Protein AF-A0A7V3QZK4-F1 (afdb_monomer)

Mean predicted aligned error: 12.91 Å

Nearest PDB structures (foldseek):
  2ius-assembly4_D  TM=9.566E-01  e=5.482E-49  Escherichia coli
  2ius-assembly5_E  TM=9.559E-01  e=5.700E-47  Escherichia coli
  6t8o-assembly1_A  TM=9.429E-01  e=1.167E-47  Pseudomonas aeruginosa PAO1
  6t8g-assembly1_F  TM=9.688E-01  e=3.910E-46  Pseudomonas aeruginosa PAO1
  6t8g-assembly1_C  TM=9.719E-01  e=3.430E-44  Pseudomonas aeruginosa PAO1

Structure (mmCIF, N/CA/C/O backbone):
data_AF-A0A7V3QZK4-F1
#
_entry.id   AF-A0A7V3QZK4-F1
#
loop_
_atom_site.group_PDB
_atom_site.id
_atom_site.type_symbol
_atom_site.label_atom_id
_atom_site.label_alt_id
_atom_site.label_comp_id
_atom_site.label_asym_id
_atom_site.label_entity_id
_atom_site.label_seq_id
_atom_site.pdbx_PDB_ins_code
_atom_site.Cartn_x
_atom_site.Cartn_y
_atom_site.Cartn_z
_atom_site.occupancy
_atom_site.B_iso_or_equiv
_atom_site.auth_seq_id
_atom_site.auth_comp_id
_atom_site.auth_asym_id
_atom_site.auth_atom_id
_atom_site.pdbx_PDB_model_num
ATOM 1 N N . MET A 1 1 ? 24.681 106.985 50.619 1.00 53.56 1 MET A N 1
ATOM 2 C CA . MET A 1 1 ? 25.567 105.797 50.690 1.00 53.56 1 MET A CA 1
ATOM 3 C C . MET A 1 1 ? 24.859 104.525 50.183 1.00 53.56 1 MET A C 1
ATOM 5 O O . MET A 1 1 ? 24.804 103.543 50.905 1.00 53.56 1 MET A O 1
ATOM 9 N N . LEU A 1 2 ? 24.311 104.503 48.957 1.00 57.72 2 LEU A N 1
ATOM 10 C CA . LEU A 1 2 ? 23.571 103.328 48.431 1.00 57.72 2 LEU A CA 1
ATOM 11 C C . LEU A 1 2 ? 24.184 102.702 47.163 1.00 57.72 2 LEU A C 1
ATOM 13 O O . LEU A 1 2 ? 23.742 101.646 46.724 1.00 57.72 2 LEU A O 1
ATOM 17 N N . LEU A 1 3 ? 25.247 103.298 46.615 1.00 54.31 3 LEU A N 1
ATOM 18 C CA . LEU A 1 3 ? 25.963 102.776 45.448 1.00 54.31 3 LEU A CA 1
ATOM 19 C C . LEU A 1 3 ? 26.779 101.478 45.690 1.00 54.31 3 LEU A C 1
ATOM 21 O O . LEU A 1 3 ? 26.806 100.645 44.787 1.00 54.31 3 LEU A O 1
ATOM 25 N N . PRO A 1 4 ? 27.418 101.230 46.857 1.00 64.31 4 PRO A N 1
ATOM 26 C CA . PRO A 1 4 ? 28.295 100.059 47.000 1.00 64.31 4 PRO A CA 1
ATOM 27 C C . PRO A 1 4 ? 27.540 98.735 47.212 1.00 64.31 4 PRO A C 1
ATOM 29 O O . PRO A 1 4 ? 28.074 97.669 46.919 1.00 64.31 4 PRO A O 1
ATOM 32 N N . VAL A 1 5 ? 26.284 98.782 47.669 1.00 69.88 5 VAL A N 1
ATOM 33 C CA . VAL A 1 5 ? 25.482 97.575 47.953 1.00 69.88 5 VAL A CA 1
ATOM 34 C C . VAL A 1 5 ? 25.023 96.885 46.661 1.00 69.88 5 VAL A C 1
ATOM 36 O O . VAL A 1 5 ? 25.023 95.659 46.573 1.00 69.88 5 VAL A O 1
ATOM 39 N N . TRP A 1 6 ? 24.709 97.661 45.621 1.00 72.38 6 TRP A N 1
ATOM 40 C CA . TRP A 1 6 ? 24.247 97.129 44.333 1.00 72.38 6 TRP A CA 1
ATOM 41 C C . TRP A 1 6 ? 25.356 96.455 43.511 1.00 72.38 6 TRP A C 1
ATOM 43 O O . TRP A 1 6 ? 25.095 95.486 42.794 1.00 72.38 6 TRP A O 1
ATOM 53 N N . VAL A 1 7 ? 26.606 96.904 43.653 1.00 75.12 7 VAL A N 1
ATOM 54 C CA . VAL A 1 7 ? 27.762 96.295 42.970 1.00 75.12 7 VAL A CA 1
ATOM 55 C C . VAL A 1 7 ? 28.100 94.923 43.569 1.00 75.12 7 VAL A C 1
ATOM 57 O O . VAL A 1 7 ? 28.405 93.981 42.842 1.00 75.12 7 VAL A O 1
ATOM 60 N N . LEU A 1 8 ? 27.967 94.765 44.889 1.00 72.31 8 LEU A N 1
ATOM 61 C CA . LEU A 1 8 ? 28.184 93.479 45.563 1.00 72.31 8 LEU A CA 1
ATOM 62 C C . LEU A 1 8 ? 27.101 92.443 45.226 1.00 72.31 8 LEU A C 1
ATOM 64 O O . LEU A 1 8 ? 27.417 91.279 44.978 1.00 72.31 8 LEU A O 1
ATOM 68 N N . LEU A 1 9 ? 25.837 92.867 45.149 1.00 71.31 9 LEU A N 1
ATOM 69 C CA . LEU A 1 9 ? 24.719 91.984 44.794 1.00 71.31 9 LEU A CA 1
ATOM 70 C C . LEU A 1 9 ? 24.796 91.485 43.344 1.00 71.31 9 LEU A C 1
ATOM 72 O O . LEU A 1 9 ? 24.520 90.315 43.079 1.00 71.31 9 LEU A O 1
ATOM 76 N N . THR A 1 10 ? 25.230 92.334 42.410 1.00 73.12 10 THR A N 1
ATOM 77 C CA . THR A 1 10 ? 25.390 91.946 40.998 1.00 73.12 10 THR A CA 1
ATOM 78 C C . THR A 1 10 ? 26.579 91.004 40.779 1.00 73.12 10 THR A C 1
ATOM 80 O O . THR A 1 10 ? 26.458 90.043 40.017 1.00 73.12 10 THR A O 1
ATOM 83 N N . LEU A 1 11 ? 27.686 91.183 41.510 1.00 71.00 11 LEU A N 1
ATOM 84 C CA . LEU A 1 11 ? 28.827 90.258 41.482 1.00 71.00 11 LEU A CA 1
ATOM 85 C C . LEU A 1 11 ? 28.498 88.875 42.072 1.00 71.00 11 LEU A C 1
ATOM 87 O O . LEU A 1 11 ? 28.919 87.862 41.511 1.00 71.00 11 LEU A O 1
ATOM 91 N N . MET A 1 12 ? 27.703 88.805 43.148 1.00 71.12 12 MET A N 1
ATOM 92 C CA . MET A 1 12 ? 27.276 87.521 43.730 1.00 71.12 12 MET A CA 1
ATOM 93 C C . MET A 1 12 ? 26.369 86.714 42.792 1.00 71.12 12 MET A C 1
ATOM 95 O O . MET A 1 12 ? 26.549 85.501 42.655 1.00 71.12 12 MET A O 1
ATOM 99 N N . LEU A 1 13 ? 25.435 87.377 42.102 1.00 68.56 13 LEU A N 1
ATOM 100 C CA . LEU A 1 13 ? 24.557 86.725 41.124 1.00 68.56 13 LEU A CA 1
ATOM 101 C C . LEU A 1 13 ? 25.337 86.191 39.912 1.00 68.56 13 LEU A C 1
ATOM 103 O O . LEU A 1 13 ? 25.055 85.090 39.437 1.00 68.56 13 LEU A O 1
ATOM 107 N N . PHE A 1 14 ? 26.369 86.908 39.457 1.00 67.94 14 PHE A N 1
ATOM 108 C CA . PHE A 1 14 ? 27.209 86.455 38.344 1.00 67.94 14 PHE A CA 1
ATOM 109 C C . PHE A 1 14 ? 28.063 85.227 38.713 1.00 67.94 14 PHE A C 1
ATOM 111 O O . PHE A 1 14 ? 28.228 84.308 37.906 1.00 67.94 14 PHE A O 1
ATOM 118 N N . TRP A 1 15 ? 28.546 85.153 39.959 1.00 61.12 15 TRP A N 1
ATOM 119 C CA . TRP A 1 15 ? 29.284 83.988 40.463 1.00 61.12 15 TRP A CA 1
ATOM 120 C C . TRP A 1 15 ? 28.402 82.741 40.632 1.00 61.12 15 TRP A C 1
ATOM 122 O O . TRP A 1 15 ? 28.830 81.641 40.275 1.00 61.12 15 TRP A O 1
ATOM 132 N N . GLN A 1 16 ? 27.152 82.888 41.088 1.00 62.56 16 GLN A N 1
ATOM 133 C CA . GLN A 1 16 ? 26.234 81.747 41.218 1.00 62.56 16 GLN A CA 1
ATOM 134 C C . GLN A 1 16 ? 25.861 81.115 39.869 1.00 62.56 16 GLN A C 1
ATOM 136 O O . GLN A 1 16 ? 25.795 79.887 39.763 1.00 62.56 16 GLN A O 1
ATOM 141 N N . ILE A 1 17 ? 25.665 81.925 38.824 1.00 62.00 17 ILE A N 1
ATOM 142 C CA . ILE A 1 17 ? 25.285 81.423 37.494 1.00 62.00 17 ILE A CA 1
ATOM 143 C C . ILE A 1 17 ? 26.456 80.667 36.834 1.00 62.00 17 ILE A C 1
ATOM 145 O O . ILE A 1 17 ? 26.248 79.619 36.217 1.00 62.00 17 ILE A O 1
ATOM 149 N N . SER A 1 18 ? 27.700 81.121 37.030 1.00 60.69 18 SER A N 1
ATOM 150 C CA . SER A 1 18 ? 28.894 80.458 36.479 1.00 60.69 18 SER A CA 1
ATOM 151 C C . SER A 1 18 ? 29.242 79.140 37.202 1.00 60.69 18 SER A C 1
ATOM 153 O O . SER A 1 18 ? 29.681 78.161 36.583 1.00 60.69 18 SER A O 1
ATOM 155 N N . PHE A 1 19 ? 28.964 79.059 38.510 1.00 57.75 19 PHE A N 1
ATOM 156 C CA . PHE A 1 19 ? 29.217 77.860 39.316 1.00 57.75 19 PHE A CA 1
ATOM 157 C C . PHE A 1 19 ? 28.237 76.712 39.003 1.00 57.75 19 PHE A C 1
ATOM 159 O O . PHE A 1 19 ? 28.661 75.567 38.825 1.00 57.75 19 PHE A O 1
ATOM 166 N N . LEU A 1 20 ? 26.939 77.002 38.818 1.00 58.41 20 LEU A N 1
ATOM 167 C CA . LEU A 1 20 ? 25.954 75.978 38.430 1.00 58.41 20 LEU A CA 1
ATOM 168 C C . LEU A 1 20 ? 26.170 75.444 37.001 1.00 58.41 20 LEU A C 1
ATOM 170 O O . LEU A 1 20 ? 25.917 74.264 36.738 1.00 58.41 20 LEU A O 1
ATOM 174 N N . GLY A 1 21 ? 26.673 76.276 36.082 1.00 56.19 21 GLY A N 1
ATOM 175 C CA . GLY A 1 21 ? 27.009 75.856 34.715 1.00 56.19 21 GLY A CA 1
ATOM 176 C C . GLY A 1 21 ? 28.178 74.864 34.649 1.00 56.19 21 GLY A C 1
ATOM 177 O O . GLY A 1 21 ? 28.180 73.955 33.815 1.00 56.19 21 GLY A O 1
ATOM 178 N N . SER A 1 22 ? 29.139 74.988 35.568 1.00 57.06 22 SER A N 1
ATOM 179 C CA . SER A 1 22 ? 30.350 74.158 35.598 1.00 57.06 22 SER A CA 1
ATOM 180 C C . SER A 1 22 ? 30.107 72.767 36.202 1.00 57.06 22 SER A C 1
ATOM 182 O O . SER A 1 22 ? 30.631 71.773 35.697 1.00 57.06 22 SER A O 1
ATOM 184 N N . ILE A 1 23 ? 29.223 72.650 37.201 1.00 57.38 23 ILE A N 1
ATOM 185 C CA . ILE A 1 23 ? 28.879 71.358 37.828 1.00 57.38 23 ILE A CA 1
ATOM 186 C C . ILE A 1 23 ? 28.081 70.452 36.871 1.00 57.38 23 ILE A C 1
ATOM 188 O O . ILE A 1 23 ? 28.255 69.231 36.872 1.00 57.38 23 ILE A O 1
ATOM 192 N N . ARG A 1 24 ? 27.270 71.023 35.968 1.00 53.12 24 ARG A N 1
ATOM 193 C CA . ARG A 1 24 ? 26.494 70.242 34.985 1.00 53.12 24 ARG A CA 1
ATOM 194 C C . ARG A 1 24 ? 27.339 69.635 33.856 1.00 53.12 24 ARG A C 1
ATOM 196 O O . ARG A 1 24 ? 26.916 68.641 33.269 1.00 53.12 24 ARG A O 1
ATOM 203 N N . ARG A 1 25 ? 28.534 70.171 33.565 1.00 54.28 25 ARG A N 1
ATOM 204 C CA . ARG A 1 25 ? 29.432 69.642 32.512 1.00 54.28 25 ARG A CA 1
ATOM 205 C C . ARG A 1 25 ? 30.347 68.503 32.982 1.00 54.28 25 ARG A C 1
ATOM 207 O O . ARG A 1 25 ? 30.795 67.724 32.147 1.00 54.28 25 ARG A O 1
ATOM 214 N N . LEU A 1 26 ? 30.562 68.342 34.290 1.00 54.69 26 LEU A N 1
ATOM 215 C CA . LEU A 1 26 ? 31.434 67.296 34.852 1.00 54.69 26 LEU A CA 1
ATOM 216 C C . LEU A 1 26 ? 30.732 65.940 35.087 1.00 54.69 26 LEU A C 1
ATOM 218 O O . LEU A 1 26 ? 31.396 64.908 35.114 1.00 54.69 26 LEU A O 1
ATOM 222 N N . GLY A 1 27 ? 29.397 65.899 35.197 1.00 52.78 27 GLY A N 1
ATOM 223 C CA . GLY A 1 27 ? 28.648 64.653 35.453 1.00 52.78 27 GLY A CA 1
ATOM 224 C C . GLY A 1 27 ? 28.324 63.800 34.215 1.00 52.78 27 GLY A C 1
ATOM 225 O O . GLY A 1 27 ? 28.141 62.585 34.322 1.00 52.78 27 GLY A O 1
ATOM 226 N N . ALA A 1 28 ? 28.272 64.410 33.028 1.00 57.97 28 ALA A N 1
ATOM 227 C CA . ALA A 1 28 ? 27.880 63.745 31.783 1.00 57.97 28 ALA A CA 1
ATOM 228 C C . ALA A 1 28 ? 28.843 62.632 31.292 1.00 57.97 28 ALA A C 1
ATOM 230 O O . ALA A 1 28 ? 28.348 61.576 30.882 1.00 57.97 28 ALA A O 1
ATOM 231 N N . PRO A 1 29 ? 30.188 62.781 31.334 1.00 58.78 29 PRO A N 1
ATOM 232 C CA . PRO A 1 29 ? 31.088 61.719 30.871 1.00 58.78 29 PRO A CA 1
ATOM 233 C C . PRO A 1 29 ? 31.096 60.495 31.802 1.00 58.78 29 PRO A C 1
ATOM 235 O O . PRO A 1 29 ? 31.170 59.361 31.330 1.00 58.78 29 PRO A O 1
ATOM 238 N N . PHE A 1 30 ? 30.923 60.693 33.114 1.00 56.97 30 PHE A N 1
ATOM 239 C CA . PHE A 1 30 ? 30.933 59.602 34.094 1.00 56.97 30 PHE A CA 1
ATOM 240 C C . PHE A 1 30 ? 29.696 58.692 33.985 1.00 56.97 30 PHE A C 1
ATOM 242 O O . PHE A 1 30 ? 29.799 57.472 34.141 1.00 56.97 30 PHE A O 1
ATOM 249 N N . GLN A 1 31 ? 28.527 59.254 33.653 1.00 62.78 31 GLN A N 1
ATOM 250 C CA . GLN A 1 31 ? 27.315 58.458 33.434 1.00 62.78 31 GLN A CA 1
ATOM 251 C C . GLN A 1 31 ? 27.373 57.627 32.145 1.00 62.78 31 GLN A C 1
ATOM 253 O O . GLN A 1 31 ? 26.982 56.458 32.167 1.00 62.78 31 GLN A O 1
ATOM 258 N N . ARG A 1 32 ? 27.925 58.175 31.051 1.00 60.78 32 ARG A N 1
ATOM 259 C CA . ARG A 1 32 ? 28.113 57.431 29.791 1.00 60.78 32 ARG A CA 1
ATOM 260 C C . ARG A 1 32 ? 29.088 56.266 29.956 1.00 60.78 32 ARG A C 1
ATOM 262 O O . ARG A 1 32 ? 28.787 55.154 29.538 1.00 60.78 32 ARG A O 1
ATOM 269 N N . MET A 1 33 ? 30.197 56.482 30.665 1.00 63.09 33 MET A N 1
ATOM 270 C CA . MET A 1 33 ? 31.196 55.437 30.908 1.00 63.09 33 MET A CA 1
ATOM 271 C C . MET A 1 33 ? 30.646 54.281 31.765 1.00 63.09 33 MET A C 1
ATOM 273 O O . MET A 1 33 ? 30.942 53.115 31.503 1.00 63.09 33 MET A O 1
ATOM 277 N N . ARG A 1 34 ? 29.787 54.571 32.757 1.00 66.19 34 ARG A N 1
ATOM 278 C CA . ARG A 1 34 ? 29.091 53.538 33.549 1.00 66.19 34 ARG A CA 1
ATOM 279 C C . ARG A 1 34 ? 28.078 52.736 32.727 1.00 66.19 34 ARG A C 1
ATOM 281 O O . ARG A 1 34 ? 27.951 51.533 32.957 1.00 66.19 34 ARG A O 1
ATOM 288 N N . ALA A 1 35 ? 27.365 53.379 31.803 1.00 66.50 35 ALA A N 1
ATOM 289 C CA . ALA A 1 35 ? 26.410 52.711 30.919 1.00 66.50 35 ALA A CA 1
ATOM 290 C C . ALA A 1 35 ? 27.121 51.778 29.923 1.00 66.50 35 ALA A C 1
ATOM 292 O O . ALA A 1 35 ? 26.758 50.606 29.824 1.00 66.50 35 ALA A O 1
ATOM 293 N N . ASP A 1 36 ? 28.202 52.243 29.291 1.00 69.94 36 ASP A N 1
ATOM 294 C CA . ASP A 1 36 ? 29.011 51.435 28.367 1.00 69.94 36 ASP A CA 1
ATOM 295 C C . ASP A 1 36 ? 29.695 50.253 29.059 1.00 69.94 36 ASP A C 1
ATOM 297 O O . ASP A 1 36 ? 29.782 49.157 28.499 1.00 69.94 36 ASP A O 1
ATOM 301 N N . TRP A 1 37 ? 30.154 50.437 30.301 1.00 67.44 37 TRP A N 1
ATOM 302 C CA . TRP A 1 37 ? 30.742 49.347 31.079 1.00 67.44 37 TRP A CA 1
ATOM 303 C C . TRP A 1 37 ? 29.706 48.273 31.442 1.00 67.44 37 TRP A C 1
ATOM 305 O O . TRP A 1 37 ? 30.007 47.080 31.359 1.00 67.44 37 TRP A O 1
ATOM 315 N N . LYS A 1 38 ? 28.467 48.668 31.774 1.00 68.75 38 LYS A N 1
ATOM 316 C CA . LYS A 1 38 ? 27.356 47.724 31.991 1.00 68.75 38 LYS A CA 1
ATOM 317 C C . LYS A 1 38 ? 26.981 46.979 30.705 1.00 68.75 38 LYS A C 1
ATOM 319 O O . LYS A 1 38 ? 26.931 45.753 30.734 1.00 68.75 38 LYS A O 1
ATOM 324 N N . LEU A 1 39 ? 26.844 47.681 29.579 1.00 67.88 39 LEU A N 1
ATOM 325 C CA . LEU A 1 39 ? 26.546 47.090 28.265 1.00 67.88 39 LEU A CA 1
ATOM 326 C C . LEU A 1 39 ? 27.632 46.111 27.793 1.00 67.88 39 LEU A C 1
ATOM 328 O O . LEU A 1 39 ? 27.319 45.024 27.306 1.00 67.88 39 LEU A O 1
ATOM 332 N N . LYS A 1 40 ? 28.919 46.441 27.978 1.00 68.19 40 LYS A N 1
ATOM 333 C CA . LYS A 1 40 ? 30.027 45.512 27.682 1.00 68.19 40 LYS A CA 1
ATOM 334 C C . LYS A 1 40 ? 29.998 44.276 28.582 1.00 68.19 40 LYS A C 1
ATOM 336 O O . LYS A 1 40 ? 30.264 43.174 28.105 1.00 68.19 40 LYS A O 1
ATOM 341 N N . LYS A 1 41 ? 29.660 44.436 29.865 1.00 68.19 41 LYS A N 1
ATOM 342 C CA . LYS A 1 41 ? 29.563 43.324 30.822 1.00 68.19 41 LYS A CA 1
ATOM 343 C C . LYS A 1 41 ? 28.368 42.409 30.526 1.00 68.19 41 LYS A C 1
ATOM 345 O O . LYS A 1 41 ? 28.500 41.194 30.645 1.00 68.19 41 LYS A O 1
ATOM 350 N N . GLU A 1 42 ? 27.241 42.970 30.094 1.00 65.50 42 GLU A N 1
ATOM 351 C CA . GLU A 1 42 ? 26.055 42.218 29.663 1.00 65.50 42 GLU A CA 1
ATOM 352 C C . GLU A 1 42 ? 26.289 41.476 28.346 1.00 65.50 42 GLU A C 1
ATOM 354 O O . GLU A 1 42 ? 26.007 40.282 28.280 1.00 65.50 42 GLU A O 1
ATOM 359 N N . ARG A 1 43 ? 26.909 42.114 27.341 1.00 64.00 43 ARG A N 1
ATOM 360 C CA . ARG A 1 43 ? 27.291 41.443 26.084 1.00 64.00 43 ARG A CA 1
ATOM 361 C C . ARG A 1 43 ? 28.241 40.268 26.314 1.00 64.00 43 ARG A C 1
ATOM 363 O O . ARG A 1 43 ? 28.055 39.217 25.712 1.00 64.00 43 ARG A O 1
ATOM 370 N N . LYS A 1 44 ? 29.214 40.420 27.220 1.00 62.56 44 LYS A N 1
ATOM 371 C CA . LYS A 1 44 ? 30.166 39.350 27.565 1.00 62.56 44 LYS A CA 1
ATOM 372 C C . LYS A 1 44 ? 29.509 38.206 28.350 1.00 62.56 44 LYS A C 1
ATOM 374 O O . LYS A 1 44 ? 29.901 37.061 28.195 1.00 62.56 44 LYS A O 1
ATOM 379 N N . ARG A 1 45 ? 28.485 38.490 29.166 1.00 63.31 45 ARG A N 1
ATOM 380 C CA . ARG A 1 45 ? 27.665 37.448 29.817 1.00 63.31 45 ARG A CA 1
ATOM 381 C C . ARG A 1 45 ? 26.742 36.732 28.829 1.00 63.31 45 ARG A C 1
ATOM 383 O O . ARG A 1 45 ? 26.586 35.523 28.930 1.00 63.31 45 ARG A O 1
ATOM 390 N N . GLN A 1 46 ? 26.156 37.455 27.874 1.00 62.19 46 GLN A N 1
ATOM 391 C CA . GLN A 1 46 ? 25.307 36.866 26.835 1.00 62.19 46 GLN A CA 1
ATOM 392 C C . GLN A 1 46 ? 26.099 35.999 25.851 1.00 62.19 46 GLN A C 1
ATOM 394 O O . GLN A 1 46 ? 25.578 34.975 25.423 1.00 62.19 46 GLN A O 1
ATOM 399 N N . SER A 1 47 ? 27.342 36.363 25.512 1.00 64.31 47 SER A N 1
ATOM 400 C CA . SER A 1 47 ? 28.187 35.535 24.641 1.00 64.31 47 SER A CA 1
ATOM 401 C C . SER A 1 47 ? 28.581 34.217 25.309 1.00 64.31 47 SER A C 1
ATOM 403 O O . SER A 1 47 ? 28.435 33.173 24.686 1.00 64.31 47 SER A O 1
ATOM 405 N N . VAL A 1 48 ? 28.976 34.256 26.588 1.00 64.19 48 VAL A N 1
ATOM 406 C CA . VAL A 1 48 ? 29.340 33.052 27.358 1.00 64.19 48 VAL A CA 1
ATOM 407 C C . VAL A 1 48 ? 28.133 32.123 27.536 1.00 64.19 48 VAL A C 1
ATOM 409 O O . VAL A 1 48 ? 28.231 30.937 27.256 1.00 64.19 48 VAL A O 1
ATOM 412 N N . ASN A 1 49 ? 26.959 32.663 27.886 1.00 72.75 49 ASN A N 1
ATOM 413 C CA . ASN A 1 49 ? 25.737 31.859 28.018 1.00 72.75 49 ASN A CA 1
ATOM 414 C C . ASN A 1 49 ? 25.298 31.248 26.667 1.00 72.75 49 ASN A C 1
ATOM 416 O O . ASN A 1 49 ? 24.795 30.132 26.606 1.00 72.75 49 ASN A O 1
ATOM 420 N N . ARG A 1 50 ? 25.519 31.949 25.545 1.00 70.50 50 ARG A N 1
ATOM 421 C CA . ARG A 1 50 ? 25.191 31.434 24.206 1.00 70.50 50 ARG A CA 1
ATOM 422 C C . ARG A 1 50 ? 26.138 30.317 23.757 1.00 70.50 50 ARG A C 1
ATOM 424 O O . ARG A 1 50 ? 25.670 29.383 23.111 1.00 70.50 50 ARG A O 1
ATOM 431 N N . GLU A 1 51 ? 27.424 30.397 24.095 1.00 72.69 51 GLU A N 1
ATOM 432 C CA . GLU A 1 51 ? 28.382 29.305 23.871 1.00 72.69 51 GLU A CA 1
ATOM 433 C C . GLU A 1 51 ? 28.034 28.079 24.722 1.00 72.69 51 GLU A C 1
ATOM 435 O O . GLU A 1 51 ? 27.914 26.989 24.172 1.00 72.69 51 GLU A O 1
ATOM 440 N N . GLU A 1 52 ? 27.741 28.254 26.015 1.00 74.19 52 GLU A N 1
ATOM 441 C CA . GLU A 1 52 ? 27.325 27.155 26.903 1.00 74.19 52 GLU A CA 1
ATOM 442 C C . GLU A 1 52 ? 26.044 26.454 26.411 1.00 74.19 52 GLU A C 1
ATOM 444 O O . GLU A 1 52 ? 25.960 25.224 26.411 1.00 74.19 52 GLU A O 1
ATOM 449 N N . VAL A 1 53 ? 25.056 27.215 25.927 1.00 74.88 53 VAL A N 1
ATOM 450 C CA . VAL A 1 53 ? 23.822 26.655 25.346 1.00 74.88 53 VAL A CA 1
ATOM 451 C C . VAL A 1 53 ? 24.103 25.900 24.040 1.00 74.88 53 VAL A C 1
ATOM 453 O O . VAL A 1 53 ? 23.537 24.828 23.825 1.00 74.88 53 VAL A O 1
ATOM 456 N N . MET A 1 54 ? 24.979 26.413 23.171 1.00 73.19 54 MET A N 1
ATOM 457 C CA . MET A 1 54 ? 25.370 25.734 21.925 1.00 73.19 54 MET A CA 1
ATOM 458 C C . MET A 1 54 ? 26.123 24.424 22.200 1.00 73.19 54 MET A C 1
ATOM 460 O O . MET A 1 54 ? 25.861 23.419 21.537 1.00 73.19 54 MET A O 1
ATOM 464 N N . GLU A 1 55 ? 26.998 24.412 23.207 1.00 78.62 55 GLU A N 1
ATOM 465 C CA . GLU A 1 55 ? 27.725 23.223 23.663 1.00 78.62 55 GLU A CA 1
ATOM 466 C C . GLU A 1 55 ? 26.747 22.142 24.160 1.00 78.62 55 GLU A C 1
ATOM 468 O O . GLU A 1 55 ? 26.819 20.987 23.737 1.00 78.62 55 GLU A O 1
ATOM 473 N N . GLN A 1 56 ? 25.755 22.525 24.977 1.00 77.75 56 GLN A N 1
ATOM 474 C CA . GLN A 1 56 ? 24.716 21.609 25.466 1.00 77.75 56 GLN A CA 1
ATOM 475 C C . GLN A 1 56 ? 23.832 21.050 24.342 1.00 77.75 56 GLN A C 1
ATOM 477 O O . GLN A 1 56 ? 23.459 19.875 24.370 1.00 77.75 56 GLN A O 1
ATOM 482 N N . VAL A 1 57 ? 23.483 21.868 23.343 1.00 77.31 57 VAL A N 1
ATOM 483 C CA . VAL A 1 57 ? 22.711 21.416 22.171 1.00 77.31 57 VAL A CA 1
ATOM 484 C C . VAL A 1 57 ? 23.518 20.411 21.349 1.00 77.31 57 VAL A C 1
ATOM 486 O O . VAL A 1 57 ? 22.973 19.385 20.939 1.00 77.31 57 VAL A O 1
ATOM 489 N N . ARG A 1 58 ? 24.818 20.661 21.159 1.00 80.94 58 ARG A N 1
ATOM 490 C CA . ARG A 1 58 ? 25.722 19.769 20.425 1.00 80.94 58 ARG A CA 1
ATOM 491 C C . ARG A 1 58 ? 25.939 18.441 21.156 1.00 80.94 58 ARG A C 1
ATOM 493 O O . ARG A 1 58 ? 25.873 17.392 20.517 1.00 80.94 58 ARG A O 1
ATOM 500 N N . GLN A 1 59 ? 26.108 18.467 22.480 1.00 80.25 59 GLN A N 1
ATOM 501 C CA . GLN A 1 59 ? 26.189 17.253 23.302 1.00 80.25 59 GLN A CA 1
ATOM 502 C C . GLN A 1 59 ? 24.900 16.426 23.213 1.00 80.25 59 GLN A C 1
ATOM 504 O O . GLN A 1 59 ? 24.956 15.234 22.917 1.00 80.25 59 GLN A O 1
ATOM 509 N N . LYS A 1 60 ? 23.726 17.061 23.347 1.00 80.12 60 LYS A N 1
ATOM 510 C CA . LYS A 1 60 ? 22.434 16.374 23.178 1.00 80.12 60 LYS A CA 1
ATOM 511 C C . LYS A 1 60 ? 22.245 15.800 21.774 1.00 80.12 60 LYS A C 1
ATOM 513 O O . LYS A 1 60 ? 21.637 14.742 21.637 1.00 80.12 60 LYS A O 1
ATOM 518 N N . GLN A 1 61 ? 22.734 16.472 20.729 1.00 76.94 61 GLN A N 1
ATOM 519 C CA . GLN A 1 61 ? 22.709 15.933 19.366 1.00 76.94 61 GLN A CA 1
ATOM 520 C C . GLN A 1 61 ? 23.619 14.709 19.217 1.00 76.94 61 GLN A C 1
ATOM 522 O O . GLN A 1 61 ? 23.175 13.715 18.648 1.00 76.94 61 GLN A O 1
ATOM 527 N N . GLN A 1 62 ? 24.839 14.739 19.763 1.00 79.31 62 GLN A N 1
ATOM 528 C CA . GLN A 1 62 ? 25.744 13.583 19.740 1.00 79.31 62 GLN A CA 1
ATOM 529 C C . GLN A 1 62 ? 25.179 12.384 20.508 1.00 79.31 62 GLN A C 1
ATOM 531 O O . GLN A 1 62 ? 25.201 11.273 19.987 1.00 79.31 62 GLN A O 1
ATOM 536 N N . GLU A 1 63 ? 24.597 12.596 21.691 1.00 80.81 63 GLU A N 1
ATOM 537 C CA . GLU A 1 63 ? 23.924 11.525 22.441 1.00 80.81 63 GLU A CA 1
ATOM 538 C C . GLU A 1 63 ? 22.744 10.925 21.664 1.00 80.81 63 GLU A C 1
ATOM 540 O O . GLU A 1 63 ? 22.480 9.724 21.738 1.00 80.81 63 GLU A O 1
ATOM 545 N N . ARG A 1 64 ? 22.014 11.754 20.910 1.00 80.12 64 ARG A N 1
ATOM 546 C CA . ARG A 1 64 ? 20.870 11.315 20.105 1.00 80.12 64 ARG A CA 1
ATOM 547 C C . ARG A 1 64 ? 21.313 10.473 18.907 1.00 80.12 64 ARG A C 1
ATOM 549 O O . ARG A 1 64 ? 20.710 9.430 18.678 1.00 80.12 64 ARG A O 1
ATOM 556 N N . LEU A 1 65 ? 22.387 10.880 18.226 1.00 78.12 65 LEU A N 1
ATOM 557 C CA . LEU A 1 65 ? 23.010 10.122 17.135 1.00 78.12 65 LEU A CA 1
ATOM 558 C C . LEU A 1 65 ? 23.559 8.778 17.633 1.00 78.12 65 LEU A C 1
ATOM 560 O O . LEU A 1 65 ? 23.231 7.742 17.065 1.00 78.12 65 LEU A O 1
ATOM 564 N N . GLN A 1 66 ? 24.275 8.764 18.762 1.00 81.12 66 GLN A N 1
ATOM 565 C CA . GLN A 1 66 ? 24.763 7.520 19.371 1.00 81.12 66 GLN A CA 1
ATOM 566 C C . GLN A 1 66 ? 23.619 6.577 19.769 1.00 81.12 66 GLN A C 1
ATOM 568 O O . GLN A 1 66 ? 23.706 5.366 19.578 1.00 81.12 66 GLN A O 1
ATOM 573 N N . ARG A 1 67 ? 22.508 7.105 20.304 1.00 77.88 67 ARG A N 1
ATOM 574 C CA . ARG A 1 67 ? 21.321 6.289 20.613 1.00 77.88 67 ARG A CA 1
ATOM 575 C C . ARG A 1 67 ? 20.677 5.696 19.363 1.00 77.88 67 ARG A C 1
ATOM 577 O O . ARG A 1 67 ? 20.163 4.581 19.440 1.00 77.88 67 ARG A O 1
ATOM 584 N N . GLU A 1 68 ? 20.663 6.422 18.249 1.00 74.00 68 GLU A N 1
ATOM 585 C CA . GLU A 1 68 ? 20.148 5.921 16.971 1.00 74.00 68 GLU A CA 1
ATOM 586 C C . GLU A 1 68 ? 21.056 4.833 16.386 1.00 74.00 68 GLU A C 1
ATOM 588 O O . GLU A 1 68 ? 20.542 3.770 16.036 1.00 74.00 68 GLU A O 1
ATOM 593 N N . GLU A 1 69 ? 22.378 5.024 16.404 1.00 79.44 69 GLU A N 1
ATOM 594 C CA . GLU A 1 69 ? 23.366 4.024 15.967 1.00 79.44 69 GLU A CA 1
ATOM 595 C C . GLU A 1 69 ? 23.270 2.726 16.776 1.00 79.44 69 GLU A C 1
ATOM 597 O O . GLU A 1 69 ? 23.176 1.637 16.209 1.00 79.44 69 GLU A O 1
ATOM 602 N N . VAL A 1 70 ? 23.205 2.822 18.109 1.00 76.19 70 VAL A N 1
ATOM 603 C CA . VAL A 1 70 ? 23.028 1.648 18.978 1.00 76.19 70 VAL A CA 1
ATOM 604 C C . VAL A 1 70 ? 21.709 0.944 18.654 1.00 76.19 70 VAL A C 1
ATOM 606 O O . VAL A 1 70 ? 21.662 -0.280 18.544 1.00 76.19 70 VAL A O 1
ATOM 609 N N . ARG A 1 71 ? 20.619 1.691 18.444 1.00 74.44 71 ARG A N 1
ATOM 610 C CA . ARG A 1 71 ? 19.310 1.111 18.108 1.00 74.44 71 ARG A CA 1
ATOM 611 C C . ARG A 1 71 ? 19.311 0.414 16.747 1.00 74.44 71 ARG A C 1
ATOM 613 O O . ARG A 1 71 ? 18.598 -0.578 16.593 1.00 74.44 71 ARG A O 1
ATOM 620 N N . GLN A 1 72 ? 20.078 0.928 15.791 1.00 72.31 72 GLN A N 1
ATOM 621 C CA . GLN A 1 72 ? 20.270 0.329 14.476 1.00 72.31 72 GLN A CA 1
ATOM 622 C C . GLN A 1 72 ? 21.082 -0.967 14.587 1.00 72.31 72 GLN A C 1
ATOM 624 O O . GLN A 1 72 ? 20.587 -2.014 14.184 1.00 72.31 72 GLN A O 1
ATOM 629 N N . ALA A 1 73 ? 22.211 -0.947 15.300 1.00 73.50 73 ALA A N 1
ATOM 630 C CA . ALA A 1 73 ? 23.021 -2.139 15.559 1.00 73.50 73 ALA A CA 1
ATOM 631 C C . ALA A 1 73 ? 22.227 -3.262 16.259 1.00 73.50 73 ALA A C 1
ATOM 633 O O . ALA A 1 73 ? 22.319 -4.429 15.878 1.00 73.50 73 ALA A O 1
ATOM 634 N N . TYR A 1 74 ? 21.381 -2.922 17.240 1.00 67.81 74 TYR A N 1
ATOM 635 C CA . TYR A 1 74 ? 20.492 -3.891 17.897 1.00 67.81 74 TYR A CA 1
ATOM 636 C C . TYR A 1 74 ? 19.429 -4.478 16.955 1.00 67.81 74 TYR A C 1
ATOM 638 O O . TYR A 1 74 ? 19.025 -5.629 17.127 1.00 67.81 74 TYR A O 1
ATOM 646 N N . ARG A 1 75 ? 18.937 -3.706 15.976 1.00 69.31 75 ARG A N 1
ATOM 647 C CA . ARG A 1 75 ? 17.996 -4.216 14.967 1.00 69.31 75 ARG A CA 1
ATOM 648 C C . ARG A 1 75 ? 18.694 -5.156 13.995 1.00 69.31 75 ARG A C 1
ATOM 650 O O . ARG A 1 75 ? 18.170 -6.243 13.763 1.00 69.31 75 ARG A O 1
ATOM 657 N N . ASP A 1 76 ? 19.864 -4.772 13.505 1.00 69.50 76 ASP A N 1
ATOM 658 C CA . ASP A 1 76 ? 20.639 -5.550 12.536 1.00 69.50 76 ASP A CA 1
ATOM 659 C C . ASP A 1 76 ? 21.081 -6.892 13.139 1.00 69.50 76 ASP A C 1
ATOM 661 O O . ASP A 1 76 ? 20.888 -7.946 12.528 1.00 69.50 76 ASP A O 1
ATOM 665 N N . ALA A 1 77 ? 21.538 -6.885 14.397 1.00 63.28 77 ALA A N 1
ATOM 666 C CA . ALA A 1 77 ? 21.859 -8.102 15.144 1.00 63.28 77 ALA A CA 1
ATOM 667 C C . ALA A 1 77 ? 20.642 -9.035 15.286 1.00 63.28 77 ALA A C 1
ATOM 669 O O . ALA A 1 77 ? 20.746 -10.240 15.063 1.00 63.28 77 ALA A O 1
ATOM 670 N N . ARG A 1 78 ? 19.458 -8.480 15.579 1.00 67.75 78 ARG A N 1
ATOM 671 C CA . ARG A 1 78 ? 18.218 -9.258 15.724 1.00 67.75 78 ARG A CA 1
ATOM 672 C C . ARG A 1 78 ? 17.715 -9.830 14.393 1.00 67.75 78 ARG A C 1
ATOM 674 O O . ARG A 1 78 ? 17.079 -10.884 14.390 1.00 67.75 78 ARG A O 1
ATOM 681 N N . ILE A 1 79 ? 17.962 -9.142 13.277 1.00 56.81 79 ILE A N 1
ATOM 682 C CA . ILE A 1 79 ? 17.674 -9.647 11.926 1.00 56.81 79 ILE A CA 1
ATOM 683 C C . ILE A 1 79 ? 18.613 -10.817 11.606 1.00 56.81 79 ILE A C 1
ATOM 685 O O . ILE A 1 79 ? 18.137 -11.862 11.167 1.00 56.81 79 ILE A O 1
ATOM 689 N N . SER A 1 80 ? 19.908 -10.685 11.909 1.00 57.44 80 SER A N 1
ATOM 690 C CA . SER A 1 80 ? 20.905 -11.744 11.701 1.00 57.44 80 SER A CA 1
ATOM 691 C C . SER A 1 80 ? 20.628 -12.996 12.543 1.00 57.44 80 SER A C 1
ATOM 693 O O . SER A 1 80 ? 20.711 -14.114 12.042 1.00 57.44 80 SER A O 1
ATOM 695 N N . GLU A 1 81 ? 20.263 -12.830 13.815 1.00 47.88 81 GLU A N 1
ATOM 696 C CA . GLU A 1 81 ? 19.963 -13.941 14.730 1.00 47.88 81 GLU A CA 1
ATOM 697 C C . GLU A 1 81 ? 18.680 -14.695 14.327 1.00 47.88 81 GLU A C 1
ATOM 699 O O . GLU A 1 81 ? 18.597 -15.923 14.418 1.00 47.88 81 GLU A O 1
ATOM 704 N N . ARG A 1 82 ? 17.682 -13.973 13.799 1.00 50.09 82 ARG A N 1
ATOM 705 C CA . ARG A 1 82 ? 16.462 -14.578 13.241 1.00 50.09 82 ARG A CA 1
ATOM 706 C C . ARG A 1 82 ? 16.694 -15.261 11.897 1.00 50.09 82 ARG A C 1
ATOM 708 O O . ARG A 1 82 ? 16.076 -16.289 11.653 1.00 50.09 82 ARG A O 1
ATOM 715 N N . ALA A 1 83 ? 17.591 -14.741 11.058 1.00 47.06 83 ALA A N 1
ATOM 716 C CA . ALA A 1 83 ? 17.983 -15.398 9.811 1.00 47.06 83 ALA A CA 1
ATOM 717 C C . ALA A 1 83 ? 18.672 -16.751 10.073 1.00 47.06 83 ALA A C 1
ATOM 719 O O . ALA A 1 83 ? 18.441 -17.710 9.345 1.00 47.06 83 ALA A O 1
ATOM 720 N N . ALA A 1 84 ? 19.447 -16.857 11.158 1.00 48.00 84 ALA A N 1
ATOM 721 C CA . ALA A 1 84 ? 20.120 -18.095 11.555 1.00 48.00 84 ALA A CA 1
ATOM 722 C C . ALA A 1 84 ? 19.181 -19.176 12.134 1.00 48.00 84 ALA A C 1
ATOM 724 O O . ALA A 1 84 ? 19.586 -20.329 12.262 1.00 48.00 84 ALA A O 1
ATOM 725 N N . THR A 1 85 ? 17.942 -18.826 12.501 1.00 43.06 85 THR A N 1
ATOM 726 C CA . THR A 1 85 ? 16.994 -19.726 13.188 1.00 43.06 85 THR A CA 1
ATOM 727 C C . THR A 1 85 ? 15.820 -20.185 12.322 1.00 43.06 85 THR A C 1
ATOM 729 O O . THR A 1 85 ? 14.973 -20.934 12.808 1.00 43.06 85 THR A O 1
ATOM 732 N N . VAL A 1 86 ? 15.762 -19.799 11.042 1.00 40.03 86 VAL A N 1
ATOM 733 C CA . VAL A 1 86 ? 14.765 -20.336 10.103 1.00 40.03 86 VAL A CA 1
ATOM 734 C C . VAL A 1 86 ? 15.181 -21.761 9.717 1.00 40.03 86 VAL A C 1
ATOM 736 O O . VAL A 1 86 ? 16.245 -21.931 9.121 1.00 40.03 86 VAL A O 1
ATOM 739 N N . PRO A 1 87 ? 14.377 -22.799 10.017 1.00 41.09 87 PRO A N 1
ATOM 740 C CA . PRO A 1 87 ? 14.632 -24.132 9.496 1.00 41.09 87 PRO A CA 1
ATOM 741 C C . PRO A 1 87 ? 14.595 -24.053 7.971 1.00 41.09 87 PRO A C 1
ATOM 743 O O . PRO A 1 87 ? 13.582 -23.647 7.396 1.00 41.09 87 PRO A O 1
ATOM 746 N N . ALA A 1 88 ? 15.695 -24.414 7.314 1.00 45.38 88 ALA A N 1
ATOM 747 C CA . ALA A 1 88 ? 15.693 -24.610 5.876 1.00 45.38 88 ALA A CA 1
ATOM 748 C C . ALA A 1 88 ? 14.722 -25.759 5.583 1.00 45.38 88 ALA A C 1
ATOM 750 O O . ALA A 1 88 ? 15.034 -26.923 5.836 1.00 45.38 88 ALA A O 1
ATOM 751 N N . LEU A 1 89 ? 13.520 -25.431 5.099 1.00 44.28 89 LEU A N 1
ATOM 752 C CA . LEU A 1 89 ? 12.674 -26.429 4.457 1.00 44.28 89 LEU A CA 1
ATOM 753 C C . LEU A 1 89 ? 13.534 -27.098 3.372 1.00 44.28 89 LEU A C 1
ATOM 755 O O . LEU A 1 89 ? 14.280 -26.387 2.686 1.00 44.28 89 LEU A O 1
ATOM 759 N N . PRO A 1 90 ? 13.494 -28.432 3.224 1.00 43.41 90 PRO A N 1
ATOM 760 C CA . PRO A 1 90 ? 14.165 -29.099 2.123 1.00 43.41 90 PRO A CA 1
ATOM 761 C C . PRO A 1 90 ? 13.471 -28.680 0.825 1.00 43.41 90 PRO A C 1
ATOM 763 O O . PRO A 1 90 ? 12.508 -29.293 0.383 1.00 43.41 90 PRO A O 1
ATOM 766 N N . LEU A 1 91 ? 13.932 -27.565 0.262 1.00 51.41 91 LEU A N 1
ATOM 767 C CA . LEU A 1 91 ? 13.553 -27.095 -1.058 1.00 51.41 91 LEU A CA 1
ATOM 768 C C . LEU A 1 91 ? 14.173 -28.070 -2.051 1.00 51.41 91 LEU A C 1
ATOM 770 O O . LEU A 1 91 ? 15.398 -28.232 -2.065 1.00 51.41 91 LEU A O 1
ATOM 774 N N . GLU A 1 92 ? 13.332 -28.730 -2.844 1.00 46.94 92 GLU A N 1
ATOM 775 C CA . GLU A 1 92 ? 13.788 -29.583 -3.937 1.00 46.94 92 GLU A CA 1
ATOM 776 C C . GLU A 1 92 ? 14.804 -28.817 -4.807 1.00 46.94 92 GLU A C 1
ATOM 778 O O . GLU A 1 92 ? 14.659 -27.602 -5.008 1.00 46.94 92 GLU A O 1
ATOM 783 N N . PRO A 1 93 ? 15.872 -29.479 -5.292 1.00 46.38 93 PRO A N 1
ATOM 784 C CA . PRO A 1 93 ? 16.825 -28.834 -6.181 1.00 46.38 93 PRO A CA 1
ATOM 785 C C . PRO A 1 93 ? 16.082 -28.295 -7.413 1.00 46.38 93 PRO A C 1
ATOM 787 O O . PRO A 1 93 ? 15.166 -28.963 -7.905 1.00 46.38 93 PRO A O 1
ATOM 790 N N . PRO A 1 94 ? 16.445 -27.098 -7.916 1.00 47.81 94 PRO A N 1
ATOM 791 C CA . PRO A 1 94 ? 15.836 -26.573 -9.126 1.00 47.81 94 PRO A CA 1
ATOM 792 C C . PRO A 1 94 ? 16.022 -27.618 -10.235 1.00 47.81 94 PRO A C 1
ATOM 794 O O . PRO A 1 94 ? 17.142 -28.096 -10.435 1.00 47.81 94 PRO A O 1
ATOM 797 N N . PRO A 1 95 ? 14.944 -28.042 -10.911 1.00 46.06 95 PRO A N 1
ATOM 798 C CA . PRO A 1 95 ? 15.066 -29.043 -11.947 1.00 46.06 95 PRO A CA 1
ATOM 799 C C . PRO A 1 95 ? 15.907 -28.493 -13.090 1.00 46.06 95 PRO A C 1
ATOM 801 O O . PRO A 1 95 ? 15.750 -27.345 -13.515 1.00 46.06 95 PRO A O 1
ATOM 804 N N . ASP A 1 96 ? 16.778 -29.363 -13.582 1.00 47.03 96 ASP A N 1
ATOM 805 C CA . ASP A 1 96 ? 17.499 -29.201 -14.832 1.00 47.03 96 ASP A CA 1
ATOM 806 C C . ASP A 1 96 ? 16.489 -28.836 -15.945 1.00 47.03 96 ASP A C 1
ATOM 808 O O . ASP A 1 96 ? 15.383 -29.384 -15.971 1.00 47.03 96 ASP A O 1
ATOM 812 N N . HIS A 1 97 ? 16.854 -27.898 -16.829 1.00 42.25 97 HIS A N 1
ATOM 813 C CA . HIS A 1 97 ? 16.071 -27.334 -17.957 1.00 42.25 97 HIS A CA 1
ATOM 814 C C . HIS A 1 97 ? 15.332 -25.983 -17.747 1.00 42.25 97 HIS A C 1
ATOM 816 O O . HIS A 1 97 ? 14.105 -25.906 -17.792 1.00 42.25 97 HIS A O 1
ATOM 822 N N . GLY A 1 98 ? 16.086 -24.879 -17.666 1.00 56.91 98 GLY A N 1
ATOM 823 C CA . GLY A 1 98 ? 15.926 -23.661 -18.498 1.00 56.91 98 GLY A CA 1
ATOM 824 C C . GLY A 1 98 ? 14.595 -22.881 -18.591 1.00 56.91 98 GLY A C 1
ATOM 825 O O . GLY A 1 98 ? 14.539 -21.933 -19.372 1.00 56.91 98 GLY A O 1
ATOM 826 N N . ARG A 1 99 ? 13.525 -23.222 -17.862 1.00 74.50 99 ARG A N 1
ATOM 827 C CA . ARG A 1 99 ? 12.264 -22.452 -17.828 1.00 74.50 99 ARG A CA 1
ATOM 828 C C . ARG A 1 99 ? 11.914 -22.028 -16.406 1.00 74.50 99 ARG A C 1
ATOM 830 O O . ARG A 1 99 ? 11.808 -22.869 -15.518 1.00 74.50 99 ARG A O 1
ATOM 837 N N . TYR A 1 100 ? 11.675 -20.728 -16.238 1.00 87.19 100 TYR A N 1
ATOM 838 C CA . TYR A 1 100 ? 11.224 -20.119 -14.990 1.00 87.19 100 TYR A CA 1
ATOM 839 C C . TYR A 1 100 ? 9.918 -20.760 -14.485 1.00 87.19 100 TYR A C 1
ATOM 841 O O . TYR A 1 100 ? 8.967 -20.947 -15.249 1.00 87.19 100 TYR A O 1
ATOM 849 N N . ARG A 1 101 ? 9.865 -21.071 -13.189 1.00 91.19 101 ARG A N 1
ATOM 850 C CA . ARG A 1 101 ? 8.707 -21.608 -12.470 1.00 91.19 101 ARG A CA 1
ATOM 851 C C . ARG A 1 101 ? 8.262 -20.637 -11.386 1.00 91.19 101 ARG A C 1
ATOM 853 O O . ARG A 1 101 ? 9.068 -20.154 -10.589 1.00 91.19 101 ARG A O 1
ATOM 860 N N . LEU A 1 102 ? 6.951 -20.420 -11.321 1.00 93.75 102 LEU A N 1
ATOM 861 C CA . LEU A 1 102 ? 6.336 -19.625 -10.263 1.00 93.75 102 LEU A CA 1
ATOM 862 C C . LEU A 1 102 ? 6.605 -20.248 -8.879 1.00 93.75 102 LEU A C 1
ATOM 864 O O . LEU A 1 102 ? 6.736 -21.474 -8.778 1.00 93.75 102 LEU A O 1
ATOM 868 N N . PRO A 1 103 ? 6.713 -19.422 -7.824 1.00 94.94 103 PRO A N 1
ATOM 869 C CA . PRO A 1 103 ? 6.886 -19.909 -6.464 1.00 94.94 103 PRO A CA 1
ATOM 870 C C . PRO A 1 103 ? 5.639 -20.678 -5.999 1.00 94.94 103 PRO A C 1
ATOM 872 O O . PRO A 1 103 ? 4.522 -20.177 -6.154 1.00 94.94 103 PRO A O 1
ATOM 875 N N . PRO A 1 104 ? 5.797 -21.887 -5.434 1.00 95.44 104 PRO A N 1
ATOM 876 C CA . PRO A 1 104 ? 4.685 -22.608 -4.829 1.00 95.44 104 PRO A CA 1
ATOM 877 C C . PRO A 1 104 ? 4.230 -21.935 -3.520 1.00 95.44 104 PRO A C 1
ATOM 879 O O . PRO A 1 104 ? 5.016 -21.291 -2.820 1.00 95.44 104 PRO A O 1
ATOM 882 N N . SER A 1 105 ? 2.937 -22.047 -3.189 1.00 94.88 105 SER A N 1
ATOM 883 C CA . SER A 1 105 ? 2.345 -21.403 -2.000 1.00 94.88 105 SER A CA 1
ATOM 884 C C . SER A 1 105 ? 2.801 -22.021 -0.674 1.00 94.88 105 SER A C 1
ATOM 886 O O . SER A 1 105 ? 2.630 -21.411 0.378 1.00 94.88 105 SER A O 1
ATOM 888 N N . ASP A 1 106 ? 3.405 -23.209 -0.706 1.00 95.44 106 ASP A N 1
ATOM 889 C CA . ASP A 1 106 ? 3.974 -23.905 0.451 1.00 95.44 106 ASP A CA 1
ATOM 890 C C . ASP A 1 106 ? 5.214 -23.216 1.043 1.00 95.44 106 ASP A C 1
ATOM 892 O O . ASP A 1 106 ? 5.541 -23.445 2.208 1.00 95.44 106 ASP A O 1
ATOM 896 N N . LEU A 1 107 ? 5.843 -22.306 0.293 1.00 95.50 107 LEU A N 1
ATOM 897 C CA . LEU A 1 107 ? 6.869 -21.398 0.803 1.00 95.50 107 LEU A CA 1
ATOM 898 C C . LEU A 1 107 ? 6.315 -20.424 1.854 1.00 95.50 107 LEU A C 1
ATOM 900 O O . LEU A 1 107 ? 7.090 -19.854 2.629 1.00 95.50 107 LEU A O 1
ATOM 904 N N . LEU A 1 108 ? 4.995 -20.229 1.887 1.00 96.94 108 LEU A N 1
ATOM 905 C CA . LEU A 1 108 ? 4.296 -19.348 2.814 1.00 96.94 108 LEU A CA 1
ATOM 906 C C . LEU A 1 108 ? 3.715 -20.127 4.002 1.00 96.94 108 LEU A C 1
ATOM 908 O O . LEU A 1 108 ? 3.329 -21.299 3.892 1.00 96.94 108 LEU A O 1
ATOM 912 N N . ASP A 1 109 ? 3.609 -19.456 5.145 1.00 94.81 109 ASP A N 1
ATOM 913 C CA . ASP A 1 109 ? 3.105 -20.072 6.366 1.00 94.81 109 ASP A CA 1
ATOM 914 C C . ASP A 1 109 ? 1.574 -20.269 6.275 1.00 94.81 109 ASP A C 1
ATOM 916 O O . ASP A 1 109 ? 0.840 -19.378 5.821 1.00 94.81 109 ASP A O 1
ATOM 920 N N . PRO A 1 110 ? 1.044 -21.429 6.712 1.00 92.62 110 PRO A N 1
ATOM 921 C CA . PRO A 1 110 ? -0.392 -21.688 6.687 1.00 92.62 110 PRO A CA 1
ATOM 922 C C . PRO A 1 110 ? -1.164 -20.718 7.599 1.00 92.62 110 PRO A C 1
ATOM 924 O O . PRO A 1 110 ? -0.629 -20.248 8.611 1.00 92.62 110 PRO A O 1
ATOM 927 N N . PRO A 1 111 ? -2.438 -20.420 7.277 1.00 91.69 111 PRO A N 1
ATOM 928 C CA . PRO A 1 111 ? -3.267 -19.564 8.114 1.00 91.69 111 PRO A CA 1
ATOM 929 C C . PRO A 1 111 ? -3.449 -20.167 9.509 1.00 91.69 111 PRO A C 1
ATOM 931 O O . PRO A 1 111 ? -3.595 -21.379 9.683 1.00 91.69 111 PRO A O 1
ATOM 934 N N . LYS A 1 112 ? -3.466 -19.301 10.524 1.00 88.12 112 LYS A N 1
ATOM 935 C CA . LYS A 1 112 ? -3.778 -19.711 11.895 1.00 88.12 112 LYS A CA 1
ATOM 936 C C . LYS A 1 112 ? -5.289 -19.932 12.041 1.00 88.12 112 LYS A C 1
ATOM 938 O O . LYS A 1 112 ? -6.061 -19.201 11.421 1.00 88.12 112 LYS A O 1
ATOM 943 N N . PRO A 1 113 ? -5.726 -20.901 12.864 1.00 82.81 113 PRO A N 1
ATOM 944 C CA . PRO A 1 113 ? -7.146 -21.121 13.114 1.00 82.81 113 PRO A CA 1
ATOM 945 C C . PRO A 1 113 ? -7.790 -19.879 13.739 1.00 82.81 113 PRO A C 1
ATOM 947 O O . PRO A 1 113 ? -7.185 -19.215 14.587 1.00 82.81 113 PRO A O 1
ATOM 950 N N . ARG A 1 114 ? -9.024 -19.580 13.317 1.00 79.38 114 ARG A N 1
ATOM 951 C CA . ARG A 1 114 ? -9.785 -18.436 13.828 1.00 79.38 114 ARG A CA 1
ATOM 952 C C . ARG A 1 114 ? -10.192 -18.665 15.288 1.00 79.38 114 ARG A C 1
ATOM 954 O O . ARG A 1 114 ? -10.610 -19.777 15.628 1.00 79.38 114 ARG A O 1
ATOM 961 N N . PRO A 1 115 ? -10.090 -17.645 16.157 1.00 78.38 115 PRO A N 1
ATOM 962 C CA . PRO A 1 115 ? -10.618 -17.734 17.509 1.00 78.38 115 PRO A CA 1
ATOM 963 C C . PRO A 1 115 ? -12.154 -17.857 17.479 1.00 78.38 115 PRO A C 1
ATOM 965 O O . PRO A 1 115 ? -12.806 -17.280 16.608 1.00 78.38 115 PRO A O 1
ATOM 968 N N . PRO A 1 116 ? -12.762 -18.602 18.420 1.00 82.44 116 PRO A N 1
ATOM 969 C CA . PRO A 1 116 ? -14.210 -18.752 18.470 1.00 82.44 116 PRO A CA 1
ATOM 970 C C . PRO A 1 116 ? -14.893 -17.427 18.831 1.00 82.44 116 PRO A C 1
ATOM 972 O O . PRO A 1 116 ? -14.473 -16.719 19.751 1.00 82.44 116 PRO A O 1
ATOM 975 N N . VAL A 1 117 ? -15.987 -17.118 18.134 1.00 84.38 117 VAL A N 1
ATOM 976 C CA . VAL A 1 117 ? -16.801 -15.926 18.396 1.00 84.38 117 VAL A CA 1
ATOM 977 C C . VAL A 1 117 ? -17.678 -16.159 19.627 1.00 84.38 117 VAL A C 1
ATOM 979 O O . VAL A 1 117 ? -18.418 -17.137 19.701 1.00 84.38 117 VAL A O 1
ATOM 982 N N . ASN A 1 118 ? -17.619 -15.247 20.600 1.00 88.50 118 ASN A N 1
ATOM 983 C CA . ASN A 1 118 ? -18.477 -15.285 21.784 1.00 88.50 118 ASN A CA 1
ATOM 984 C C . ASN A 1 118 ? -19.716 -14.399 21.576 1.00 88.50 118 ASN A C 1
ATOM 986 O O . ASN A 1 118 ? -19.661 -13.185 21.785 1.00 88.50 118 ASN A O 1
ATOM 990 N N . GLU A 1 119 ? -20.837 -15.011 21.190 1.00 89.31 119 GLU A N 1
ATOM 991 C CA . GLU A 1 119 ? -22.092 -14.295 20.914 1.00 89.31 119 GLU A CA 1
ATOM 992 C C . GLU A 1 119 ? -22.621 -13.500 22.112 1.00 89.31 119 GLU A C 1
ATOM 994 O O . GLU A 1 119 ? -23.134 -12.395 21.936 1.00 89.31 119 GLU A O 1
ATOM 999 N N . GLN A 1 120 ? -22.481 -14.023 23.334 1.00 90.81 120 GLN A N 1
ATOM 1000 C CA . GLN A 1 120 ? -22.960 -13.334 24.533 1.00 90.81 120 GLN A CA 1
ATOM 1001 C C . GLN A 1 120 ? -22.238 -11.995 24.715 1.00 90.81 120 GLN A C 1
ATOM 1003 O O . GLN A 1 120 ? -22.884 -10.966 24.907 1.00 90.81 120 GLN A O 1
ATOM 1008 N N . ARG A 1 121 ? -20.909 -11.980 24.558 1.00 90.38 121 ARG A N 1
ATOM 1009 C CA . ARG A 1 121 ? -20.123 -10.738 24.620 1.00 90.38 121 ARG A CA 1
ATOM 1010 C C . ARG A 1 121 ? -20.489 -9.752 23.518 1.00 90.38 121 ARG A C 1
ATOM 1012 O O . ARG A 1 121 ? -20.469 -8.546 23.752 1.00 90.38 121 ARG A O 1
ATOM 1019 N N . LEU A 1 122 ? -20.805 -10.238 22.317 1.00 92.69 122 LEU A N 1
ATOM 1020 C CA . LEU A 1 122 ? -21.244 -9.368 21.227 1.00 92.69 122 LEU A CA 1
ATOM 1021 C C . LEU A 1 122 ? -22.588 -8.708 21.549 1.00 92.69 122 LEU A C 1
ATOM 1023 O O . LEU A 1 122 ? -22.725 -7.503 21.356 1.00 92.69 122 LEU A O 1
ATOM 1027 N N . ARG A 1 123 ? -23.542 -9.452 22.123 1.00 93.38 123 ARG A N 1
ATOM 1028 C CA . ARG A 1 123 ? -24.824 -8.889 22.581 1.00 93.38 123 ARG A CA 1
ATOM 1029 C C . ARG A 1 123 ? -24.641 -7.876 23.708 1.00 93.38 123 ARG A C 1
ATOM 1031 O O . ARG A 1 123 ? -25.268 -6.823 23.685 1.00 93.38 123 ARG A O 1
ATOM 1038 N N . GLU A 1 124 ? -23.740 -8.143 24.652 1.00 92.75 124 GLU A N 1
ATOM 1039 C CA . GLU A 1 124 ? -23.381 -7.177 25.698 1.00 92.75 124 GLU A CA 1
ATOM 1040 C C . GLU A 1 124 ? -22.783 -5.893 25.099 1.00 92.75 124 GLU A C 1
ATOM 1042 O O . GLU A 1 124 ? -23.135 -4.794 25.524 1.00 92.75 124 GLU A O 1
ATOM 1047 N N . LYS A 1 125 ? -21.913 -5.998 24.083 1.00 93.00 125 LYS A N 1
ATOM 1048 C CA . LYS A 1 125 ? -21.387 -4.826 23.362 1.00 93.00 125 LYS A CA 1
ATOM 1049 C C . LYS A 1 125 ? -22.490 -4.063 22.624 1.00 93.00 125 LYS A C 1
ATOM 1051 O O . LYS A 1 125 ? -22.515 -2.842 22.733 1.00 93.00 125 LYS A O 1
ATOM 1056 N N . ALA A 1 126 ? -23.409 -4.754 21.950 1.00 95.00 126 ALA A N 1
ATOM 1057 C CA . ALA A 1 126 ? -24.548 -4.129 21.275 1.00 95.00 126 ALA A CA 1
ATOM 1058 C C . ALA A 1 126 ? -25.427 -3.334 22.257 1.00 95.00 126 ALA A C 1
ATOM 1060 O O . ALA A 1 126 ? -25.655 -2.146 22.044 1.00 95.00 126 ALA A O 1
ATOM 1061 N N . ALA A 1 127 ? -25.798 -3.931 23.394 1.00 94.44 127 ALA A N 1
ATOM 1062 C CA . ALA A 1 127 ? -26.577 -3.249 24.430 1.00 94.44 127 ALA A CA 1
ATOM 1063 C C . ALA A 1 127 ? -25.851 -2.014 25.000 1.00 94.44 127 ALA A C 1
ATOM 1065 O O . ALA A 1 127 ? -26.472 -0.999 25.311 1.00 94.44 127 ALA A O 1
ATOM 1066 N N . ARG A 1 128 ? -24.516 -2.063 25.112 1.00 93.56 128 ARG A N 1
ATOM 1067 C CA . ARG A 1 128 ? -23.705 -0.908 25.540 1.00 93.56 128 ARG A CA 1
ATOM 1068 C C . ARG A 1 128 ? -23.676 0.209 24.499 1.00 93.56 128 ARG A C 1
ATOM 1070 O O . ARG A 1 128 ? -23.656 1.374 24.891 1.00 93.56 128 ARG A O 1
ATOM 1077 N N . ILE A 1 129 ? -23.666 -0.127 23.207 1.00 94.56 129 ILE A N 1
ATOM 1078 C CA . ILE A 1 129 ? -23.774 0.854 22.116 1.00 94.56 129 ILE A CA 1
ATOM 1079 C C . ILE A 1 129 ? -25.124 1.570 22.206 1.00 94.56 129 ILE A C 1
ATOM 1081 O O . ILE A 1 129 ? -25.157 2.798 22.233 1.00 94.56 129 ILE A O 1
ATOM 1085 N N . GLU A 1 130 ? -26.218 0.815 22.317 1.00 95.00 130 GLU A N 1
ATOM 1086 C CA . GLU A 1 130 ? -27.576 1.360 22.424 1.00 95.00 130 GLU A CA 1
ATOM 1087 C C . GLU A 1 130 ? -27.736 2.256 23.653 1.00 95.00 130 GLU A C 1
ATOM 1089 O O . GLU A 1 130 ? -28.160 3.404 23.528 1.00 95.00 130 GLU A O 1
ATOM 1094 N N . ALA A 1 131 ? -27.324 1.772 24.829 1.00 94.00 131 ALA A N 1
ATOM 1095 C CA . ALA A 1 131 ? -27.396 2.538 26.070 1.00 94.00 131 ALA A CA 1
ATOM 1096 C C . ALA A 1 131 ? -26.596 3.846 25.978 1.00 94.00 131 ALA A C 1
ATOM 1098 O O . ALA A 1 131 ? -27.096 4.905 26.352 1.00 94.00 131 ALA A O 1
ATOM 1099 N N . ARG A 1 132 ? -25.375 3.799 25.424 1.00 93.25 132 ARG A N 1
ATOM 1100 C CA . ARG A 1 132 ? -24.531 4.993 25.292 1.00 93.25 132 ARG A CA 1
ATOM 1101 C C . ARG A 1 132 ? -25.114 5.999 24.304 1.00 93.25 132 ARG A C 1
ATOM 1103 O O . ARG A 1 132 ? -25.071 7.191 24.574 1.00 93.25 132 ARG A O 1
ATOM 1110 N N . LEU A 1 133 ? -25.665 5.549 23.177 1.00 93.94 133 LEU A N 1
ATOM 1111 C CA . LEU A 1 133 ? -26.347 6.438 22.231 1.00 93.94 133 LEU A CA 1
ATOM 1112 C C . LEU A 1 133 ? -27.600 7.064 22.860 1.00 93.94 133 LEU A C 1
ATOM 1114 O O . LEU A 1 133 ? -27.840 8.261 22.692 1.00 93.94 133 LEU A O 1
ATOM 1118 N N . MET A 1 134 ? -28.343 6.295 23.655 1.00 93.44 134 MET A N 1
ATOM 1119 C CA . MET A 1 134 ? -29.521 6.782 24.370 1.00 93.44 134 MET A CA 1
ATOM 1120 C C . MET A 1 134 ? -29.180 7.871 25.400 1.00 93.44 134 MET A C 1
ATOM 1122 O O . MET A 1 134 ? -29.923 8.843 25.509 1.00 93.44 134 MET A O 1
ATOM 1126 N N . GLU A 1 135 ? -28.037 7.781 26.090 1.00 92.75 135 GLU A N 1
ATOM 1127 C CA . GLU A 1 135 ? -27.545 8.839 26.996 1.00 92.75 135 GLU A CA 1
ATOM 1128 C C . GLU A 1 135 ? -27.333 10.193 26.289 1.00 92.75 135 GLU A C 1
ATOM 1130 O O . GLU A 1 135 ? -27.441 11.243 26.922 1.00 92.75 135 GLU A O 1
ATOM 1135 N N . PHE A 1 136 ? -27.078 10.185 24.976 1.00 91.38 136 PHE A N 1
ATOM 1136 C CA . PHE A 1 136 ? -26.951 11.387 24.141 1.00 91.38 136 PHE A CA 1
ATOM 1137 C C . PHE A 1 136 ? -28.235 11.745 23.376 1.00 91.38 136 PHE A C 1
ATOM 1139 O O . PHE A 1 136 ? -28.185 12.519 22.409 1.00 91.38 136 PHE A O 1
ATOM 1146 N N . ASP A 1 137 ? -29.380 11.198 23.796 1.00 91.88 137 ASP A N 1
ATOM 1147 C CA . ASP A 1 137 ? -30.689 11.414 23.171 1.00 91.88 137 ASP A CA 1
ATOM 1148 C C . ASP A 1 137 ? -30.698 10.992 21.687 1.00 91.88 137 ASP A C 1
ATOM 1150 O O . ASP A 1 137 ? -31.199 11.684 20.794 1.00 91.88 137 ASP A O 1
ATOM 1154 N N . ILE A 1 138 ? -30.047 9.859 21.406 1.00 93.62 138 ILE A N 1
ATOM 1155 C CA . ILE A 1 138 ? -30.044 9.191 20.106 1.00 93.62 138 ILE A CA 1
ATOM 1156 C C . ILE A 1 138 ? -30.740 7.842 20.272 1.00 93.62 138 ILE A C 1
ATOM 1158 O O . ILE A 1 138 ? -30.126 6.841 20.630 1.00 93.62 138 ILE A O 1
ATOM 1162 N N . ALA A 1 139 ? -32.042 7.821 19.993 1.00 92.31 139 ALA A N 1
ATOM 1163 C CA . ALA A 1 139 ? -32.823 6.592 19.993 1.00 92.31 139 ALA A CA 1
ATOM 1164 C C . ALA A 1 139 ? -32.532 5.736 18.748 1.00 92.31 139 ALA A C 1
ATOM 1166 O O . ALA A 1 139 ? -32.399 6.251 17.632 1.00 92.31 139 ALA A O 1
ATOM 1167 N N . GLY A 1 140 ? -32.482 4.421 18.939 1.00 92.94 140 GLY A N 1
ATOM 1168 C CA . GLY A 1 140 ? -32.329 3.415 17.892 1.00 92.94 140 GLY A CA 1
ATOM 1169 C C . GLY A 1 140 ? -31.961 2.059 18.488 1.00 92.94 140 GLY A C 1
ATOM 1170 O O . GLY A 1 140 ? -31.850 1.929 19.705 1.00 92.94 140 GLY A O 1
ATOM 1171 N N . GLU A 1 141 ? -31.782 1.066 17.627 1.00 95.00 141 GLU A N 1
ATOM 1172 C CA . GLU A 1 141 ? -31.505 -0.323 18.013 1.00 95.00 141 GLU A CA 1
ATOM 1173 C C . GLU A 1 141 ? -30.446 -0.943 17.095 1.00 95.00 141 GLU A C 1
ATOM 1175 O O . GLU A 1 141 ? -30.328 -0.569 15.924 1.00 95.00 141 GLU A O 1
ATOM 1180 N N . VAL A 1 142 ? -29.667 -1.890 17.612 1.00 96.12 142 VAL A N 1
ATOM 1181 C CA . VAL A 1 142 ? -28.754 -2.720 16.825 1.00 96.12 142 VAL A CA 1
ATOM 1182 C C . VAL A 1 142 ? -29.539 -3.900 16.262 1.00 96.12 142 VAL A C 1
ATOM 1184 O O . VAL A 1 142 ? -30.001 -4.766 17.000 1.00 96.12 142 VAL A O 1
ATOM 1187 N N . VAL A 1 143 ? -29.681 -3.944 14.938 1.00 95.06 143 VAL A N 1
ATOM 1188 C CA . VAL A 1 143 ? -30.501 -4.952 14.247 1.00 95.06 143 VAL A CA 1
ATOM 1189 C C . VAL A 1 143 ? -29.711 -6.201 13.868 1.00 95.06 143 VAL A C 1
ATOM 1191 O O . VAL A 1 143 ? -30.236 -7.309 13.942 1.00 95.06 143 VAL A O 1
ATOM 1194 N N . GLU A 1 144 ? -28.449 -6.035 13.471 1.00 93.69 144 GLU A N 1
ATOM 1195 C CA . GLU A 1 144 ? -27.578 -7.114 13.000 1.00 93.69 144 GLU A CA 1
ATOM 1196 C C . GLU A 1 144 ? -26.152 -6.923 13.537 1.00 93.69 144 GLU A C 1
ATOM 1198 O O . GLU A 1 144 ? -25.692 -5.800 13.769 1.00 93.69 144 GLU A O 1
ATOM 1203 N N . ILE A 1 145 ? -25.448 -8.039 13.748 1.00 94.75 145 ILE A N 1
ATOM 1204 C CA . ILE A 1 145 ? -24.051 -8.069 14.193 1.00 94.75 145 ILE A CA 1
ATOM 1205 C C . ILE A 1 145 ? -23.268 -8.962 13.232 1.00 94.75 145 ILE A C 1
ATOM 1207 O O . ILE A 1 145 ? -23.563 -10.152 13.114 1.00 94.75 145 ILE A O 1
ATOM 1211 N N . HIS A 1 146 ? -22.244 -8.406 12.589 1.00 92.81 146 HIS A N 1
ATOM 1212 C CA . HIS A 1 146 ? -21.376 -9.121 11.654 1.00 92.81 146 HIS A CA 1
ATOM 1213 C C . HIS A 1 146 ? -19.953 -9.208 12.225 1.00 92.81 146 HIS A C 1
ATOM 1215 O O . HIS A 1 146 ? -19.197 -8.234 12.143 1.00 92.81 146 HIS A O 1
ATOM 1221 N N . PRO A 1 147 ? -19.574 -10.340 12.848 1.00 92.50 147 PRO A N 1
ATOM 1222 C CA . PRO A 1 147 ? -18.220 -10.537 13.348 1.00 92.50 147 PRO A CA 1
ATOM 1223 C C . PRO A 1 147 ? -17.247 -10.748 12.182 1.00 92.50 147 PRO A C 1
ATOM 1225 O O . PRO A 1 147 ? -17.362 -11.716 11.432 1.00 92.50 147 PRO A O 1
ATOM 1228 N N . GLY A 1 148 ? -16.283 -9.841 12.049 1.00 92.06 148 GLY A N 1
ATOM 1229 C CA . GLY A 1 148 ? -15.186 -9.925 11.089 1.00 92.06 148 GLY A CA 1
ATOM 1230 C C . GLY A 1 148 ? -13.867 -10.383 11.722 1.00 92.06 148 GLY A C 1
ATOM 1231 O O . GLY A 1 148 ? -13.806 -10.603 12.933 1.00 92.06 148 GLY A O 1
ATOM 1232 N N . PRO A 1 149 ? -12.777 -10.483 10.937 1.00 91.06 149 PRO A N 1
ATOM 1233 C CA . PRO A 1 149 ? -11.476 -10.955 11.427 1.00 91.06 149 PRO A CA 1
ATOM 1234 C C . PRO A 1 149 ? -10.787 -9.972 12.393 1.00 91.06 149 PRO A C 1
ATOM 1236 O O . PRO A 1 149 ? -10.127 -10.378 13.352 1.00 91.06 149 PRO A O 1
ATOM 1239 N N . VAL A 1 150 ? -10.926 -8.663 12.162 1.00 92.06 150 VAL A N 1
ATOM 1240 C CA . VAL A 1 150 ? -10.239 -7.616 12.949 1.00 92.06 150 VAL A CA 1
ATOM 1241 C C . VAL A 1 150 ? -11.226 -6.701 13.669 1.00 92.06 150 VAL A C 1
ATOM 1243 O O . VAL A 1 150 ? -10.969 -6.304 14.807 1.00 92.06 150 VAL A O 1
ATOM 1246 N N . VAL A 1 151 ? -12.362 -6.404 13.040 1.00 93.31 151 VAL A N 1
ATOM 1247 C CA . VAL A 1 151 ? -13.444 -5.586 13.597 1.00 93.31 151 VAL A CA 1
ATOM 1248 C C . VAL A 1 151 ? -14.765 -6.348 13.522 1.00 93.31 151 VAL A C 1
ATOM 1250 O O . VAL A 1 151 ? -14.933 -7.232 12.685 1.00 93.31 151 VAL A O 1
ATOM 1253 N N . THR A 1 152 ? -15.706 -5.989 14.385 1.00 94.00 152 THR A N 1
ATOM 1254 C CA . THR A 1 152 ? -17.103 -6.423 14.319 1.00 94.00 152 THR A CA 1
ATOM 1255 C C . THR A 1 152 ? -17.968 -5.236 13.923 1.00 94.00 152 THR A C 1
ATOM 1257 O O . THR A 1 152 ? -17.829 -4.155 14.499 1.00 94.00 152 THR A O 1
ATOM 1260 N N . ILE A 1 153 ? -18.869 -5.438 12.964 1.00 94.56 153 ILE A N 1
ATOM 1261 C CA . ILE A 1 153 ? -19.824 -4.418 12.527 1.00 94.56 153 ILE A CA 1
ATOM 1262 C C . ILE A 1 153 ? -21.126 -4.606 13.296 1.00 94.56 153 ILE A C 1
ATOM 1264 O O . ILE A 1 153 ? -21.733 -5.676 13.247 1.00 94.56 153 ILE A O 1
ATOM 1268 N N . PHE A 1 154 ? -21.566 -3.556 13.977 1.00 95.69 154 PHE A N 1
ATOM 1269 C CA . PHE A 1 154 ? -22.887 -3.473 14.587 1.00 95.69 154 PHE A CA 1
ATOM 1270 C C . PHE A 1 154 ? -23.762 -2.588 13.698 1.00 95.69 154 PHE A C 1
ATOM 1272 O O . PHE A 1 154 ? -23.503 -1.388 13.578 1.00 95.69 154 PHE A O 1
ATOM 1279 N N . GLU A 1 155 ? -24.770 -3.166 13.041 1.00 95.50 155 GLU A N 1
ATOM 1280 C CA . GLU A 1 155 ? -25.726 -2.396 12.245 1.00 95.50 155 GLU A CA 1
ATOM 1281 C C . GLU A 1 155 ? -26.732 -1.717 13.174 1.00 95.50 155 GLU A C 1
ATOM 1283 O O . GLU A 1 155 ? -27.628 -2.354 13.723 1.00 95.50 155 GLU A O 1
ATOM 1288 N N . PHE A 1 156 ? -26.593 -0.407 13.340 1.00 95.50 156 PHE A N 1
ATOM 1289 C CA . PHE A 1 156 ? -27.486 0.420 14.134 1.00 95.50 156 PHE A CA 1
ATOM 1290 C C . PHE A 1 156 ? -28.550 1.073 13.250 1.00 95.50 156 PHE A C 1
ATOM 1292 O O . PHE A 1 156 ? -28.244 1.786 12.288 1.00 95.50 156 PHE A O 1
ATOM 1299 N N . LYS A 1 157 ? -29.818 0.866 13.595 1.00 95.12 157 LYS A N 1
ATOM 1300 C CA . LYS A 1 157 ? -30.969 1.507 12.968 1.00 95.12 157 LYS A CA 1
ATOM 1301 C C . LYS A 1 157 ? -31.415 2.698 13.825 1.00 95.12 157 LYS A C 1
ATOM 1303 O O . LYS A 1 157 ? -32.049 2.500 14.863 1.00 95.12 157 LYS A O 1
ATOM 1308 N N . PRO A 1 158 ? -31.115 3.940 13.410 1.00 94.06 158 PRO A N 1
ATOM 1309 C CA . PRO A 1 158 ? -31.541 5.117 14.153 1.00 94.06 158 PRO A CA 1
ATOM 1310 C C . PRO A 1 158 ? -33.055 5.344 14.040 1.00 94.06 158 PRO A C 1
ATOM 1312 O O . PRO A 1 158 ? -33.669 5.061 13.007 1.00 94.06 158 PRO A O 1
ATOM 1315 N N . ALA A 1 159 ? -33.654 5.919 15.082 1.00 93.94 159 ALA A N 1
ATOM 1316 C CA . ALA A 1 159 ? -35.045 6.357 15.057 1.00 93.94 159 ALA A CA 1
ATOM 1317 C C . ALA A 1 159 ? -35.269 7.490 14.026 1.00 93.94 159 ALA A C 1
ATOM 1319 O O . ALA A 1 159 ? -34.341 8.252 13.717 1.00 93.94 159 ALA A O 1
ATOM 1320 N N . PRO A 1 160 ? -36.497 7.650 13.491 1.00 90.75 160 PRO A N 1
ATOM 1321 C CA . PRO A 1 160 ? -36.810 8.720 12.548 1.00 90.75 160 PRO A CA 1
ATOM 1322 C C . PRO A 1 160 ? -36.418 10.107 13.077 1.00 90.75 160 PRO A C 1
ATOM 1324 O O . PRO A 1 160 ? -36.710 10.459 14.215 1.00 90.75 160 PRO A O 1
ATOM 1327 N N . GLY A 1 161 ? -35.768 10.912 12.233 1.00 87.94 161 GLY A N 1
ATOM 1328 C CA . GLY A 1 161 ? -35.343 12.277 12.574 1.00 87.94 161 GLY A CA 1
ATOM 1329 C C . GLY A 1 161 ? -33.936 12.395 13.172 1.00 87.94 161 GLY A C 1
ATOM 1330 O O . GLY A 1 161 ? -33.390 13.500 13.227 1.00 87.94 161 GLY A O 1
ATOM 1331 N N . VAL A 1 162 ? -33.294 11.284 13.543 1.00 91.12 162 VAL A N 1
ATOM 1332 C CA . VAL A 1 162 ? -31.889 11.282 13.970 1.00 91.12 162 VAL A CA 1
ATOM 1333 C C . VAL A 1 162 ? -30.976 11.520 12.764 1.00 91.12 162 VAL A C 1
ATOM 1335 O O . VAL A 1 162 ? -30.982 10.780 11.780 1.00 91.12 162 VAL A O 1
ATOM 1338 N N . LYS A 1 163 ? -30.155 12.571 12.835 1.00 90.38 163 LYS A N 1
ATOM 1339 C CA . LYS A 1 163 ? -29.188 12.903 11.780 1.00 90.38 163 LYS A CA 1
ATOM 1340 C C . LYS A 1 163 ? -27.937 12.034 11.897 1.00 90.38 163 LYS A C 1
ATOM 1342 O O . LYS A 1 163 ? -27.348 11.957 12.971 1.00 90.38 163 LYS A O 1
ATOM 1347 N N . TYR A 1 164 ? -27.454 11.524 10.763 1.00 89.12 164 TYR A N 1
ATOM 1348 C CA . TYR A 1 164 ? -26.180 10.795 10.649 1.00 89.12 164 TYR A CA 1
ATOM 1349 C C . TYR A 1 164 ? -25.010 11.514 11.342 1.00 89.12 164 TYR A C 1
ATOM 1351 O O . TYR A 1 164 ? -24.254 10.903 12.089 1.00 89.12 164 TYR A O 1
ATOM 1359 N N . THR A 1 165 ? -24.916 12.837 11.166 1.00 90.31 165 THR A N 1
ATOM 1360 C CA . THR A 1 165 ? -23.824 13.651 11.718 1.00 90.31 165 THR A CA 1
ATOM 1361 C C . THR A 1 165 ? -23.755 13.639 13.244 1.00 90.31 165 THR A C 1
ATOM 1363 O O . THR A 1 165 ? -22.671 13.823 13.785 1.00 90.31 165 THR A O 1
ATOM 1366 N N . ARG A 1 166 ? -24.890 13.429 13.938 1.00 91.25 166 ARG A N 1
ATOM 1367 C CA . ARG A 1 166 ? -24.922 13.319 15.408 1.00 91.25 166 ARG A CA 1
ATOM 1368 C C . ARG A 1 166 ? -24.276 12.025 15.892 1.00 91.25 166 ARG A C 1
ATOM 1370 O O . ARG A 1 166 ? -23.681 12.018 16.957 1.00 91.25 166 ARG A O 1
ATOM 1377 N N . ILE A 1 167 ? -24.392 10.947 15.12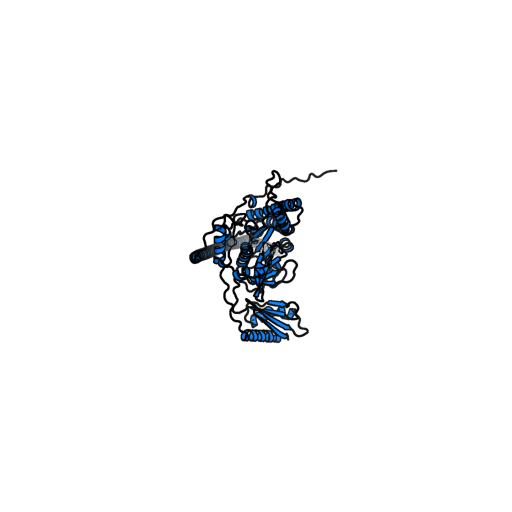1 1.00 91.00 167 ILE A N 1
ATOM 1378 C CA . ILE A 1 167 ? -23.819 9.648 15.487 1.00 91.00 167 ILE A CA 1
ATOM 1379 C C . ILE A 1 167 ? -22.320 9.655 15.185 1.00 91.00 167 ILE A C 1
ATOM 1381 O O . ILE A 1 167 ? -21.526 9.296 16.046 1.00 91.00 167 ILE A O 1
ATOM 1385 N N . THR A 1 168 ? -21.911 10.175 14.023 1.00 90.00 168 THR A N 1
ATOM 1386 C CA . THR A 1 168 ? -20.483 10.299 13.682 1.00 90.00 168 THR A CA 1
ATOM 1387 C C . THR A 1 168 ? -19.715 11.237 14.613 1.00 90.00 168 THR A C 1
ATOM 1389 O O . THR A 1 168 ? -18.519 11.065 14.799 1.00 90.00 168 THR A O 1
ATOM 1392 N N . SER A 1 169 ? -20.362 12.244 15.214 1.00 90.38 169 SER A N 1
ATOM 1393 C CA . SER A 1 169 ? -19.685 13.113 16.189 1.00 90.38 169 SER A CA 1
ATOM 1394 C C . SER A 1 169 ? -19.391 12.427 17.526 1.00 90.38 169 SER A C 1
ATOM 1396 O O . SER A 1 169 ? -18.621 12.974 18.303 1.00 90.38 169 SER A O 1
ATOM 1398 N N . LEU A 1 170 ? -19.994 11.263 17.793 1.00 91.12 170 LEU A N 1
ATOM 1399 C CA . LEU A 1 170 ? -19.829 10.506 19.037 1.00 91.12 170 LEU A CA 1
ATOM 1400 C C . LEU A 1 170 ? -18.844 9.336 18.902 1.00 91.12 170 LEU A C 1
ATOM 1402 O O . LEU A 1 170 ? -18.776 8.504 19.799 1.00 91.12 170 LEU A O 1
ATOM 1406 N N . GLU A 1 171 ? -18.084 9.240 17.807 1.00 91.25 171 GLU A N 1
ATOM 1407 C CA . GLU A 1 171 ? -17.100 8.163 17.603 1.00 91.25 171 GLU A CA 1
ATOM 1408 C C . GLU A 1 171 ? -16.121 8.025 18.781 1.00 91.25 171 GLU A C 1
ATOM 1410 O O . GLU A 1 171 ? -15.904 6.919 19.275 1.00 91.25 171 GLU A O 1
ATOM 1415 N N . GLU A 1 172 ? -15.582 9.142 19.278 1.00 88.69 172 GLU A N 1
ATOM 1416 C CA . GLU A 1 172 ? -14.636 9.161 20.404 1.00 88.69 172 GLU A CA 1
ATOM 1417 C C . GLU A 1 172 ? -15.311 8.758 21.730 1.00 88.69 172 GLU A C 1
ATOM 1419 O O . GLU A 1 172 ? -14.764 7.964 22.499 1.00 88.69 172 GLU A O 1
ATOM 1424 N N . ASP A 1 173 ? -16.537 9.231 21.974 1.00 90.62 173 ASP A N 1
ATOM 1425 C CA . ASP A 1 173 ? -17.336 8.868 23.151 1.00 90.62 173 ASP A CA 1
ATOM 1426 C C . ASP A 1 173 ? -17.743 7.387 23.157 1.00 90.62 173 ASP A C 1
ATOM 1428 O O . ASP A 1 173 ? -17.761 6.737 24.210 1.00 90.62 173 ASP A O 1
ATOM 1432 N N . LEU A 1 174 ? -18.081 6.844 21.985 1.00 91.56 174 LEU A N 1
ATOM 1433 C CA . LEU A 1 174 ? -18.383 5.428 21.802 1.00 91.56 174 LEU A CA 1
ATOM 1434 C C . LEU A 1 174 ? -17.129 4.580 22.010 1.00 91.56 174 LEU A C 1
ATOM 1436 O O . LEU A 1 174 ? -17.210 3.557 22.691 1.00 91.56 174 LEU A O 1
ATOM 1440 N N . ALA A 1 175 ? -15.976 5.006 21.483 1.00 91.94 175 ALA A N 1
ATOM 1441 C CA . ALA A 1 175 ? -14.707 4.303 21.662 1.00 91.94 175 ALA A CA 1
ATOM 1442 C C . ALA A 1 175 ? -14.347 4.196 23.149 1.00 91.94 175 ALA A C 1
ATOM 1444 O O . ALA A 1 175 ? -14.092 3.097 23.652 1.00 91.94 175 ALA A O 1
ATOM 1445 N N . LEU A 1 176 ? -14.463 5.311 23.879 1.00 90.50 176 LEU A N 1
ATOM 1446 C CA . LEU A 1 176 ? -14.237 5.356 25.321 1.00 90.50 176 LEU A CA 1
ATOM 1447 C C . LEU A 1 176 ? -15.191 4.427 26.078 1.00 90.50 176 LEU A C 1
ATOM 1449 O O . LEU A 1 176 ? -14.752 3.643 26.923 1.00 90.50 176 LEU A O 1
ATOM 1453 N N . SER A 1 177 ? -16.488 4.482 25.756 1.00 89.25 177 SER A N 1
ATOM 1454 C CA . SER A 1 177 ? -17.485 3.605 26.371 1.00 89.25 177 SER A CA 1
ATOM 1455 C C . SER A 1 177 ? -17.128 2.146 26.124 1.00 89.25 177 SER A C 1
ATOM 1457 O O . SER A 1 177 ? -17.026 1.369 27.067 1.00 89.25 177 SER A O 1
ATOM 1459 N N . LEU A 1 178 ? -16.844 1.752 24.884 1.00 90.19 178 LEU A N 1
ATOM 1460 C CA . LEU A 1 178 ? -16.589 0.358 24.531 1.00 90.19 178 LEU A CA 1
ATOM 1461 C C . LEU A 1 178 ? -15.196 -0.148 24.921 1.00 90.19 178 LEU A C 1
ATOM 1463 O O . LEU A 1 178 ? -14.972 -1.354 24.817 1.00 90.19 178 LEU A O 1
ATOM 1467 N N . LYS A 1 179 ? -14.324 0.715 25.463 1.00 89.62 179 LYS A N 1
ATOM 1468 C CA . LYS A 1 179 ? -12.909 0.423 25.755 1.00 89.62 179 LYS A CA 1
ATOM 1469 C C . LYS A 1 179 ? -12.138 0.017 24.493 1.00 89.62 179 LYS A C 1
ATOM 1471 O O . LYS A 1 179 ? -11.313 -0.893 24.537 1.00 89.62 179 LYS A O 1
ATOM 1476 N N . ALA A 1 180 ? -12.461 0.658 23.376 1.00 88.50 180 ALA A N 1
ATOM 1477 C CA . ALA A 1 180 ? -11.757 0.512 22.111 1.00 88.50 180 ALA A CA 1
ATOM 1478 C C . ALA A 1 180 ? -10.803 1.696 21.909 1.00 88.50 180 ALA A C 1
ATOM 1480 O O . ALA A 1 180 ? -11.093 2.797 22.373 1.00 88.50 180 ALA A O 1
ATOM 1481 N N . ASP A 1 181 ? -9.690 1.470 21.208 1.00 85.50 181 ASP A N 1
ATOM 1482 C CA . ASP A 1 181 ? -8.752 2.543 20.854 1.00 85.50 181 ASP A CA 1
ATOM 1483 C C . ASP A 1 181 ? -9.423 3.532 19.889 1.00 85.50 181 ASP A C 1
ATOM 1485 O O . ASP A 1 181 ? -9.450 4.738 20.136 1.00 85.50 181 ASP A O 1
ATOM 1489 N N . HIS A 1 182 ? -10.039 3.001 18.829 1.00 86.06 182 HIS A N 1
ATOM 1490 C CA . HIS A 1 182 ? -10.811 3.758 17.852 1.00 86.06 182 HIS A CA 1
ATOM 1491 C C . HIS A 1 182 ? -12.079 2.994 17.447 1.00 86.06 182 HIS A C 1
ATOM 1493 O O . HIS A 1 182 ? -12.176 1.774 17.581 1.00 86.06 182 HIS A O 1
ATOM 1499 N N . ILE A 1 183 ? -13.079 3.732 16.969 1.00 91.06 183 ILE A N 1
ATOM 1500 C CA . ILE A 1 183 ? -14.294 3.202 16.342 1.00 91.06 183 ILE A CA 1
ATOM 1501 C C . ILE A 1 183 ? -14.497 3.967 15.043 1.00 91.06 183 ILE A C 1
ATOM 1503 O O . ILE A 1 183 ? -14.179 5.154 14.957 1.00 91.06 183 ILE A O 1
ATOM 1507 N N . ARG A 1 184 ? -15.040 3.285 14.038 1.00 90.00 184 ARG A N 1
ATOM 1508 C CA . ARG A 1 184 ? -15.435 3.904 12.775 1.00 90.00 184 ARG A CA 1
ATOM 1509 C C . ARG A 1 184 ? -16.942 3.792 12.603 1.00 90.00 184 ARG A C 1
ATOM 1511 O O . ARG A 1 184 ? -17.504 2.713 12.776 1.00 90.00 184 ARG A O 1
ATOM 1518 N N . VAL A 1 185 ? -17.582 4.899 12.242 1.00 90.81 185 VAL A N 1
ATOM 1519 C CA . VAL A 1 185 ? -19.001 4.940 11.899 1.00 90.81 185 VAL A CA 1
ATOM 1520 C C . VAL A 1 185 ? -19.138 5.243 10.410 1.00 90.81 185 VAL A C 1
ATOM 1522 O O . VAL A 1 185 ? -18.721 6.299 9.936 1.00 90.81 185 VAL A O 1
ATOM 1525 N N . ASP A 1 186 ? -19.744 4.321 9.665 1.00 87.44 186 ASP A N 1
ATOM 1526 C CA . ASP A 1 186 ? -19.972 4.475 8.225 1.00 87.44 186 ASP A CA 1
ATOM 1527 C C . ASP A 1 186 ? -21.389 4.029 7.835 1.00 87.44 186 ASP A C 1
ATOM 1529 O O . ASP A 1 186 ? -22.135 3.435 8.617 1.00 87.44 186 ASP A O 1
ATOM 1533 N N . ARG A 1 187 ? -21.814 4.352 6.617 1.00 86.50 187 ARG A N 1
ATOM 1534 C CA . ARG A 1 187 ? -23.125 3.949 6.099 1.00 86.50 187 ARG A CA 1
ATOM 1535 C C . ARG A 1 187 ? -23.069 2.532 5.547 1.00 86.50 187 ARG A C 1
ATOM 1537 O O . ARG A 1 187 ? -22.184 2.200 4.758 1.00 86.50 187 ARG A O 1
ATOM 1544 N N . VAL A 1 188 ? -24.082 1.731 5.867 1.00 86.06 188 VAL A N 1
ATOM 1545 C CA . VAL A 1 188 ? -24.234 0.404 5.263 1.00 86.06 188 VAL A CA 1
ATOM 1546 C C . VAL A 1 188 ? -24.815 0.542 3.857 1.00 86.06 188 VAL A C 1
ATOM 1548 O O . VAL A 1 188 ? -25.774 1.275 3.616 1.00 86.06 188 VAL A O 1
ATOM 1551 N N . SER A 1 189 ? -24.223 -0.165 2.896 1.00 80.88 189 SER A N 1
ATOM 1552 C CA . SER A 1 189 ? -24.661 -0.128 1.499 1.00 80.88 189 SER A CA 1
ATOM 1553 C C . SER A 1 189 ? -26.069 -0.696 1.347 1.00 80.88 189 SER A C 1
ATOM 1555 O O . SER A 1 189 ? -26.324 -1.822 1.758 1.00 80.88 189 SER A O 1
ATOM 1557 N N . GLY A 1 190 ? -26.968 0.050 0.706 1.00 83.19 190 GLY A N 1
ATOM 1558 C CA . GLY A 1 190 ? -28.307 -0.443 0.361 1.00 83.19 190 GLY A CA 1
ATOM 1559 C C . GLY A 1 190 ? -29.275 -0.597 1.541 1.00 83.19 190 GLY A C 1
ATOM 1560 O O . GLY A 1 190 ? -30.408 -1.014 1.320 1.00 83.19 190 GLY A O 1
ATOM 1561 N N . LYS A 1 191 ? -28.876 -0.224 2.764 1.00 86.50 191 LYS A N 1
ATOM 1562 C CA . LYS A 1 191 ? -29.729 -0.230 3.961 1.00 86.50 191 LYS A CA 1
ATOM 1563 C C . LYS A 1 191 ? -29.799 1.174 4.573 1.00 86.50 191 LYS A C 1
ATOM 1565 O O . LYS A 1 191 ? -28.871 1.967 4.442 1.00 86.50 191 LYS A O 1
ATOM 1570 N N . SER A 1 192 ? -30.878 1.487 5.293 1.00 86.19 192 SER A N 1
ATOM 1571 C CA . SER A 1 192 ? -30.995 2.719 6.096 1.00 86.19 192 SER A CA 1
ATOM 1572 C C . SER A 1 192 ? -30.344 2.582 7.482 1.00 86.19 192 SER A C 1
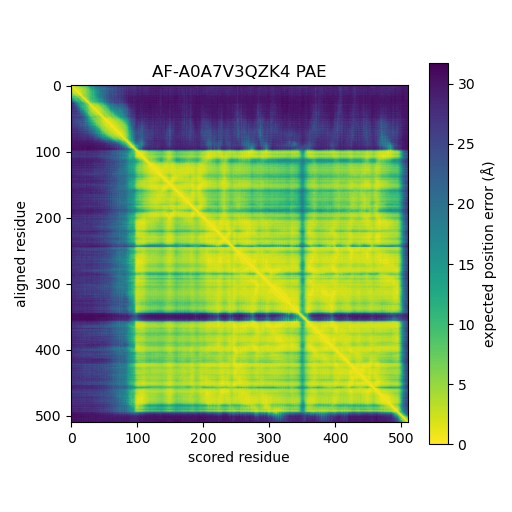ATOM 1574 O O . SER A 1 192 ? -30.805 3.190 8.447 1.00 86.19 192 SER A O 1
ATOM 1576 N N . HIS A 1 193 ? -29.316 1.739 7.591 1.00 92.06 193 HIS A N 1
ATOM 1577 C CA . HIS A 1 193 ? -28.591 1.452 8.825 1.00 92.06 193 HIS A CA 1
ATOM 1578 C C . HIS A 1 193 ? -27.211 2.106 8.802 1.00 92.06 193 HIS A C 1
ATOM 1580 O O . HIS A 1 193 ? -26.649 2.426 7.749 1.00 92.06 193 HIS A O 1
ATOM 1586 N N . ILE A 1 194 ? -26.668 2.294 9.994 1.00 93.00 194 ILE A N 1
ATOM 1587 C CA . ILE A 1 194 ? -25.338 2.831 10.235 1.00 93.00 194 ILE A CA 1
ATOM 1588 C C . ILE A 1 194 ? -24.482 1.690 10.773 1.00 93.00 194 ILE A C 1
ATOM 1590 O O . ILE A 1 194 ? -24.858 1.044 11.743 1.00 93.00 194 ILE A O 1
ATOM 1594 N N . GLY A 1 195 ? -23.349 1.430 10.132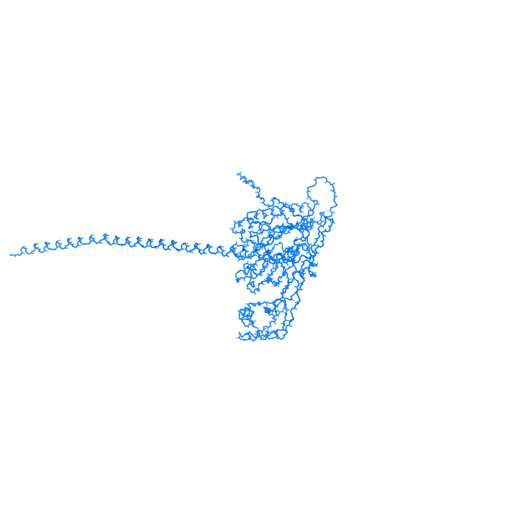 1.00 93.75 195 GLY A N 1
ATOM 1595 C CA . GLY A 1 195 ? -22.385 0.441 10.585 1.00 93.75 195 GLY A CA 1
ATOM 1596 C C . GLY A 1 195 ? -21.462 1.074 11.615 1.00 93.75 195 GLY A C 1
ATOM 1597 O O . GLY A 1 195 ? -20.769 2.044 11.310 1.00 93.75 195 GLY A O 1
ATOM 1598 N N . ILE A 1 196 ? -21.466 0.534 12.830 1.00 94.62 196 ILE A N 1
ATOM 1599 C CA . ILE A 1 196 ? -20.516 0.893 13.881 1.00 94.62 196 ILE A CA 1
ATOM 1600 C C . ILE A 1 196 ? -19.473 -0.221 13.932 1.00 94.62 196 ILE A C 1
ATOM 1602 O O . ILE A 1 196 ? -19.756 -1.331 14.380 1.00 94.62 196 ILE A O 1
ATOM 1606 N N . GLU A 1 197 ? -18.277 0.065 13.432 1.00 94.19 197 GLU A N 1
ATOM 1607 C CA . GLU A 1 197 ? -17.167 -0.880 13.375 1.00 94.19 197 GLU A CA 1
ATOM 1608 C C . GLU A 1 197 ? -16.350 -0.790 14.665 1.00 94.19 197 GLU A C 1
ATOM 1610 O O . GLU A 1 197 ? -15.685 0.217 14.930 1.00 94.19 197 GLU A O 1
ATOM 1615 N N . VAL A 1 198 ? -16.391 -1.852 15.468 1.00 94.06 198 VAL A N 1
ATOM 1616 C CA . VAL A 1 198 ? -15.700 -1.927 16.760 1.00 94.06 198 VAL A CA 1
ATOM 1617 C C . VAL A 1 198 ? -14.569 -2.954 16.680 1.00 94.06 198 VAL A C 1
ATOM 1619 O O . VAL A 1 198 ? -14.820 -4.092 16.275 1.00 94.06 198 VAL A O 1
ATOM 1622 N N . PRO A 1 199 ? -13.339 -2.617 17.101 1.00 92.62 199 PRO A N 1
ATOM 1623 C CA . PRO A 1 199 ? -12.226 -3.559 17.130 1.00 92.62 199 PRO A CA 1
ATOM 1624 C C . PRO A 1 199 ? -12.507 -4.804 17.974 1.00 92.62 199 PRO A C 1
ATOM 1626 O O . PRO A 1 199 ? -13.044 -4.739 19.087 1.00 92.62 199 PRO A O 1
ATOM 1629 N N . ASN A 1 200 ? -12.082 -5.957 17.460 1.00 91.44 200 ASN A N 1
ATOM 1630 C CA . ASN A 1 200 ? -12.103 -7.206 18.207 1.00 91.44 200 ASN A CA 1
ATOM 1631 C C . ASN A 1 200 ? -11.009 -7.201 19.284 1.00 91.44 200 ASN A C 1
ATOM 1633 O O . ASN A 1 200 ? -9.909 -6.683 19.083 1.00 91.44 200 ASN A O 1
ATOM 1637 N N . GLU A 1 201 ? -11.285 -7.846 20.420 1.00 86.88 201 GLU A N 1
ATOM 1638 C CA . GLU A 1 201 ? -10.294 -8.033 21.494 1.00 86.88 201 GLU A CA 1
ATOM 1639 C C . GLU A 1 201 ? -9.143 -8.940 21.041 1.00 86.88 201 GLU A C 1
ATOM 1641 O O . GLU A 1 201 ? -7.981 -8.695 21.360 1.00 86.88 201 GLU A O 1
ATOM 1646 N N . GLN A 1 202 ? -9.473 -9.976 20.268 1.00 87.25 202 GLN A N 1
ATOM 1647 C CA . GLN A 1 202 ? -8.516 -10.863 19.618 1.00 87.25 202 GLN A CA 1
ATOM 1648 C C . GLN A 1 202 ? -8.610 -10.641 18.111 1.00 87.25 202 GLN A C 1
ATOM 1650 O O . GLN A 1 202 ? -9.564 -11.076 17.473 1.00 87.25 202 GLN A O 1
ATOM 1655 N N . ARG A 1 203 ? -7.632 -9.920 17.559 1.00 89.31 203 ARG A N 1
ATOM 1656 C CA . ARG A 1 203 ? -7.547 -9.639 16.122 1.00 89.31 203 ARG A CA 1
ATOM 1657 C C . ARG A 1 203 ? -6.875 -10.810 15.415 1.00 89.31 203 ARG A C 1
ATOM 1659 O O . ARG A 1 203 ? -5.817 -11.268 15.852 1.00 89.31 203 ARG A O 1
ATOM 1666 N N . GLU A 1 204 ? -7.468 -11.266 14.322 1.00 90.31 204 GLU A N 1
ATOM 1667 C CA . GLU A 1 204 ? -6.876 -12.301 13.480 1.00 90.31 204 GLU A CA 1
ATOM 1668 C C . GLU A 1 204 ? -5.688 -11.751 12.680 1.00 90.31 204 GLU A C 1
ATOM 1670 O O . GLU A 1 204 ? -5.705 -10.616 12.202 1.00 90.31 204 GLU A O 1
ATOM 1675 N N . ILE A 1 205 ? -4.651 -12.575 12.511 1.00 91.81 205 ILE A N 1
ATOM 1676 C CA . ILE A 1 205 ? -3.582 -12.306 11.546 1.00 91.81 205 ILE A CA 1
ATOM 1677 C C . ILE A 1 205 ? -3.999 -12.954 10.233 1.00 91.81 205 ILE A C 1
ATOM 1679 O O . ILE A 1 205 ? -4.144 -14.174 10.161 1.00 91.81 205 ILE A O 1
ATOM 1683 N N . ILE A 1 206 ? -4.166 -12.140 9.198 1.00 94.56 206 ILE A N 1
ATOM 1684 C CA . ILE A 1 206 ? -4.536 -12.616 7.868 1.00 94.56 206 ILE A CA 1
ATOM 1685 C C . ILE A 1 206 ? -3.269 -13.123 7.195 1.00 94.56 206 ILE A C 1
ATOM 1687 O O . ILE A 1 206 ? -2.391 -12.327 6.885 1.00 94.56 206 ILE A O 1
ATOM 1691 N N . SER A 1 207 ? -3.143 -14.434 6.996 1.00 95.56 207 SER A N 1
ATOM 1692 C CA . SER A 1 207 ? -1.980 -14.987 6.292 1.00 95.56 207 SER A CA 1
ATOM 1693 C C . SER A 1 207 ? -2.015 -14.581 4.820 1.00 95.56 207 SER A C 1
ATOM 1695 O O . SER A 1 207 ? -3.052 -14.698 4.164 1.00 95.56 207 SER A O 1
ATOM 1697 N N . PHE A 1 208 ? -0.875 -14.144 4.282 1.00 97.19 208 PHE A N 1
ATOM 1698 C CA . PHE A 1 208 ? -0.737 -13.879 2.852 1.00 97.19 208 PHE A CA 1
ATOM 1699 C C . PHE A 1 208 ? -1.015 -15.129 2.002 1.00 97.19 208 PHE A C 1
ATOM 1701 O O . PHE A 1 208 ? -1.631 -15.028 0.941 1.00 97.19 208 PHE A O 1
ATOM 1708 N N . ARG A 1 209 ? -0.658 -16.322 2.502 1.00 97.06 209 ARG A N 1
ATOM 1709 C CA . ARG A 1 209 ? -0.923 -17.599 1.825 1.00 97.06 209 ARG A CA 1
ATOM 1710 C C . ARG A 1 209 ? -2.401 -17.811 1.528 1.00 97.06 209 ARG A C 1
ATOM 1712 O O . ARG A 1 209 ? -2.748 -18.196 0.418 1.00 97.06 209 ARG A O 1
ATOM 1719 N N . GLU A 1 210 ? -3.264 -17.515 2.498 1.00 95.50 210 GLU A N 1
ATOM 1720 C CA . GLU A 1 210 ? -4.715 -17.665 2.348 1.00 95.50 210 GLU A CA 1
ATOM 1721 C C . GLU A 1 210 ? -5.265 -16.784 1.215 1.00 95.50 210 GLU A C 1
ATOM 1723 O O . GLU A 1 210 ? -6.219 -17.162 0.539 1.00 95.50 210 GLU A O 1
ATOM 1728 N N . LEU A 1 211 ? -4.649 -15.623 0.971 1.00 96.75 211 LEU A N 1
ATOM 1729 C CA . LEU A 1 211 ? -5.042 -14.738 -0.124 1.00 96.75 211 LEU A CA 1
ATOM 1730 C C . LEU A 1 211 ? -4.608 -15.298 -1.480 1.00 96.75 211 LEU A C 1
ATOM 1732 O O . LEU A 1 211 ? -5.400 -15.288 -2.418 1.00 96.75 211 LEU A O 1
ATOM 1736 N N . ILE A 1 212 ? -3.380 -15.812 -1.578 1.00 96.62 212 ILE A N 1
ATOM 1737 C CA . ILE A 1 212 ? -2.834 -16.387 -2.817 1.00 96.62 212 ILE A CA 1
ATOM 1738 C C . ILE A 1 212 ? -3.551 -17.685 -3.207 1.00 96.62 212 ILE A C 1
ATOM 1740 O O . ILE A 1 212 ? -3.815 -17.912 -4.385 1.00 96.62 212 ILE A O 1
ATOM 1744 N N . GLU A 1 213 ? -3.915 -18.516 -2.230 1.00 95.94 213 GLU A N 1
ATOM 1745 C CA . GLU A 1 213 ? -4.672 -19.757 -2.450 1.00 95.94 213 GLU A CA 1
ATOM 1746 C C . GLU A 1 213 ? -6.174 -19.509 -2.679 1.00 95.94 213 GLU A C 1
ATOM 1748 O O . GLU A 1 213 ? -6.920 -20.434 -3.009 1.00 95.94 213 GLU A O 1
ATOM 1753 N N . SER A 1 214 ? -6.642 -18.266 -2.529 1.00 96.69 214 SER A N 1
ATOM 1754 C CA . SER A 1 214 ? -8.052 -17.936 -2.711 1.00 96.69 214 SER A CA 1
ATOM 1755 C C . SER A 1 214 ? -8.495 -18.061 -4.170 1.00 96.69 214 SER A C 1
ATOM 1757 O O . SER A 1 214 ? -7.778 -17.724 -5.119 1.00 96.69 214 SER A O 1
ATOM 1759 N N . ARG A 1 215 ? -9.759 -18.456 -4.354 1.00 95.81 215 ARG A N 1
ATOM 1760 C CA . ARG A 1 215 ? -10.414 -18.456 -5.668 1.00 95.81 215 ARG A CA 1
ATOM 1761 C C . ARG A 1 215 ? -10.402 -17.065 -6.311 1.00 95.81 215 ARG A C 1
ATOM 1763 O O . ARG A 1 215 ? -10.142 -16.954 -7.503 1.00 95.81 215 ARG A O 1
ATOM 1770 N N . ALA A 1 216 ? -10.612 -16.017 -5.511 1.00 95.38 216 ALA A N 1
ATOM 1771 C CA . ALA A 1 216 ? -10.573 -14.633 -5.975 1.00 95.38 216 ALA A CA 1
ATOM 1772 C C . ALA A 1 216 ? -9.224 -14.287 -6.626 1.00 95.38 216 ALA A C 1
ATOM 1774 O O . ALA A 1 216 ? -9.191 -13.655 -7.681 1.00 95.38 216 ALA A O 1
ATOM 1775 N N . PHE A 1 217 ? -8.109 -14.748 -6.050 1.00 96.31 217 PHE A N 1
ATOM 1776 C CA . PHE A 1 217 ? -6.789 -14.531 -6.635 1.00 96.31 217 PHE A CA 1
ATOM 1777 C C . PHE A 1 217 ? -6.602 -15.341 -7.916 1.00 96.31 217 PHE A C 1
ATOM 1779 O O . PHE A 1 217 ? -6.115 -14.797 -8.905 1.00 96.31 217 PHE A O 1
ATOM 1786 N N . ALA A 1 218 ? -7.017 -16.613 -7.923 1.00 93.88 218 ALA A N 1
ATOM 1787 C CA . ALA A 1 218 ? -6.952 -17.495 -9.090 1.00 93.88 218 ALA A CA 1
ATOM 1788 C C . ALA A 1 218 ? -7.731 -16.965 -10.307 1.00 93.88 218 ALA A C 1
ATOM 1790 O O . ALA A 1 218 ? -7.247 -17.084 -11.429 1.00 93.88 218 ALA A O 1
ATOM 1791 N N . GLU A 1 219 ? -8.905 -16.373 -10.080 1.00 93.62 219 GLU A N 1
ATOM 1792 C CA . GLU A 1 219 ? -9.803 -15.873 -11.129 1.00 93.62 219 GLU A CA 1
ATOM 1793 C C . GLU A 1 219 ? -9.522 -14.420 -11.548 1.00 93.62 219 GLU A C 1
ATOM 1795 O O . GLU A 1 219 ? -10.093 -13.947 -12.531 1.00 93.62 219 GLU A O 1
ATOM 1800 N N . THR A 1 220 ? -8.643 -13.704 -10.837 1.00 93.62 220 THR A N 1
ATOM 1801 C CA . THR A 1 220 ? -8.292 -12.320 -11.183 1.00 93.62 220 THR A CA 1
ATOM 1802 C C . THR A 1 220 ? -7.572 -12.280 -12.540 1.00 93.62 220 THR A C 1
ATOM 1804 O O . THR A 1 220 ? -6.536 -12.932 -12.698 1.00 93.62 220 THR A O 1
ATOM 1807 N N . PRO A 1 221 ? -8.079 -11.516 -13.527 1.00 87.62 221 PRO A N 1
ATOM 1808 C CA . PRO A 1 221 ? -7.457 -11.424 -14.842 1.00 87.62 221 PRO A CA 1
ATOM 1809 C C . PRO A 1 221 ? -6.186 -10.566 -14.815 1.00 87.62 221 PRO A C 1
ATOM 1811 O O . PRO A 1 221 ? -6.031 -9.674 -13.980 1.00 87.62 221 PRO A O 1
ATOM 1814 N N . GLY A 1 222 ? -5.320 -10.784 -15.805 1.00 87.62 222 GLY A N 1
ATOM 1815 C CA . GLY A 1 222 ? -4.119 -9.978 -16.029 1.00 87.62 222 GLY A CA 1
ATOM 1816 C C . GLY A 1 222 ? -2.856 -10.551 -15.390 1.00 87.62 222 GLY A C 1
ATOM 1817 O O . GLY A 1 222 ? -2.814 -11.700 -14.943 1.00 87.62 222 GLY A O 1
ATOM 1818 N N . ARG A 1 223 ? -1.791 -9.746 -15.410 1.00 90.75 223 ARG A N 1
ATOM 1819 C CA . ARG A 1 223 ? -0.448 -10.125 -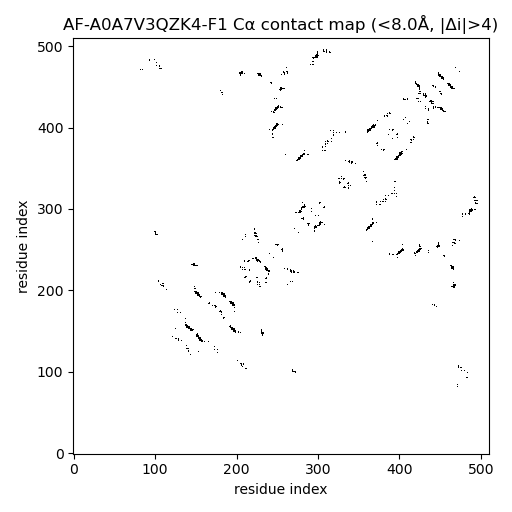14.927 1.00 90.75 223 ARG A CA 1
ATOM 1820 C C . ARG A 1 223 ? -0.037 -9.392 -13.657 1.00 90.75 223 ARG A C 1
ATOM 1822 O O . ARG A 1 223 ? 0.977 -9.737 -13.055 1.00 90.75 223 ARG A O 1
ATOM 1829 N N . LEU A 1 224 ? -0.825 -8.412 -13.226 1.00 95.06 224 LEU A N 1
ATOM 1830 C CA . LEU A 1 224 ? -0.506 -7.573 -12.076 1.00 95.06 224 LEU A CA 1
ATOM 1831 C C . LEU A 1 224 ? -1.576 -7.676 -10.976 1.00 95.06 224 LEU A C 1
ATOM 1833 O O . LEU A 1 224 ? -2.100 -6.640 -10.550 1.00 95.06 224 LEU A O 1
ATOM 1837 N N . PRO A 1 225 ? -1.948 -8.893 -10.517 1.00 95.44 225 PRO A N 1
ATOM 1838 C CA . PRO A 1 225 ? -2.888 -9.021 -9.419 1.00 95.44 225 PRO A CA 1
ATOM 1839 C C . PRO A 1 225 ? -2.247 -8.512 -8.130 1.00 95.44 225 PRO A C 1
ATOM 1841 O O . PRO A 1 225 ? -1.047 -8.649 -7.895 1.00 95.44 225 PRO A O 1
ATOM 1844 N N . ILE A 1 226 ? -3.086 -7.957 -7.274 1.00 95.19 226 ILE A N 1
ATOM 1845 C CA . ILE A 1 226 ? -2.716 -7.358 -6.008 1.00 95.19 226 ILE A CA 1
ATOM 1846 C C . ILE A 1 226 ? -3.634 -7.941 -4.936 1.00 95.19 226 ILE A C 1
ATOM 1848 O O . ILE A 1 226 ? -4.811 -7.586 -4.841 1.00 95.19 226 ILE A O 1
ATOM 1852 N N . ALA A 1 227 ? -3.090 -8.842 -4.124 1.00 96.25 227 ALA A N 1
ATOM 1853 C CA . ALA A 1 227 ? -3.771 -9.404 -2.971 1.00 96.25 227 ALA A CA 1
ATOM 1854 C C . ALA A 1 227 ? -3.639 -8.443 -1.785 1.00 96.25 227 ALA A C 1
ATOM 1856 O O . ALA A 1 227 ? -2.669 -8.501 -1.030 1.00 96.25 227 ALA A O 1
ATOM 1857 N N . LEU A 1 228 ? -4.602 -7.528 -1.636 1.00 95.00 228 LEU A N 1
ATOM 1858 C CA . LEU A 1 228 ? -4.544 -6.525 -0.574 1.00 95.00 228 LEU A CA 1
ATOM 1859 C C . LEU A 1 228 ? -4.757 -7.154 0.801 1.00 95.00 228 LEU A C 1
ATOM 1861 O O . LEU A 1 228 ? -4.024 -6.840 1.735 1.00 95.00 228 LEU A O 1
ATOM 1865 N N . GLY A 1 229 ? -5.751 -8.027 0.944 1.00 96.62 229 GLY A N 1
ATOM 1866 C CA . GLY A 1 229 ? -6.149 -8.497 2.263 1.00 96.62 229 GLY A CA 1
ATOM 1867 C C . GLY A 1 229 ? -7.537 -9.104 2.288 1.00 96.62 229 GLY A C 1
ATOM 1868 O O . GLY A 1 229 ? -7.984 -9.674 1.297 1.00 96.62 229 GLY A O 1
ATOM 1869 N N . LYS A 1 230 ? -8.232 -8.947 3.414 1.00 96.19 230 LYS A N 1
ATOM 1870 C CA . LYS A 1 230 ? -9.655 -9.279 3.542 1.00 96.19 230 LYS A CA 1
ATOM 1871 C C . LYS A 1 230 ? -10.494 -8.052 3.843 1.00 96.19 230 LYS A C 1
ATOM 1873 O O . LYS A 1 230 ? -10.017 -7.134 4.507 1.00 96.19 230 LYS A O 1
ATOM 1878 N N . THR A 1 231 ? -11.748 -8.052 3.410 1.00 95.00 231 THR A N 1
ATOM 1879 C CA . THR A 1 231 ? -12.718 -7.029 3.812 1.00 95.00 231 THR A CA 1
ATOM 1880 C C . THR A 1 231 ? -13.043 -7.127 5.306 1.00 95.00 231 THR A C 1
ATOM 1882 O O . THR A 1 231 ? -12.558 -8.006 6.032 1.00 95.00 231 THR A O 1
ATOM 1885 N N . VAL A 1 232 ? -13.887 -6.213 5.779 1.00 92.19 232 VAL A N 1
ATOM 1886 C CA . VAL A 1 232 ? -14.403 -6.223 7.151 1.00 92.19 232 VAL A CA 1
ATOM 1887 C C . VAL A 1 232 ? -15.233 -7.470 7.462 1.00 92.19 232 VAL A C 1
ATOM 1889 O O . VAL A 1 232 ? -15.195 -7.937 8.591 1.00 92.19 232 VAL A O 1
ATOM 1892 N N . GLU A 1 233 ? -15.871 -8.081 6.465 1.00 90.19 233 GLU A N 1
ATOM 1893 C CA . GLU A 1 233 ? -16.597 -9.354 6.582 1.00 90.19 233 GLU A CA 1
ATOM 1894 C C . GLU A 1 233 ? -15.675 -10.586 6.518 1.00 90.19 233 GLU A C 1
ATOM 1896 O O . GLU A 1 233 ? -16.094 -11.699 6.827 1.00 90.19 233 GLU A O 1
ATOM 1901 N N . GLY A 1 234 ? -14.402 -10.404 6.152 1.00 91.56 234 GLY A N 1
ATOM 1902 C CA . GLY A 1 234 ? -13.419 -11.486 6.067 1.00 91.56 234 GLY A CA 1
ATOM 1903 C C . GLY A 1 234 ? -13.274 -12.130 4.686 1.00 91.56 234 GLY A C 1
ATOM 1904 O O . GLY A 1 234 ? -12.559 -13.129 4.572 1.00 91.56 234 GLY A O 1
ATOM 1905 N N . GLU A 1 235 ? -13.889 -11.556 3.653 1.00 94.12 235 GLU A N 1
ATOM 1906 C CA . GLU A 1 235 ? -13.765 -12.026 2.270 1.00 94.12 235 GLU A CA 1
ATOM 1907 C C . GLU A 1 235 ? -12.429 -11.583 1.650 1.00 94.12 235 GLU A C 1
ATOM 1909 O O . GLU A 1 235 ? -12.046 -10.422 1.828 1.00 94.12 235 GLU A O 1
ATOM 1914 N N . PRO A 1 236 ? -11.703 -12.452 0.916 1.00 96.25 236 PRO A N 1
ATOM 1915 C CA . PRO A 1 236 ? -10.485 -12.062 0.208 1.00 96.25 236 PRO A CA 1
ATOM 1916 C C . PRO A 1 236 ? -10.738 -10.910 -0.772 1.00 96.25 236 PRO A C 1
ATOM 1918 O O . PRO A 1 236 ? -11.573 -11.003 -1.669 1.00 96.25 236 PRO A O 1
ATOM 1921 N N . PHE A 1 237 ? -9.976 -9.830 -0.625 1.00 95.88 237 PHE A N 1
ATOM 1922 C CA . PHE A 1 237 ? -10.048 -8.648 -1.471 1.00 95.88 237 PHE A CA 1
ATOM 1923 C C . PHE A 1 237 ? -8.820 -8.587 -2.382 1.00 95.88 237 PHE A C 1
ATOM 1925 O O . PHE A 1 237 ? -7.722 -8.198 -1.964 1.00 95.88 237 PHE A O 1
ATOM 1932 N N . ILE A 1 238 ? -9.022 -8.990 -3.636 1.00 95.69 238 ILE A N 1
ATOM 1933 C CA . ILE A 1 238 ? -7.998 -9.002 -4.681 1.00 95.69 238 ILE A CA 1
ATOM 1934 C C . ILE A 1 238 ? -8.350 -7.951 -5.728 1.00 95.69 238 ILE A C 1
ATOM 1936 O O . ILE A 1 238 ? -9.506 -7.803 -6.118 1.00 95.69 238 ILE A O 1
ATOM 1940 N N . THR A 1 239 ? -7.341 -7.219 -6.180 1.00 92.94 239 THR A N 1
ATOM 1941 C CA . THR A 1 239 ? -7.472 -6.213 -7.230 1.00 92.94 239 THR A CA 1
ATOM 1942 C C . THR A 1 239 ? -6.378 -6.371 -8.289 1.00 92.94 239 THR A C 1
ATOM 1944 O O . THR A 1 239 ? -5.589 -7.307 -8.218 1.00 92.94 239 THR A O 1
ATOM 1947 N N . THR A 1 240 ? -6.317 -5.493 -9.292 1.00 92.06 240 THR A N 1
ATOM 1948 C CA . THR A 1 240 ? -5.266 -5.500 -10.319 1.00 92.06 240 THR A CA 1
ATOM 1949 C C . THR A 1 240 ? -4.739 -4.100 -10.621 1.00 92.06 240 THR A C 1
ATOM 1951 O O . THR A 1 240 ? -5.499 -3.133 -10.746 1.00 92.06 240 THR A O 1
ATOM 1954 N N . LEU A 1 241 ? -3.421 -4.002 -10.797 1.00 90.06 241 LEU A N 1
ATOM 1955 C CA . LEU A 1 241 ? -2.742 -2.773 -11.207 1.00 90.06 241 LEU A CA 1
ATOM 1956 C C . LEU A 1 241 ? -3.067 -2.385 -12.665 1.00 90.06 241 LEU A C 1
ATOM 1958 O O . LEU A 1 241 ? -2.949 -1.222 -13.037 1.00 90.06 241 LEU A O 1
ATOM 1962 N N . ASP A 1 242 ? -3.572 -3.314 -13.483 1.00 82.44 242 ASP A N 1
ATOM 1963 C CA . ASP A 1 242 ? -3.991 -3.045 -14.872 1.00 82.44 242 ASP A CA 1
ATOM 1964 C C . ASP A 1 242 ? -5.201 -2.085 -14.935 1.00 82.44 242 ASP A C 1
ATOM 1966 O O . ASP A 1 242 ? -5.346 -1.233 -15.827 1.00 82.44 242 ASP A O 1
ATOM 1970 N N . GLN A 1 243 ? -6.094 -2.211 -13.947 1.00 73.94 243 GLN A N 1
ATOM 1971 C CA . GLN A 1 243 ? -7.256 -1.338 -13.760 1.00 73.94 243 GLN A CA 1
ATOM 1972 C C . GLN A 1 243 ? -6.900 -0.070 -12.969 1.00 73.94 243 GLN A C 1
ATOM 1974 O O . GLN A 1 243 ? -7.587 0.944 -13.095 1.00 73.94 243 GLN A O 1
ATOM 1979 N N . MET A 1 244 ? -5.810 -0.118 -12.200 1.00 77.62 244 MET A N 1
ATOM 1980 C CA . MET A 1 244 ? -5.305 0.931 -11.310 1.00 77.62 244 MET A CA 1
ATOM 1981 C C . MET A 1 244 ? -3.879 1.276 -11.713 1.00 77.62 244 MET A C 1
ATOM 1983 O O . MET A 1 244 ? -2.943 0.867 -11.029 1.00 77.62 244 MET A O 1
ATOM 1987 N N . PRO A 1 245 ? -3.679 1.988 -12.834 1.00 76.88 245 PRO A N 1
ATOM 1988 C CA . PRO A 1 245 ? -2.371 2.029 -13.482 1.00 76.88 245 PRO A CA 1
ATOM 1989 C C . PRO A 1 245 ? -1.266 2.529 -12.550 1.00 76.88 245 PRO A C 1
ATOM 1991 O O . PRO A 1 245 ? -0.120 2.091 -12.642 1.00 76.88 245 PRO A O 1
ATOM 1994 N N . HIS A 1 246 ? -1.629 3.397 -11.608 1.00 93.00 246 HIS A N 1
ATOM 1995 C CA . HIS A 1 246 ? -0.720 3.929 -10.619 1.00 93.00 246 HIS A CA 1
ATOM 1996 C C . HIS A 1 246 ? -1.395 3.983 -9.248 1.00 93.00 246 HIS A C 1
ATOM 1998 O O . HIS A 1 246 ? -2.588 4.285 -9.137 1.00 93.00 246 HIS A O 1
ATOM 2004 N N . LEU A 1 247 ? -0.611 3.702 -8.213 1.00 95.50 247 LEU A N 1
ATOM 2005 C CA . LEU A 1 247 ? -1.057 3.526 -6.841 1.00 95.50 247 LEU A CA 1
ATOM 2006 C C . LEU A 1 247 ? -0.255 4.433 -5.906 1.00 95.50 247 LEU A C 1
ATOM 2008 O O . LEU A 1 247 ? 0.975 4.389 -5.898 1.00 95.50 247 LEU A O 1
ATOM 2012 N N . LEU A 1 248 ? -0.956 5.224 -5.092 1.00 96.88 248 LEU A N 1
ATOM 2013 C CA . LEU A 1 248 ? -0.364 5.948 -3.966 1.00 96.88 248 LEU A CA 1
ATOM 2014 C C . LEU A 1 248 ? -0.602 5.168 -2.671 1.00 96.88 248 LEU A C 1
ATOM 2016 O O . LEU A 1 248 ? -1.747 4.884 -2.332 1.00 96.88 248 LEU A O 1
ATOM 2020 N N . VAL A 1 249 ? 0.457 4.868 -1.927 1.00 97.56 249 VAL A N 1
ATOM 2021 C CA . VAL A 1 249 ? 0.412 4.172 -0.639 1.00 97.56 249 VAL A CA 1
ATOM 2022 C C . VAL A 1 249 ? 0.977 5.086 0.441 1.00 97.56 249 VAL A C 1
ATOM 2024 O O . VAL A 1 249 ? 2.108 5.551 0.353 1.00 97.56 249 VAL A O 1
ATOM 2027 N N . ALA A 1 250 ? 0.225 5.351 1.498 1.00 97.44 250 ALA A N 1
ATOM 2028 C CA . ALA A 1 250 ? 0.716 6.194 2.579 1.00 97.44 250 ALA A CA 1
ATOM 2029 C C . ALA A 1 250 ? 0.326 5.648 3.946 1.00 97.44 250 ALA A C 1
ATOM 2031 O O . ALA A 1 250 ? -0.687 4.971 4.093 1.00 97.44 250 ALA A O 1
ATOM 2032 N N . GLY A 1 251 ? 1.151 5.924 4.950 1.00 95.81 251 GLY A N 1
ATOM 2033 C CA . GLY A 1 251 ? 0.886 5.495 6.316 1.00 95.81 251 GLY A CA 1
ATOM 2034 C C . GLY A 1 251 ? 2.077 5.695 7.228 1.00 95.81 251 GLY A C 1
ATOM 2035 O O . GLY A 1 251 ? 3.223 5.691 6.791 1.00 95.81 251 GLY A O 1
ATOM 2036 N N . THR A 1 252 ? 1.819 5.849 8.518 1.00 93.81 252 THR A N 1
ATOM 2037 C CA . THR A 1 252 ? 2.879 6.138 9.492 1.00 93.81 252 THR A CA 1
ATOM 2038 C C . THR A 1 252 ? 3.728 4.901 9.803 1.00 93.81 252 THR A C 1
ATOM 2040 O O . THR A 1 252 ? 3.350 3.765 9.504 1.00 93.81 252 THR A O 1
ATOM 2043 N N . THR A 1 253 ? 4.904 5.083 10.404 1.00 92.94 253 THR A N 1
ATOM 2044 C CA . THR A 1 253 ? 5.755 3.955 10.811 1.00 92.94 253 THR A CA 1
ATOM 2045 C C . THR A 1 253 ? 4.998 3.002 11.745 1.00 92.94 253 THR A C 1
ATOM 2047 O O . THR A 1 253 ? 4.429 3.431 12.745 1.00 92.94 253 THR A O 1
ATOM 2050 N N . GLY A 1 254 ? 5.023 1.700 11.444 1.00 91.44 254 GLY A N 1
ATOM 2051 C CA . GLY A 1 254 ? 4.323 0.669 12.225 1.00 91.44 254 GLY A CA 1
ATOM 2052 C C . GLY A 1 254 ? 2.851 0.454 11.848 1.00 91.44 254 GLY A C 1
ATOM 2053 O O . GLY A 1 254 ? 2.242 -0.500 12.329 1.00 91.44 254 GLY A O 1
ATOM 2054 N N . SER A 1 255 ? 2.297 1.266 10.943 1.00 93.94 255 SER A N 1
ATOM 2055 C CA . SER A 1 255 ? 0.919 1.117 10.445 1.00 93.94 255 SER A CA 1
ATOM 2056 C C . SER A 1 255 ? 0.697 -0.135 9.588 1.00 93.94 255 SER A C 1
ATOM 2058 O O . SER A 1 255 ? -0.433 -0.594 9.461 1.00 93.94 255 SER A O 1
ATOM 2060 N N . GLY A 1 256 ? 1.768 -0.710 9.028 1.00 94.75 256 GLY A N 1
ATOM 2061 C CA . GLY A 1 256 ? 1.718 -1.860 8.119 1.00 94.75 256 GLY A CA 1
ATOM 2062 C C . GLY A 1 256 ? 2.135 -1.558 6.678 1.00 94.75 256 GLY A C 1
ATOM 2063 O O . GLY A 1 256 ? 2.218 -2.495 5.894 1.00 94.75 256 GLY A O 1
ATOM 2064 N N . LYS A 1 257 ? 2.472 -0.300 6.341 1.00 96.12 257 LYS A N 1
ATOM 2065 C CA . LYS A 1 257 ? 2.875 0.135 4.986 1.00 96.12 257 LYS A CA 1
ATOM 2066 C C . LYS A 1 257 ? 3.901 -0.791 4.312 1.00 96.12 257 LYS A C 1
ATOM 2068 O O . LYS A 1 257 ? 3.636 -1.277 3.220 1.00 96.12 257 LYS A O 1
ATOM 2073 N N . SER A 1 258 ? 5.044 -1.054 4.952 1.00 94.81 258 SER A N 1
ATOM 2074 C CA . SER A 1 258 ? 6.122 -1.860 4.352 1.00 94.81 258 SER A CA 1
ATOM 2075 C C . SER A 1 258 ? 5.706 -3.317 4.117 1.00 94.81 258 SER A C 1
ATOM 2077 O O . SER A 1 258 ? 5.972 -3.876 3.058 1.00 94.81 258 SER A O 1
ATOM 2079 N N . VAL A 1 259 ? 4.974 -3.916 5.067 1.00 95.94 259 VAL A N 1
ATOM 2080 C CA . VAL A 1 259 ? 4.404 -5.268 4.904 1.00 95.94 259 VAL A CA 1
ATOM 2081 C C . VAL A 1 259 ? 3.398 -5.284 3.754 1.00 95.94 259 VAL A C 1
ATOM 2083 O O . VAL A 1 259 ? 3.429 -6.195 2.935 1.00 95.94 259 VAL A O 1
ATOM 2086 N N . GLY A 1 260 ? 2.569 -4.243 3.647 1.00 96.25 260 GLY A N 1
ATOM 2087 C CA . GLY A 1 260 ? 1.656 -4.046 2.529 1.00 96.25 260 GLY A CA 1
ATOM 2088 C C . GLY A 1 260 ? 2.384 -4.007 1.189 1.00 96.25 260 GLY A C 1
ATOM 2089 O O . GLY A 1 260 ? 2.045 -4.784 0.309 1.00 96.25 260 GLY A O 1
ATOM 2090 N N . ILE A 1 261 ? 3.424 -3.178 1.044 1.00 96.88 261 ILE A N 1
ATOM 2091 C CA . ILE A 1 261 ? 4.235 -3.093 -0.187 1.00 96.88 261 ILE A CA 1
ATOM 2092 C C . ILE A 1 261 ? 4.857 -4.450 -0.532 1.00 96.88 261 ILE A C 1
ATOM 2094 O O . ILE A 1 261 ? 4.800 -4.872 -1.686 1.00 96.88 261 ILE A O 1
ATOM 2098 N N . ASN A 1 262 ? 5.385 -5.169 0.460 1.00 96.56 262 ASN A N 1
ATOM 2099 C CA . ASN A 1 262 ? 5.905 -6.517 0.250 1.00 96.56 262 ASN A CA 1
ATOM 2100 C C . ASN A 1 262 ? 4.819 -7.478 -0.248 1.00 96.56 262 ASN A C 1
ATOM 2102 O O . ASN A 1 262 ? 5.073 -8.232 -1.185 1.00 96.56 262 ASN A O 1
ATOM 2106 N N . ALA A 1 263 ? 3.607 -7.414 0.306 1.00 96.25 263 ALA A N 1
ATOM 2107 C CA . ALA A 1 263 ? 2.466 -8.187 -0.175 1.00 96.25 263 ALA A CA 1
ATOM 2108 C C . ALA A 1 263 ? 2.073 -7.809 -1.618 1.00 96.25 263 ALA A C 1
ATOM 2110 O O . ALA A 1 263 ? 1.772 -8.701 -2.413 1.00 96.25 263 ALA A O 1
ATOM 2111 N N . LEU A 1 264 ? 2.145 -6.524 -2.002 1.00 96.31 264 LEU A N 1
ATOM 2112 C CA . LEU A 1 264 ? 1.920 -6.081 -3.390 1.00 96.31 264 LEU A CA 1
ATOM 2113 C C . LEU A 1 264 ? 2.929 -6.733 -4.347 1.00 96.31 264 LEU A C 1
ATOM 2115 O O . LEU A 1 264 ? 2.534 -7.323 -5.349 1.00 96.31 264 LEU A O 1
ATOM 2119 N N . ILE A 1 265 ? 4.225 -6.657 -4.022 1.00 97.56 265 ILE A N 1
ATOM 2120 C CA . ILE A 1 265 ? 5.299 -7.226 -4.850 1.00 97.56 265 ILE A CA 1
ATOM 2121 C C . ILE A 1 265 ? 5.134 -8.745 -4.949 1.00 97.56 265 ILE A C 1
ATOM 2123 O O . ILE A 1 265 ? 5.136 -9.297 -6.049 1.00 97.56 265 ILE A O 1
ATOM 2127 N N . HIS A 1 266 ? 4.917 -9.427 -3.822 1.00 97.75 266 HIS A N 1
ATOM 2128 C CA . HIS A 1 266 ? 4.735 -10.876 -3.817 1.00 97.75 266 HIS A CA 1
ATOM 2129 C C . HIS A 1 266 ? 3.491 -11.303 -4.598 1.00 97.75 266 HIS A C 1
ATOM 2131 O O . HIS A 1 266 ? 3.552 -12.303 -5.304 1.00 97.75 266 HIS A O 1
ATOM 2137 N N . SER A 1 267 ? 2.399 -10.533 -4.569 1.00 97.31 267 SER A N 1
ATOM 2138 C CA . SER A 1 267 ? 1.200 -10.843 -5.367 1.00 97.31 267 SER A CA 1
ATOM 2139 C C . SER A 1 267 ? 1.532 -10.999 -6.854 1.00 97.31 267 SER A C 1
ATOM 2141 O O . SER A 1 267 ? 1.028 -11.902 -7.517 1.00 97.31 267 SER A O 1
ATOM 2143 N N . ILE A 1 268 ? 2.443 -10.165 -7.358 1.00 97.25 268 ILE A N 1
ATOM 2144 C CA . ILE A 1 268 ? 2.923 -10.224 -8.737 1.00 97.25 268 ILE A CA 1
ATOM 2145 C C . ILE A 1 268 ? 3.904 -11.391 -8.924 1.00 97.25 268 ILE A C 1
ATOM 2147 O O . ILE A 1 268 ? 3.777 -12.137 -9.893 1.00 97.25 268 ILE A O 1
ATOM 2151 N N . LEU A 1 269 ? 4.847 -11.601 -7.997 1.00 97.00 269 LEU A N 1
ATOM 2152 C CA . LEU A 1 269 ? 5.833 -12.693 -8.081 1.00 97.00 269 LEU A CA 1
ATOM 2153 C C . LEU A 1 269 ? 5.193 -14.092 -8.069 1.00 97.00 269 LEU A C 1
ATOM 2155 O O . LEU A 1 269 ? 5.708 -15.005 -8.707 1.00 97.00 269 LEU A O 1
ATOM 2159 N N . PHE A 1 270 ? 4.055 -14.261 -7.392 1.00 96.81 270 PHE A N 1
ATOM 2160 C CA . PHE A 1 270 ? 3.275 -15.504 -7.398 1.00 96.81 270 PHE A CA 1
ATOM 2161 C C . PHE A 1 270 ? 2.444 -15.706 -8.678 1.00 96.81 270 PHE A C 1
ATOM 2163 O O . PHE A 1 270 ? 1.863 -16.776 -8.864 1.00 96.81 270 PHE A O 1
ATOM 2170 N N . ARG A 1 271 ? 2.379 -14.710 -9.575 1.00 94.81 271 ARG A N 1
ATOM 2171 C CA . ARG A 1 271 ? 1.583 -14.769 -10.813 1.00 94.81 271 ARG A CA 1
ATOM 2172 C C . ARG A 1 271 ? 2.406 -14.683 -12.097 1.00 94.81 271 ARG A C 1
ATOM 2174 O O . ARG A 1 271 ? 1.980 -15.263 -13.096 1.00 94.81 271 ARG A O 1
ATOM 2181 N N . SER A 1 272 ? 3.531 -13.974 -12.082 1.00 94.94 272 SER A N 1
ATOM 2182 C CA . SER A 1 272 ? 4.176 -13.491 -13.305 1.00 94.94 272 SER A CA 1
ATOM 2183 C C . SER A 1 272 ? 5.661 -13.820 -13.375 1.00 94.94 272 SER A C 1
ATOM 2185 O O . SER A 1 272 ? 6.403 -13.683 -12.399 1.00 94.94 272 SER A O 1
ATOM 2187 N N . SER A 1 273 ? 6.108 -14.232 -14.562 1.00 94.19 273 SER A N 1
ATOM 2188 C CA . SER A 1 273 ? 7.521 -14.507 -14.834 1.00 94.19 273 SER A CA 1
ATOM 2189 C C . SER A 1 273 ? 8.320 -13.228 -15.140 1.00 94.19 273 SER A C 1
ATOM 2191 O O . SER A 1 273 ? 7.729 -12.195 -15.463 1.00 94.19 273 SER A O 1
ATOM 2193 N N . PRO A 1 274 ? 9.666 -13.284 -15.104 1.00 93.75 274 PRO A N 1
ATOM 2194 C CA . PRO A 1 274 ? 10.526 -12.155 -15.466 1.00 93.75 274 PRO A CA 1
ATOM 2195 C C . PRO A 1 274 ? 10.317 -11.636 -16.893 1.00 93.75 274 PRO A C 1
ATOM 2197 O O . PRO A 1 274 ? 10.543 -10.459 -17.151 1.00 93.75 274 PRO A O 1
ATOM 2200 N N . ASP A 1 275 ? 9.890 -12.500 -17.817 1.00 91.44 275 ASP A N 1
ATOM 2201 C CA . ASP A 1 275 ? 9.568 -12.124 -19.203 1.00 91.44 275 ASP A CA 1
ATOM 2202 C C . ASP A 1 275 ? 8.220 -11.396 -19.327 1.00 91.44 275 ASP A C 1
ATOM 2204 O O . ASP A 1 275 ? 7.950 -10.740 -20.331 1.00 91.44 275 ASP A O 1
ATOM 2208 N N . GLU A 1 276 ? 7.353 -11.522 -18.321 1.00 93.75 276 GLU A N 1
ATOM 2209 C CA . GLU A 1 276 ? 6.033 -10.894 -18.297 1.00 93.75 276 GLU A CA 1
ATOM 2210 C C . GLU A 1 276 ? 6.034 -9.604 -17.486 1.00 93.75 276 GLU A C 1
ATOM 2212 O O . GLU A 1 276 ? 5.359 -8.650 -17.869 1.00 93.75 276 GLU A O 1
ATOM 2217 N N . VAL A 1 277 ? 6.774 -9.562 -16.376 1.00 96.62 277 VAL A N 1
ATOM 2218 C CA . VAL A 1 277 ? 6.846 -8.399 -15.490 1.00 96.62 277 VAL A CA 1
ATOM 2219 C C . VAL A 1 277 ? 8.279 -8.162 -15.035 1.00 96.62 277 VAL A C 1
ATOM 2221 O O . VAL A 1 277 ? 8.983 -9.074 -14.602 1.00 96.62 277 VAL A O 1
ATOM 2224 N N . LYS A 1 278 ? 8.685 -6.898 -15.078 1.00 97.50 278 LYS A N 1
ATOM 2225 C CA . LYS A 1 278 ? 9.967 -6.402 -14.604 1.00 97.50 278 LYS A CA 1
ATOM 2226 C C . LYS A 1 278 ? 9.777 -5.315 -13.549 1.00 97.50 278 LYS A C 1
ATOM 2228 O O . LYS A 1 278 ? 8.798 -4.568 -13.585 1.00 97.50 278 LYS A O 1
ATOM 2233 N N . PHE A 1 279 ? 10.727 -5.217 -12.623 1.00 98.25 279 PHE A N 1
ATOM 2234 C CA . PHE A 1 279 ? 10.706 -4.239 -11.538 1.00 98.25 279 PHE A CA 1
ATOM 2235 C C . PHE A 1 279 ? 11.856 -3.239 -11.630 1.00 98.25 279 PHE A C 1
ATOM 2237 O O . PHE A 1 279 ? 12.995 -3.597 -11.938 1.00 98.25 279 PHE A O 1
ATOM 2244 N N . ILE A 1 280 ? 11.545 -1.997 -11.258 1.00 98.31 280 ILE A N 1
ATOM 2245 C CA . ILE A 1 280 ? 12.525 -0.997 -10.833 1.00 98.31 280 ILE A CA 1
ATOM 2246 C C . ILE A 1 280 ? 12.169 -0.622 -9.396 1.00 98.31 280 ILE A C 1
ATOM 2248 O O . ILE A 1 280 ? 11.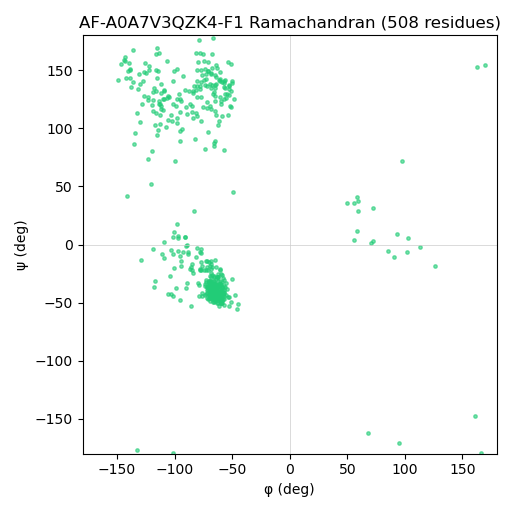093 -0.080 -9.137 1.00 98.31 280 ILE A O 1
ATOM 2252 N N . LEU A 1 281 ? 13.056 -0.941 -8.458 1.00 98.25 281 LEU A N 1
ATOM 2253 C CA . LEU A 1 281 ? 12.839 -0.708 -7.032 1.00 98.25 281 LEU A CA 1
ATOM 2254 C C . LEU A 1 281 ? 13.709 0.456 -6.561 1.00 98.25 281 LEU A C 1
ATOM 2256 O O . LEU A 1 281 ? 14.924 0.442 -6.752 1.00 98.25 281 LEU A O 1
ATOM 2260 N N . ILE A 1 282 ? 13.085 1.456 -5.943 1.00 98.00 282 ILE A N 1
ATOM 2261 C CA . ILE A 1 282 ? 13.739 2.648 -5.405 1.00 98.00 282 ILE A CA 1
ATOM 2262 C C . ILE A 1 282 ? 13.549 2.659 -3.883 1.00 98.00 282 ILE A C 1
ATOM 2264 O O . ILE A 1 282 ? 12.434 2.832 -3.383 1.00 98.00 282 ILE A O 1
ATOM 2268 N N . ASP A 1 283 ? 14.651 2.491 -3.154 1.00 96.56 283 ASP A N 1
ATOM 2269 C CA . ASP A 1 283 ? 14.708 2.472 -1.688 1.00 96.56 283 ASP A CA 1
ATOM 2270 C C . ASP A 1 283 ? 15.897 3.315 -1.194 1.00 96.56 283 ASP A C 1
ATOM 2272 O O . ASP A 1 283 ? 16.989 2.789 -0.950 1.00 96.56 283 ASP A O 1
ATOM 2276 N N . PRO A 1 284 ? 15.701 4.637 -1.022 1.00 92.19 284 PRO A N 1
ATOM 2277 C CA . PRO A 1 284 ? 16.752 5.540 -0.555 1.00 92.19 284 PRO A CA 1
ATOM 2278 C C . PRO A 1 284 ? 17.288 5.195 0.841 1.00 92.19 284 PRO A C 1
ATOM 2280 O O . PRO A 1 284 ? 18.399 5.588 1.194 1.00 92.19 284 PRO A O 1
ATOM 2283 N N . LYS A 1 285 ? 16.514 4.452 1.646 1.00 88.88 285 LYS A N 1
ATOM 2284 C CA . LYS A 1 285 ? 16.867 4.089 3.025 1.00 88.88 285 LYS A CA 1
ATOM 2285 C C . LYS A 1 285 ? 17.549 2.726 3.131 1.00 88.88 285 LYS A C 1
ATOM 2287 O O . LYS A 1 285 ? 18.161 2.458 4.160 1.00 88.88 285 LYS A O 1
ATOM 2292 N N . GLN A 1 286 ? 17.495 1.898 2.088 1.00 86.62 286 GLN A N 1
ATOM 2293 C CA . GLN A 1 286 ? 18.075 0.548 2.032 1.00 86.62 286 GLN A CA 1
ATOM 2294 C C . GLN A 1 286 ? 17.548 -0.425 3.096 1.00 86.62 286 GLN A C 1
ATOM 2296 O O . GLN A 1 286 ? 18.279 -1.317 3.534 1.00 86.62 286 GLN A O 1
ATOM 2301 N N . VAL A 1 287 ? 16.308 -0.247 3.546 1.00 84.44 287 VAL A N 1
ATOM 2302 C CA . VAL A 1 287 ? 15.746 -1.049 4.645 1.00 84.44 287 VAL A CA 1
ATOM 2303 C C . VAL A 1 287 ? 14.751 -2.078 4.134 1.00 84.44 287 VAL A C 1
ATOM 2305 O O . VAL A 1 287 ? 14.758 -3.214 4.601 1.00 84.44 287 VAL A O 1
ATOM 2308 N N . GLU A 1 288 ? 13.886 -1.691 3.202 1.00 88.12 288 GLU A N 1
ATOM 2309 C CA . GLU A 1 288 ? 12.655 -2.431 2.927 1.00 88.12 288 GLU A CA 1
ATOM 2310 C C . GLU A 1 288 ? 12.772 -3.260 1.645 1.00 88.12 288 GLU A C 1
ATOM 2312 O O . GLU A 1 288 ? 12.372 -4.423 1.627 1.00 88.12 288 GLU A O 1
ATOM 2317 N N . LEU A 1 289 ? 13.357 -2.697 0.578 1.00 94.69 289 LEU A N 1
ATOM 2318 C CA . LEU A 1 289 ? 13.370 -3.337 -0.746 1.00 94.69 289 LEU A CA 1
ATOM 2319 C C . LEU A 1 289 ? 14.695 -4.021 -1.094 1.00 94.69 289 LEU A C 1
ATOM 2321 O O . LEU A 1 289 ? 14.764 -4.767 -2.067 1.00 94.69 289 LEU A O 1
ATOM 2325 N N . LYS A 1 290 ? 15.741 -3.842 -0.284 1.00 93.12 290 LYS A N 1
ATOM 2326 C CA . LYS A 1 290 ? 17.049 -4.480 -0.513 1.00 93.12 290 LYS A CA 1
ATOM 2327 C C . LYS A 1 290 ? 16.987 -6.012 -0.531 1.00 93.12 290 LYS A C 1
ATOM 2329 O O . LYS A 1 290 ? 17.810 -6.659 -1.165 1.00 93.12 290 LYS A O 1
ATOM 2334 N N . VAL A 1 291 ? 15.993 -6.605 0.131 1.00 94.31 291 VAL A N 1
ATOM 2335 C CA . VAL A 1 291 ? 15.783 -8.062 0.123 1.00 94.31 291 VAL A CA 1
ATOM 2336 C C . VAL A 1 291 ? 15.520 -8.620 -1.281 1.00 94.31 291 VAL A C 1
ATOM 2338 O O . VAL A 1 291 ? 15.745 -9.801 -1.502 1.00 94.31 291 VAL A O 1
ATOM 2341 N N . TYR A 1 292 ? 15.076 -7.794 -2.232 1.00 95.94 292 TYR A N 1
ATOM 2342 C CA . TYR A 1 292 ? 14.738 -8.223 -3.589 1.00 95.94 292 TYR A CA 1
ATOM 2343 C C . TYR A 1 292 ? 15.917 -8.179 -4.573 1.00 95.94 292 TYR A C 1
ATOM 2345 O O . TYR A 1 292 ? 15.711 -8.535 -5.724 1.00 95.94 292 TYR A O 1
ATOM 2353 N N . GLU A 1 293 ? 17.124 -7.767 -4.164 1.00 92.44 293 GLU A N 1
ATOM 2354 C CA . GLU A 1 293 ? 18.281 -7.497 -5.049 1.00 92.44 293 GLU A CA 1
ATOM 2355 C C . GLU A 1 293 ? 18.607 -8.627 -6.049 1.00 92.44 293 GLU A C 1
ATOM 2357 O O . GLU A 1 293 ? 19.099 -8.371 -7.144 1.00 92.44 293 GLU A O 1
ATOM 2362 N N . GLU A 1 294 ? 18.313 -9.876 -5.686 1.00 90.06 294 GLU A N 1
ATOM 2363 C CA . GLU A 1 294 ? 18.696 -11.068 -6.450 1.00 90.06 294 GLU A CA 1
ATOM 2364 C C . GLU A 1 294 ? 17.557 -11.676 -7.289 1.00 90.06 294 GLU A C 1
ATOM 2366 O O . GLU A 1 294 ? 17.727 -12.756 -7.854 1.00 90.06 294 GLU A O 1
ATOM 2371 N N . ILE A 1 295 ? 16.379 -11.042 -7.379 1.00 95.25 295 ILE A N 1
ATOM 2372 C CA . ILE A 1 295 ? 15.289 -11.613 -8.187 1.00 95.25 295 ILE A CA 1
ATOM 2373 C C . ILE A 1 295 ? 15.520 -11.392 -9.690 1.00 95.25 295 ILE A C 1
ATOM 2375 O O . ILE A 1 295 ? 15.850 -10.278 -10.101 1.00 95.25 295 ILE A O 1
ATOM 2379 N N . PRO A 1 296 ? 15.218 -12.379 -10.554 1.00 95.12 296 PRO A N 1
ATOM 2380 C CA . PRO A 1 296 ? 15.403 -12.257 -12.007 1.00 95.12 296 PRO A CA 1
ATOM 2381 C C . PRO A 1 296 ? 14.504 -11.192 -12.670 1.00 95.12 296 PRO A C 1
ATOM 2383 O O . PRO A 1 296 ? 14.706 -10.809 -13.829 1.00 95.12 296 PRO A O 1
ATOM 2386 N N . HIS A 1 297 ? 13.485 -10.702 -11.961 1.00 96.44 297 HIS A N 1
ATOM 2387 C CA . HIS A 1 297 ? 12.585 -9.644 -12.425 1.00 96.44 297 HIS A CA 1
ATOM 2388 C C . HIS A 1 297 ? 13.198 -8.240 -12.359 1.00 96.44 297 HIS A C 1
ATOM 2390 O O . HIS A 1 297 ? 12.642 -7.328 -12.968 1.00 96.44 297 HIS A O 1
ATOM 2396 N N . LEU A 1 298 ? 14.302 -8.025 -11.638 1.00 96.88 298 LEU A N 1
ATOM 2397 C CA . LEU A 1 298 ? 14.909 -6.697 -11.531 1.00 96.88 298 LEU A CA 1
ATOM 2398 C C . LEU A 1 298 ? 15.589 -6.265 -12.835 1.00 96.88 298 LEU A C 1
ATOM 2400 O O . LEU A 1 298 ? 16.309 -7.041 -13.461 1.00 96.88 298 LEU A O 1
ATOM 2404 N N . MET A 1 299 ? 15.366 -5.005 -13.222 1.00 96.31 299 MET A N 1
ATOM 2405 C CA . MET A 1 299 ? 16.050 -4.361 -14.358 1.00 96.31 299 MET A CA 1
ATOM 2406 C C . MET A 1 299 ? 17.286 -3.573 -13.933 1.00 96.31 299 MET A C 1
ATOM 2408 O O . MET A 1 299 ? 18.135 -3.254 -14.758 1.00 96.31 299 MET A O 1
ATOM 2412 N N . THR A 1 300 ? 17.390 -3.235 -12.652 1.00 95.94 300 THR A N 1
ATOM 2413 C CA . THR A 1 300 ? 18.528 -2.532 -12.062 1.00 95.94 300 THR A CA 1
ATOM 2414 C C . THR A 1 300 ? 18.781 -3.081 -10.666 1.00 95.94 300 THR A C 1
ATOM 2416 O O . THR A 1 300 ? 17.847 -3.611 -10.055 1.00 95.94 300 THR A O 1
ATOM 2419 N N . PRO A 1 301 ? 19.983 -2.866 -10.109 1.00 95.50 301 PRO A N 1
ATOM 2420 C CA . PRO A 1 301 ? 20.169 -2.918 -8.665 1.00 95.50 301 PRO A CA 1
ATOM 2421 C C . PRO A 1 301 ? 19.136 -2.039 -7.952 1.00 95.50 301 PRO A C 1
ATOM 2423 O O . PRO A 1 301 ? 18.644 -1.065 -8.546 1.00 95.50 301 PRO A O 1
ATOM 2426 N N . VAL A 1 302 ? 18.822 -2.338 -6.690 1.00 96.94 302 VAL A N 1
ATOM 2427 C CA . VAL A 1 302 ? 17.893 -1.498 -5.919 1.00 96.94 302 VAL A CA 1
ATOM 2428 C C . VAL A 1 302 ? 18.468 -0.084 -5.837 1.00 96.94 302 VAL A C 1
ATOM 2430 O O . VAL A 1 302 ? 19.607 0.138 -5.421 1.00 96.94 302 VAL A O 1
ATOM 2433 N N . VAL A 1 303 ? 17.691 0.898 -6.291 1.00 96.81 303 VAL A N 1
ATOM 2434 C CA . VAL A 1 303 ? 18.170 2.269 -6.460 1.00 96.81 303 VAL A CA 1
ATOM 2435 C C . VAL A 1 303 ? 18.124 2.989 -5.121 1.00 96.81 303 VAL A C 1
ATOM 2437 O O . VAL A 1 303 ? 17.056 3.260 -4.576 1.00 96.81 303 VAL A O 1
ATOM 2440 N N . THR A 1 304 ? 19.303 3.316 -4.604 1.00 95.44 304 THR A N 1
ATOM 2441 C CA . THR A 1 304 ? 19.480 3.957 -3.293 1.00 95.44 304 THR A CA 1
ATOM 2442 C C . THR A 1 304 ? 19.816 5.444 -3.403 1.00 95.44 304 THR A C 1
ATOM 2444 O O . THR A 1 304 ? 19.513 6.227 -2.507 1.00 95.44 304 THR A O 1
ATOM 2447 N N . ASP A 1 305 ? 20.428 5.856 -4.514 1.00 95.56 305 ASP A N 1
ATOM 2448 C CA . ASP A 1 305 ? 20.784 7.249 -4.768 1.00 95.56 305 ASP A CA 1
ATOM 2449 C C . ASP A 1 305 ? 19.596 8.024 -5.355 1.00 95.56 305 ASP A C 1
ATOM 2451 O O . ASP A 1 305 ? 18.975 7.607 -6.336 1.00 95.56 305 ASP A O 1
ATOM 2455 N N . VAL A 1 306 ? 19.302 9.184 -4.767 1.00 95.00 306 VAL A N 1
ATOM 2456 C CA . VAL A 1 306 ? 18.143 10.012 -5.133 1.00 95.00 306 VAL A CA 1
ATOM 2457 C C . VAL A 1 306 ? 18.226 10.584 -6.552 1.00 95.00 306 VAL A C 1
ATOM 2459 O O . VAL A 1 306 ? 17.196 10.730 -7.207 1.00 95.00 306 VAL A O 1
ATOM 2462 N N . LYS A 1 307 ? 19.429 10.872 -7.068 1.00 93.75 307 LYS A N 1
ATOM 2463 C CA . LYS A 1 307 ? 19.607 11.366 -8.443 1.00 93.75 307 LYS A CA 1
ATOM 2464 C C . LYS A 1 307 ? 19.453 10.227 -9.442 1.00 93.75 307 LYS A C 1
ATOM 2466 O O . LYS A 1 307 ? 18.747 10.370 -10.434 1.00 93.75 307 LYS A O 1
ATOM 2471 N N . LYS A 1 308 ? 20.022 9.055 -9.139 1.00 95.50 308 LYS A N 1
ATOM 2472 C CA . LYS A 1 308 ? 19.808 7.846 -9.952 1.00 95.50 308 LYS A CA 1
ATOM 2473 C C . LYS A 1 308 ? 18.336 7.437 -9.996 1.00 95.50 308 LYS A C 1
ATOM 2475 O O . LYS A 1 308 ? 17.874 6.965 -11.029 1.00 95.50 308 LYS A O 1
ATOM 2480 N N . ALA A 1 309 ? 17.586 7.653 -8.917 1.00 96.25 309 ALA A N 1
ATOM 2481 C CA . ALA A 1 309 ? 16.141 7.438 -8.911 1.00 96.25 309 ALA A CA 1
ATOM 2482 C C . ALA A 1 309 ? 15.412 8.379 -9.885 1.00 96.25 309 ALA A C 1
ATOM 2484 O O . ALA A 1 309 ? 14.551 7.927 -10.640 1.00 96.25 309 ALA A O 1
ATOM 2485 N N . ALA A 1 310 ? 15.784 9.664 -9.931 1.00 95.75 310 ALA A N 1
ATOM 2486 C CA . ALA A 1 310 ? 15.259 10.593 -10.933 1.00 95.75 310 ALA A CA 1
ATOM 2487 C C . ALA A 1 310 ? 15.623 10.156 -12.365 1.00 95.75 310 ALA A C 1
ATOM 2489 O O . ALA A 1 310 ? 14.769 10.188 -13.254 1.00 95.75 310 ALA A O 1
ATOM 2490 N N . ASN A 1 311 ? 16.846 9.662 -12.583 1.00 95.94 311 ASN A N 1
ATOM 2491 C CA . ASN A 1 311 ? 17.268 9.108 -13.874 1.00 95.94 311 ASN A CA 1
ATOM 2492 C C . ASN A 1 311 ? 16.426 7.901 -14.292 1.00 95.94 311 ASN A C 1
ATOM 2494 O O . ASN A 1 311 ? 15.955 7.872 -15.427 1.00 95.94 311 ASN A O 1
ATOM 2498 N N . ALA A 1 312 ? 16.153 6.972 -13.373 1.00 97.44 312 ALA A N 1
ATOM 2499 C CA . ALA A 1 312 ? 15.309 5.810 -13.637 1.00 97.44 312 ALA A CA 1
ATOM 2500 C C . ALA A 1 312 ? 13.877 6.210 -14.036 1.00 97.44 312 ALA A C 1
ATOM 2502 O O . ALA A 1 312 ? 13.310 5.652 -14.976 1.00 97.44 312 ALA A O 1
ATOM 2503 N N . LEU A 1 313 ? 13.299 7.223 -13.378 1.00 97.44 313 LEU A N 1
ATOM 2504 C CA . LEU A 1 313 ? 11.987 7.764 -13.752 1.00 97.44 313 LEU A CA 1
ATOM 2505 C C . LEU A 1 313 ? 12.016 8.434 -15.132 1.00 97.44 313 LEU A C 1
ATOM 2507 O O . LEU A 1 313 ? 11.112 8.232 -15.942 1.00 97.44 313 LEU A O 1
ATOM 2511 N N . ASN A 1 314 ? 13.067 9.195 -15.436 1.00 96.50 314 ASN A N 1
ATOM 2512 C CA . ASN A 1 314 ? 13.246 9.807 -16.751 1.00 96.50 314 ASN A CA 1
ATOM 2513 C C . ASN A 1 314 ? 13.470 8.760 -17.851 1.00 96.50 314 ASN A C 1
ATOM 2515 O O . ASN A 1 314 ? 12.955 8.921 -18.958 1.00 96.50 314 ASN A O 1
ATOM 2519 N N . TRP A 1 315 ? 14.198 7.680 -17.560 1.00 97.56 315 TRP A N 1
ATOM 2520 C CA . TRP A 1 315 ? 14.329 6.530 -18.451 1.00 97.56 315 TRP A CA 1
ATOM 2521 C C . TRP A 1 315 ? 12.965 5.892 -18.710 1.00 97.56 315 TRP A C 1
ATOM 2523 O O . TRP A 1 315 ? 12.602 5.705 -19.867 1.00 97.56 315 TRP A O 1
ATOM 2533 N N . ALA A 1 316 ? 12.149 5.684 -17.673 1.00 97.62 316 ALA A N 1
ATOM 2534 C CA . ALA A 1 316 ? 10.810 5.125 -17.836 1.00 97.62 316 ALA A CA 1
ATOM 2535 C C . ALA A 1 316 ? 9.911 6.003 -18.724 1.00 97.62 316 ALA A C 1
ATOM 2537 O O . ALA A 1 316 ? 9.105 5.487 -19.494 1.00 97.62 316 ALA A O 1
ATOM 2538 N N . VAL A 1 317 ? 10.063 7.331 -18.671 1.00 97.38 317 VAL A N 1
ATOM 2539 C CA . VAL A 1 317 ? 9.366 8.259 -19.580 1.00 97.38 317 VAL A CA 1
ATOM 2540 C C . VAL A 1 317 ? 9.841 8.101 -21.033 1.00 97.38 317 VAL A C 1
ATOM 2542 O O . VAL A 1 317 ? 9.026 8.198 -21.959 1.00 97.38 317 VAL A O 1
ATOM 2545 N N . ARG A 1 318 ? 11.140 7.860 -21.260 1.00 96.88 318 ARG A N 1
ATOM 2546 C CA . ARG A 1 318 ? 11.674 7.563 -22.601 1.00 96.88 318 ARG A CA 1
ATOM 2547 C C . ARG A 1 318 ? 11.148 6.222 -23.107 1.00 96.88 318 ARG A C 1
ATOM 2549 O O . ARG A 1 318 ? 10.570 6.187 -24.186 1.00 96.88 318 ARG A O 1
ATOM 2556 N N . GLU A 1 319 ? 11.234 5.176 -22.292 1.00 96.50 319 GLU A N 1
ATOM 2557 C CA . GLU A 1 319 ? 10.715 3.840 -22.603 1.00 96.50 319 GLU A CA 1
ATOM 2558 C C . GLU A 1 319 ? 9.211 3.876 -22.908 1.00 96.50 319 GLU A C 1
ATOM 2560 O O . GLU A 1 319 ? 8.757 3.313 -23.900 1.00 96.50 319 GLU A O 1
ATOM 2565 N N . MET A 1 320 ? 8.426 4.629 -22.130 1.00 96.44 320 MET A N 1
ATOM 2566 C CA . MET A 1 320 ? 7.009 4.879 -22.418 1.00 96.44 320 MET A CA 1
ATOM 2567 C C . MET A 1 320 ? 6.810 5.438 -23.834 1.00 96.44 320 MET A C 1
ATOM 2569 O O . MET A 1 320 ? 5.920 4.998 -24.564 1.00 96.44 320 MET A O 1
ATOM 2573 N N . THR A 1 321 ? 7.639 6.408 -24.224 1.00 96.00 321 THR A N 1
ATOM 2574 C CA . THR A 1 321 ? 7.569 7.061 -25.537 1.00 96.00 321 THR A CA 1
ATOM 2575 C C . THR A 1 321 ? 7.957 6.098 -26.662 1.00 96.00 321 THR A C 1
ATOM 2577 O O . THR A 1 321 ? 7.273 6.058 -27.684 1.00 96.00 321 THR A O 1
ATOM 2580 N N . GLU A 1 322 ? 8.998 5.283 -26.474 1.00 94.88 322 GLU A N 1
ATOM 2581 C CA . GLU A 1 322 ? 9.399 4.256 -27.445 1.00 94.88 322 GLU A CA 1
ATOM 2582 C C . GLU A 1 322 ? 8.329 3.172 -27.604 1.00 94.88 322 GLU A C 1
ATOM 2584 O O . GLU A 1 322 ? 7.944 2.839 -28.726 1.00 94.88 322 GLU A O 1
ATOM 2589 N N . ARG A 1 323 ? 7.735 2.697 -26.503 1.00 95.50 323 ARG A N 1
ATOM 2590 C CA . ARG A 1 323 ? 6.646 1.712 -26.559 1.00 95.50 323 ARG A CA 1
ATOM 2591 C C . ARG A 1 323 ? 5.444 2.205 -27.345 1.00 95.50 323 ARG A C 1
ATOM 2593 O O . ARG A 1 323 ? 4.850 1.428 -28.087 1.00 95.50 323 ARG A O 1
ATOM 2600 N N . TYR A 1 324 ? 5.107 3.490 -27.257 1.00 95.00 324 TYR A N 1
ATOM 2601 C CA . TYR A 1 324 ? 4.053 4.062 -28.094 1.00 95.00 324 TYR A CA 1
ATOM 2602 C C . TYR A 1 324 ? 4.357 3.967 -29.593 1.00 95.00 324 TYR A C 1
ATOM 2604 O O . TYR A 1 324 ? 3.431 3.741 -30.375 1.00 95.00 324 TYR A O 1
ATOM 2612 N N . LYS A 1 325 ? 5.628 4.072 -30.004 1.00 93.50 325 LYS A N 1
ATOM 2613 C CA . LYS A 1 325 ? 6.027 3.843 -31.401 1.00 93.50 325 LYS A CA 1
ATOM 2614 C C . LYS A 1 325 ? 5.804 2.386 -31.801 1.00 93.50 325 LYS A C 1
ATOM 2616 O O . LYS A 1 325 ? 5.274 2.146 -32.884 1.00 93.50 325 LYS A O 1
ATOM 2621 N N . TYR A 1 326 ? 6.112 1.426 -30.924 1.00 89.94 326 TYR A N 1
ATOM 2622 C CA . TYR A 1 326 ? 5.827 0.006 -31.171 1.00 89.94 326 TYR A CA 1
ATOM 2623 C C . TYR A 1 326 ? 4.325 -0.274 -31.294 1.00 89.94 326 TYR A C 1
ATOM 2625 O O . TYR A 1 326 ? 3.903 -0.950 -32.235 1.00 89.94 326 TYR A O 1
ATOM 2633 N N . LEU A 1 327 ? 3.501 0.296 -30.403 1.00 89.56 327 LEU A N 1
ATOM 2634 C CA . LEU A 1 327 ? 2.041 0.166 -30.484 1.00 89.56 327 LEU A CA 1
ATOM 2635 C C . LEU A 1 327 ? 1.498 0.757 -31.794 1.00 89.56 327 LEU A C 1
ATOM 2637 O O . LEU A 1 327 ? 0.678 0.127 -32.462 1.00 89.56 327 LEU A O 1
ATOM 2641 N N . ALA A 1 328 ? 1.985 1.938 -32.190 1.00 90.06 328 ALA A N 1
ATOM 2642 C CA . ALA A 1 328 ? 1.587 2.598 -33.430 1.00 90.06 328 ALA A CA 1
ATOM 2643 C C . ALA A 1 328 ? 1.998 1.793 -34.675 1.00 90.06 328 ALA A C 1
ATOM 2645 O O . ALA A 1 328 ? 1.178 1.611 -35.576 1.00 90.06 328 ALA A O 1
ATOM 2646 N N . ALA A 1 329 ? 3.224 1.260 -34.704 1.00 87.88 329 ALA A N 1
ATOM 2647 C CA . ALA A 1 329 ? 3.724 0.422 -35.794 1.00 87.88 329 ALA A CA 1
ATOM 2648 C C . ALA A 1 329 ? 2.904 -0.872 -35.950 1.00 87.88 329 ALA A C 1
ATOM 2650 O O . ALA A 1 329 ? 2.552 -1.252 -37.066 1.00 87.88 329 ALA A O 1
ATOM 2651 N N . ALA A 1 330 ? 2.524 -1.500 -34.834 1.00 85.75 330 ALA A N 1
ATOM 2652 C CA . ALA A 1 330 ? 1.652 -2.674 -34.815 1.00 85.75 330 ALA A CA 1
ATOM 2653 C C . ALA A 1 330 ? 0.148 -2.341 -34.955 1.00 85.75 330 ALA A C 1
ATOM 2655 O O . ALA A 1 330 ? -0.675 -3.251 -35.025 1.00 85.75 330 ALA A O 1
ATOM 2656 N N . LYS A 1 331 ? -0.231 -1.053 -35.018 1.00 89.94 331 LYS A N 1
ATOM 2657 C CA . LYS A 1 331 ? -1.623 -0.558 -35.096 1.00 89.94 331 LYS A CA 1
ATOM 2658 C C . LYS A 1 331 ? -2.529 -1.041 -33.955 1.00 89.94 331 LYS A C 1
ATOM 2660 O O . LYS A 1 331 ? -3.727 -1.258 -34.143 1.00 89.94 331 LYS A O 1
ATOM 2665 N N . VAL A 1 332 ? -1.967 -1.171 -32.761 1.00 91.12 332 VAL A N 1
ATOM 2666 C CA . VAL A 1 332 ? -2.66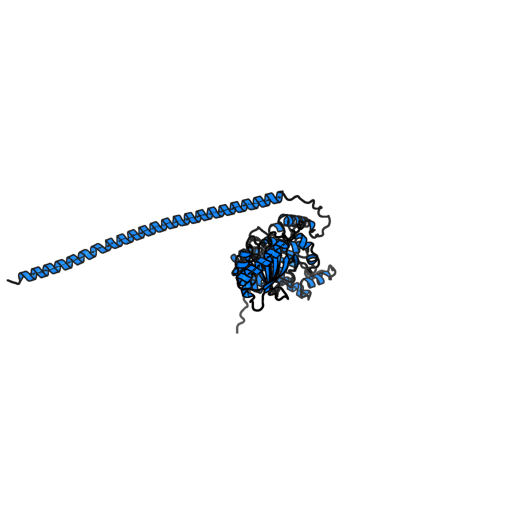8 -1.599 -31.543 1.00 91.12 332 VAL A CA 1
ATOM 2667 C C . VAL A 1 332 ? -2.734 -0.467 -30.522 1.00 91.12 332 VAL A C 1
ATOM 2669 O O . VAL A 1 332 ? -2.038 0.539 -30.636 1.00 91.12 332 VAL A O 1
ATOM 2672 N N . ARG A 1 333 ? -3.602 -0.608 -29.514 1.00 89.31 333 ARG A N 1
ATOM 2673 C CA . ARG A 1 333 ? -3.843 0.438 -28.502 1.00 89.31 333 ARG A CA 1
ATOM 2674 C C . ARG A 1 333 ? -3.299 0.115 -27.117 1.00 89.31 333 ARG A C 1
ATOM 2676 O O . ARG A 1 333 ? -3.286 1.001 -26.269 1.00 89.31 333 ARG A O 1
ATOM 2683 N N . SER A 1 334 ? -2.889 -1.125 -26.871 1.00 92.19 334 SER A N 1
ATOM 2684 C CA . SER A 1 334 ? -2.352 -1.542 -25.577 1.00 92.19 334 SER A CA 1
ATOM 2685 C C . SER A 1 334 ? -1.226 -2.556 -25.721 1.00 92.19 334 SER A C 1
ATOM 2687 O O . SER A 1 334 ? -1.135 -3.265 -26.727 1.00 92.19 334 SER A O 1
ATOM 2689 N N . ILE A 1 335 ? -0.407 -2.656 -24.676 1.00 92.75 335 ILE A N 1
ATOM 2690 C CA . ILE A 1 335 ? 0.629 -3.681 -24.544 1.00 92.75 335 ILE A CA 1
ATOM 2691 C C . ILE A 1 335 ? 0.060 -5.102 -24.645 1.00 92.75 335 ILE A C 1
ATOM 2693 O O . ILE A 1 335 ? 0.674 -5.952 -25.279 1.00 92.75 335 ILE A O 1
ATOM 2697 N N . ASP A 1 336 ? -1.138 -5.360 -24.113 1.00 91.19 336 ASP A N 1
ATOM 2698 C CA . ASP A 1 336 ? -1.804 -6.662 -24.245 1.00 91.19 336 ASP A CA 1
ATOM 2699 C C . ASP A 1 336 ? -2.034 -7.043 -25.706 1.00 91.19 336 ASP A C 1
ATOM 2701 O O . ASP A 1 336 ? -1.712 -8.154 -26.131 1.00 91.19 336 ASP A O 1
ATOM 2705 N N . GLN A 1 337 ? -2.564 -6.096 -26.486 1.00 91.44 337 GLN A N 1
ATOM 2706 C CA . GLN A 1 337 ? -2.816 -6.281 -27.911 1.00 91.44 337 GLN A CA 1
ATOM 2707 C C . GLN A 1 337 ? -1.506 -6.423 -28.686 1.00 91.44 337 GLN A C 1
ATOM 2709 O O . GLN A 1 337 ? -1.419 -7.277 -29.565 1.00 91.44 337 GLN A O 1
ATOM 2714 N N . TYR A 1 338 ? -0.483 -5.638 -28.337 1.00 91.12 338 TYR A N 1
ATOM 2715 C CA . TYR A 1 338 ? 0.853 -5.762 -28.919 1.00 91.12 338 TYR A CA 1
ATOM 2716 C C . TYR A 1 338 ? 1.447 -7.144 -28.662 1.00 91.12 338 TYR A C 1
ATOM 2718 O O . TYR A 1 338 ? 1.851 -7.832 -29.592 1.00 91.12 338 TYR A O 1
ATOM 2726 N N . ASN A 1 339 ? 1.427 -7.599 -27.413 1.00 91.12 339 ASN A N 1
ATOM 2727 C CA . ASN A 1 339 ? 1.967 -8.893 -27.028 1.00 91.12 339 ASN A CA 1
ATOM 2728 C C . ASN A 1 339 ? 1.180 -10.048 -27.658 1.00 91.12 339 ASN A C 1
ATOM 2730 O O . ASN A 1 339 ? 1.770 -11.058 -28.032 1.00 91.12 339 ASN A O 1
ATOM 2734 N N . ALA A 1 340 ? -0.142 -9.922 -27.791 1.00 89.19 340 ALA A N 1
ATOM 2735 C CA . ALA A 1 340 ? -0.961 -10.888 -28.519 1.00 89.19 340 ALA A CA 1
ATOM 2736 C C . ALA A 1 340 ? -0.616 -10.922 -30.017 1.00 89.19 340 ALA A C 1
ATOM 2738 O O . ALA A 1 340 ? -0.492 -12.008 -30.577 1.00 89.19 340 ALA A O 1
ATOM 2739 N N . TYR A 1 341 ? -0.413 -9.756 -30.635 1.00 86.50 341 TYR A N 1
ATOM 2740 C CA . TYR A 1 341 ? 0.004 -9.626 -32.030 1.00 86.50 341 TYR A CA 1
ATOM 2741 C C . TYR A 1 341 ? 1.390 -10.234 -32.267 1.00 86.50 341 TYR A C 1
ATOM 2743 O O . TYR A 1 341 ? 1.545 -11.089 -33.126 1.00 86.50 341 TYR A O 1
ATOM 2751 N N . VAL A 1 342 ? 2.390 -9.883 -31.460 1.00 85.81 342 VAL A N 1
ATOM 2752 C CA . VAL A 1 342 ? 3.748 -10.426 -31.618 1.00 85.81 342 VAL A CA 1
ATOM 2753 C C . VAL A 1 342 ? 3.782 -11.938 -31.390 1.00 85.81 342 VAL A C 1
ATOM 2755 O O . VAL A 1 342 ? 4.494 -12.644 -32.093 1.00 85.81 342 VAL A O 1
ATOM 2758 N N . ARG A 1 343 ? 2.969 -12.470 -30.466 1.00 84.00 343 ARG A N 1
ATOM 2759 C CA . ARG A 1 343 ? 2.839 -13.924 -30.269 1.00 84.00 343 ARG A CA 1
ATOM 2760 C C . ARG A 1 343 ? 2.149 -14.645 -31.428 1.00 84.00 343 ARG A C 1
ATOM 2762 O O . ARG A 1 343 ? 2.351 -15.849 -31.565 1.00 84.00 343 ARG A O 1
ATOM 2769 N N . SER A 1 344 ? 1.317 -13.960 -32.216 1.00 82.25 344 SER A N 1
ATOM 2770 C CA . SER A 1 344 ? 0.670 -14.556 -33.392 1.00 82.25 344 SER A CA 1
ATOM 2771 C C . SER A 1 344 ? 1.551 -14.517 -34.640 1.00 82.25 344 SER A C 1
ATOM 2773 O O . SER A 1 344 ? 1.305 -15.280 -35.575 1.00 82.25 344 SER A O 1
ATOM 2775 N N . LEU A 1 345 ? 2.598 -13.685 -34.651 1.00 79.62 345 LEU A N 1
ATOM 2776 C CA . LEU A 1 345 ? 3.636 -13.741 -35.670 1.00 79.62 345 LEU A CA 1
ATOM 2777 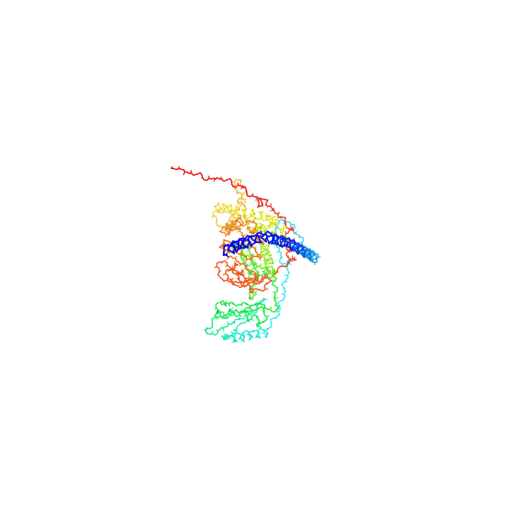C C . LEU A 1 345 ? 4.434 -15.040 -35.488 1.00 79.62 345 LEU A C 1
ATOM 2779 O O . LEU A 1 345 ? 5.085 -15.256 -34.467 1.00 79.62 345 LEU A O 1
ATOM 2783 N N . THR A 1 346 ? 4.396 -15.926 -36.485 1.00 59.34 346 THR A N 1
ATOM 2784 C CA . THR A 1 346 ? 5.358 -17.034 -36.582 1.00 59.34 346 THR A CA 1
ATOM 2785 C C . THR A 1 346 ? 6.772 -16.454 -36.496 1.00 59.34 346 THR A C 1
ATOM 2787 O O . THR A 1 346 ? 7.009 -15.428 -37.137 1.00 59.34 346 THR A O 1
ATOM 2790 N N . PRO A 1 347 ? 7.717 -17.067 -35.754 1.00 57.59 347 PRO A N 1
ATOM 2791 C CA . PRO A 1 347 ? 9.100 -16.606 -35.716 1.00 57.59 347 PRO A CA 1
ATOM 2792 C C . PRO A 1 347 ? 9.727 -16.804 -37.100 1.00 57.59 347 PRO A C 1
ATOM 2794 O O . PRO A 1 347 ? 10.329 -17.831 -37.400 1.00 57.59 347 PRO A O 1
ATOM 2797 N N . SER A 1 348 ? 9.521 -15.836 -37.986 1.00 47.84 348 SER A N 1
ATOM 2798 C CA . SER A 1 348 ? 10.169 -15.777 -39.280 1.00 47.84 348 SER A CA 1
ATOM 2799 C C . SER A 1 348 ? 11.521 -15.123 -39.067 1.00 47.84 348 SER A C 1
ATOM 2801 O O . SER A 1 348 ? 11.619 -13.928 -38.797 1.00 47.84 348 SER A O 1
ATOM 2803 N N . SER A 1 349 ? 12.562 -15.942 -39.176 1.00 44.56 349 SER A N 1
ATOM 2804 C CA . SER A 1 349 ? 13.940 -15.535 -39.422 1.00 44.56 349 SER A CA 1
ATOM 2805 C C . SER A 1 349 ? 13.977 -14.733 -40.729 1.00 44.56 349 SER A C 1
ATOM 2807 O O . SER A 1 349 ? 14.200 -15.293 -41.798 1.00 44.56 349 SER A O 1
ATOM 2809 N N . ALA A 1 350 ? 13.639 -13.450 -40.678 1.00 39.06 350 ALA A N 1
ATOM 2810 C CA . ALA A 1 350 ? 13.670 -12.570 -41.833 1.00 39.06 350 ALA A CA 1
ATOM 2811 C C . ALA A 1 350 ? 14.383 -11.278 -41.443 1.00 39.06 350 ALA A C 1
ATOM 2813 O O . ALA A 1 350 ? 13.922 -10.513 -40.594 1.00 39.06 350 ALA A O 1
ATOM 2814 N N . ASP A 1 351 ? 15.545 -11.109 -42.060 1.00 43.34 351 ASP A N 1
ATOM 2815 C CA . ASP A 1 351 ? 16.449 -9.981 -41.931 1.00 43.34 351 ASP A CA 1
ATOM 2816 C C . ASP A 1 351 ? 15.731 -8.635 -42.132 1.00 43.34 351 ASP A C 1
ATOM 2818 O O . ASP A 1 351 ? 15.015 -8.430 -43.113 1.00 43.34 351 ASP A O 1
ATOM 2822 N N . GLY A 1 352 ? 15.977 -7.687 -41.220 1.00 43.03 352 GLY A N 1
ATOM 2823 C CA . GLY A 1 352 ? 15.785 -6.255 -41.481 1.00 43.03 352 GLY A CA 1
ATOM 2824 C C . GLY A 1 352 ? 14.536 -5.571 -40.914 1.00 43.03 352 GLY A C 1
ATOM 2825 O O . GLY A 1 352 ? 14.355 -4.384 -41.178 1.00 43.03 352 GLY A O 1
ATOM 2826 N N . VAL A 1 353 ? 13.699 -6.239 -40.114 1.00 41.69 353 VAL A N 1
ATOM 2827 C CA . VAL A 1 353 ? 12.642 -5.561 -39.332 1.00 41.69 353 VAL A CA 1
ATOM 2828 C C . VAL A 1 353 ? 13.219 -5.186 -37.955 1.00 41.69 353 VAL A C 1
ATOM 2830 O O . VAL A 1 353 ? 13.885 -6.032 -37.355 1.00 41.69 353 VAL A O 1
ATOM 2833 N N . PRO A 1 354 ? 13.028 -3.947 -37.444 1.00 46.12 354 PRO A N 1
ATOM 2834 C CA . PRO A 1 354 ? 13.463 -3.571 -36.092 1.00 46.12 354 PRO A CA 1
ATOM 2835 C C . PRO A 1 354 ? 12.904 -4.552 -35.056 1.00 46.12 354 PRO A C 1
ATOM 2837 O O . PRO A 1 354 ? 11.898 -5.186 -35.349 1.00 46.12 354 PRO A O 1
ATOM 2840 N N . ASP A 1 355 ? 13.554 -4.646 -33.890 1.00 53.94 355 ASP A N 1
ATOM 2841 C CA . ASP A 1 355 ? 13.401 -5.573 -32.740 1.00 53.94 355 ASP A CA 1
ATOM 2842 C C . ASP A 1 355 ? 11.958 -5.769 -32.180 1.00 53.94 355 ASP A C 1
ATOM 2844 O O . ASP A 1 355 ? 11.698 -5.738 -30.983 1.00 53.94 355 ASP A O 1
ATOM 2848 N N . MET A 1 356 ? 10.971 -5.960 -33.057 1.00 56.12 356 MET A N 1
ATOM 2849 C CA . MET A 1 356 ? 9.530 -6.081 -32.818 1.00 56.12 356 MET A CA 1
ATOM 2850 C C . MET A 1 356 ? 9.101 -7.540 -32.612 1.00 56.12 356 MET A C 1
ATOM 2852 O O . MET A 1 356 ? 7.911 -7.833 -32.521 1.00 56.12 356 MET A O 1
ATOM 2856 N N . ASN A 1 357 ? 10.050 -8.473 -32.531 1.00 64.69 357 ASN A N 1
ATOM 2857 C CA . ASN A 1 357 ? 9.763 -9.908 -32.517 1.00 64.69 357 ASN A CA 1
ATOM 2858 C C . ASN A 1 357 ? 9.575 -10.490 -31.110 1.00 64.69 357 ASN A C 1
ATOM 2860 O O . ASN A 1 357 ? 9.470 -11.709 -30.965 1.00 64.69 357 ASN A O 1
ATOM 2864 N N . ARG A 1 358 ? 9.546 -9.657 -30.062 1.00 82.19 358 ARG A N 1
ATOM 2865 C CA . ARG A 1 358 ? 9.366 -10.129 -28.684 1.00 82.19 358 ARG A CA 1
ATOM 2866 C C . ARG A 1 358 ? 8.236 -9.401 -27.957 1.00 82.19 358 ARG A C 1
ATOM 2868 O O . ARG A 1 358 ? 8.082 -8.189 -28.122 1.00 82.19 358 ARG A O 1
ATOM 2875 N N . PRO A 1 359 ? 7.441 -10.128 -27.151 1.00 88.81 359 PRO A N 1
ATOM 2876 C CA . PRO A 1 359 ? 6.522 -9.506 -26.211 1.00 88.81 359 PRO A CA 1
ATOM 2877 C C . PRO A 1 359 ? 7.269 -8.558 -25.269 1.00 88.81 359 PRO A C 1
ATOM 2879 O O . PRO A 1 359 ? 8.373 -8.859 -24.820 1.00 88.81 359 PRO A O 1
ATOM 2882 N N . LEU A 1 360 ? 6.645 -7.429 -24.956 1.00 93.31 360 LEU A N 1
ATOM 2883 C CA . LEU A 1 360 ? 7.147 -6.460 -23.994 1.00 93.31 360 LEU A CA 1
ATOM 2884 C C . LEU A 1 360 ? 6.664 -6.839 -22.586 1.00 93.31 360 LEU A C 1
ATOM 2886 O O . LEU A 1 360 ? 5.461 -7.072 -22.411 1.00 93.31 360 LEU A O 1
ATOM 2890 N N . PRO A 1 361 ? 7.545 -6.859 -21.572 1.00 95.25 361 PRO A N 1
ATOM 2891 C CA . PRO A 1 361 ? 7.127 -7.055 -20.191 1.00 95.25 361 PRO A CA 1
ATOM 2892 C C . PRO A 1 361 ? 6.437 -5.797 -19.656 1.00 95.25 361 PRO A C 1
ATOM 2894 O O . PRO A 1 361 ? 6.776 -4.672 -20.045 1.00 95.25 361 PRO A O 1
ATOM 2897 N N . TYR A 1 362 ? 5.521 -5.961 -18.707 1.00 97.19 362 TYR A N 1
ATOM 2898 C CA . TYR A 1 362 ? 5.088 -4.852 -17.861 1.00 97.19 362 TYR A CA 1
ATOM 2899 C C . TYR A 1 362 ? 6.259 -4.366 -17.011 1.00 97.19 362 TYR A C 1
ATOM 2901 O O . TYR A 1 362 ? 7.071 -5.168 -16.556 1.00 97.19 362 TYR A O 1
ATOM 2909 N N . ILE A 1 363 ? 6.335 -3.062 -16.767 1.00 97.69 363 ILE A N 1
ATOM 2910 C CA . ILE A 1 363 ? 7.330 -2.474 -15.868 1.00 97.69 363 ILE A CA 1
ATOM 2911 C C . ILE A 1 363 ? 6.595 -1.903 -14.665 1.00 97.69 363 ILE A C 1
ATOM 2913 O O . ILE A 1 363 ? 5.749 -1.022 -14.812 1.00 97.69 363 ILE A O 1
ATOM 2917 N N . VAL A 1 364 ? 6.930 -2.383 -13.472 1.00 97.94 364 VAL A N 1
ATOM 2918 C CA . VAL A 1 364 ? 6.392 -1.866 -12.213 1.00 97.94 364 VAL A CA 1
ATOM 2919 C C . VAL A 1 364 ? 7.502 -1.140 -11.468 1.00 97.94 364 VAL A C 1
ATOM 2921 O O . VAL A 1 364 ? 8.497 -1.737 -11.056 1.00 97.94 364 VAL A O 1
ATOM 2924 N N . ILE A 1 365 ? 7.329 0.167 -11.297 1.00 98.25 365 ILE A N 1
ATOM 2925 C CA . ILE A 1 365 ? 8.271 1.015 -10.570 1.00 98.25 365 ILE A CA 1
ATOM 2926 C C . ILE A 1 365 ? 7.733 1.217 -9.160 1.00 98.25 365 ILE A C 1
ATOM 2928 O O . ILE A 1 365 ? 6.639 1.760 -8.985 1.00 98.25 365 ILE A O 1
ATOM 2932 N N . VAL A 1 366 ? 8.495 0.789 -8.158 1.00 98.31 366 VAL A N 1
ATOM 2933 C CA . VAL A 1 366 ? 8.119 0.894 -6.745 1.00 98.31 366 VAL A CA 1
ATOM 2934 C C . VAL A 1 366 ? 9.057 1.867 -6.051 1.00 98.31 366 VAL A C 1
ATOM 2936 O O . VAL A 1 366 ? 10.269 1.673 -6.060 1.00 98.31 366 VAL A O 1
ATOM 2939 N N . ILE A 1 367 ? 8.494 2.900 -5.431 1.00 97.69 367 ILE A N 1
ATOM 2940 C CA . ILE A 1 367 ? 9.231 3.869 -4.617 1.00 97.69 367 ILE A CA 1
ATOM 2941 C C . ILE A 1 367 ? 8.783 3.695 -3.172 1.00 97.69 367 ILE A C 1
ATOM 2943 O O . ILE A 1 367 ? 7.636 4.013 -2.868 1.00 97.69 367 ILE A O 1
ATOM 2947 N N . ASP A 1 368 ? 9.652 3.207 -2.281 1.00 95.94 368 ASP A N 1
ATOM 2948 C CA . ASP A 1 368 ? 9.262 2.991 -0.877 1.00 95.94 368 ASP A CA 1
ATOM 2949 C C . ASP A 1 368 ? 9.018 4.313 -0.125 1.00 95.94 368 ASP A C 1
ATOM 2951 O O . ASP A 1 368 ? 8.057 4.442 0.639 1.00 95.94 368 ASP A O 1
ATOM 2955 N N . GLU A 1 369 ? 9.862 5.320 -0.349 1.00 95.75 369 GLU A N 1
ATOM 2956 C CA . GLU A 1 369 ? 9.754 6.619 0.316 1.00 95.75 369 GLU A CA 1
ATOM 2957 C C . GLU A 1 369 ? 9.910 7.772 -0.678 1.00 95.75 369 GLU A C 1
ATOM 2959 O O . GLU A 1 369 ? 11.007 8.239 -0.981 1.00 95.75 369 GLU A O 1
ATOM 2964 N N . LEU A 1 370 ? 8.774 8.281 -1.149 1.00 95.81 370 LEU A N 1
ATOM 2965 C CA . LEU A 1 370 ? 8.715 9.419 -2.057 1.00 95.81 370 LEU A CA 1
ATOM 2966 C C . LEU A 1 370 ? 9.245 10.708 -1.412 1.00 95.81 370 LEU A C 1
ATOM 2968 O O . LEU A 1 370 ? 9.795 11.550 -2.118 1.00 95.81 370 LEU A O 1
ATOM 2972 N N . TYR A 1 371 ? 9.115 10.869 -0.087 1.00 95.56 371 TYR A N 1
ATOM 2973 C CA . TYR A 1 371 ? 9.597 12.070 0.608 1.00 95.56 371 TYR A CA 1
ATOM 2974 C C . TYR A 1 371 ? 11.085 12.327 0.348 1.00 95.56 371 TYR A C 1
ATOM 2976 O O . TYR A 1 371 ? 11.461 13.469 0.095 1.00 95.56 371 TYR A O 1
ATOM 2984 N N . ASP A 1 372 ? 11.925 11.290 0.385 1.00 94.75 372 ASP A N 1
ATOM 2985 C CA . ASP A 1 372 ? 13.376 11.456 0.242 1.00 94.75 372 ASP A CA 1
ATOM 2986 C C . ASP A 1 372 ? 13.748 11.952 -1.163 1.00 94.75 372 ASP A C 1
ATOM 2988 O O . ASP A 1 372 ? 14.653 12.773 -1.320 1.00 94.75 372 ASP A O 1
ATOM 2992 N N . LEU A 1 373 ? 12.995 11.520 -2.180 1.00 95.06 373 LEU A N 1
ATOM 2993 C CA . LEU A 1 373 ? 13.154 11.997 -3.551 1.00 95.06 373 LEU A CA 1
ATOM 2994 C C . LEU A 1 373 ? 12.669 13.439 -3.709 1.00 95.06 373 LEU A C 1
ATOM 2996 O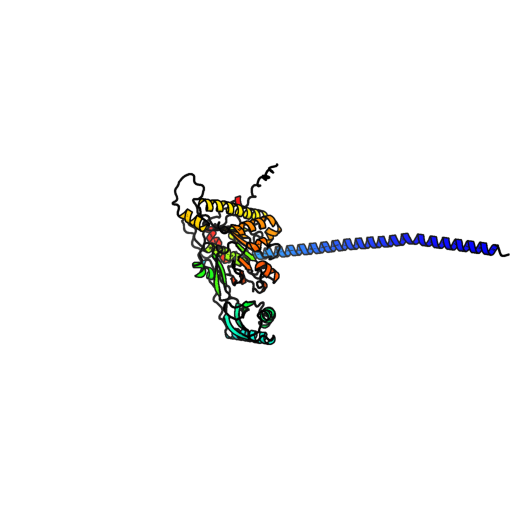 O . LEU A 1 373 ? 13.377 14.270 -4.273 1.00 95.06 373 LEU A O 1
ATOM 3000 N N . MET A 1 374 ? 11.488 13.760 -3.177 1.00 95.38 374 MET A N 1
ATOM 3001 C CA . MET A 1 374 ? 10.924 15.111 -3.262 1.00 95.38 374 MET A CA 1
ATOM 3002 C C . MET A 1 374 ? 11.776 16.130 -2.496 1.00 95.38 374 MET A C 1
ATOM 3004 O O . MET A 1 374 ? 11.960 17.254 -2.951 1.00 95.38 374 MET A O 1
ATOM 3008 N N . ALA A 1 375 ? 12.367 15.738 -1.368 1.00 93.00 375 ALA A N 1
ATOM 3009 C CA . ALA A 1 375 ? 13.244 16.611 -0.594 1.00 93.00 375 ALA A CA 1
ATOM 3010 C C . ALA A 1 375 ? 14.539 16.985 -1.339 1.00 93.00 375 ALA A C 1
ATOM 3012 O O . ALA A 1 375 ? 15.098 18.050 -1.079 1.00 93.00 375 ALA A O 1
ATOM 3013 N N . ALA A 1 376 ? 15.017 16.128 -2.247 1.00 93.19 376 ALA A N 1
ATOM 3014 C CA . ALA A 1 376 ? 16.274 16.329 -2.963 1.00 93.19 376 ALA A CA 1
ATOM 3015 C C . ALA A 1 376 ? 16.091 16.858 -4.397 1.00 93.19 376 ALA A C 1
ATOM 3017 O O . ALA A 1 376 ? 16.812 17.762 -4.813 1.00 93.19 376 ALA A O 1
ATOM 3018 N N . VAL A 1 377 ? 15.147 16.292 -5.154 1.00 94.31 377 VAL A N 1
ATOM 3019 C CA . VAL A 1 377 ? 14.984 16.479 -6.610 1.00 94.31 377 VAL A CA 1
ATOM 3020 C C . VAL A 1 377 ? 13.500 16.562 -7.019 1.00 94.31 377 VAL A C 1
ATOM 3022 O O . VAL A 1 377 ? 13.085 16.011 -8.039 1.00 94.31 377 VAL A O 1
ATOM 3025 N N . ALA A 1 378 ? 12.680 17.283 -6.238 1.00 93.50 378 ALA A N 1
ATOM 3026 C CA . ALA A 1 378 ? 11.227 17.420 -6.447 1.00 93.50 378 ALA A CA 1
ATOM 3027 C C . ALA A 1 378 ? 10.813 17.683 -7.898 1.00 93.50 378 ALA A C 1
ATOM 3029 O O . ALA A 1 378 ? 9.955 16.984 -8.425 1.00 93.50 378 ALA A O 1
ATOM 3030 N N . LYS A 1 379 ? 11.415 18.684 -8.555 1.00 93.62 379 LYS A N 1
ATOM 3031 C CA . LYS A 1 379 ? 10.978 19.126 -9.887 1.00 93.62 379 LYS A CA 1
ATOM 3032 C C . LYS A 1 379 ? 11.079 18.010 -10.929 1.00 93.62 379 LYS A C 1
ATOM 3034 O O . LYS A 1 379 ? 10.155 17.820 -11.717 1.00 93.62 379 LYS A O 1
ATOM 3039 N N . GLU A 1 380 ? 12.198 17.295 -10.946 1.00 94.00 380 GLU A N 1
ATOM 3040 C CA . GLU A 1 380 ? 12.457 16.208 -11.896 1.00 94.00 380 GLU A CA 1
ATOM 3041 C C . GLU A 1 380 ? 11.527 15.024 -11.624 1.00 94.00 380 GLU A C 1
ATOM 3043 O O . GLU A 1 380 ? 10.866 14.526 -12.536 1.00 94.00 380 GLU A O 1
ATOM 3048 N N . VAL A 1 381 ? 11.409 14.640 -10.351 1.00 95.75 381 VAL A N 1
ATOM 3049 C CA . VAL A 1 381 ? 10.583 13.514 -9.900 1.00 95.75 381 VAL A CA 1
ATOM 3050 C C . VAL A 1 381 ? 9.100 13.769 -10.157 1.00 95.75 381 VAL A C 1
ATOM 3052 O O . VAL A 1 381 ? 8.430 12.927 -10.750 1.00 95.75 381 VAL A O 1
ATOM 3055 N N . GLU A 1 382 ? 8.583 14.942 -9.788 1.00 95.31 382 GLU A N 1
ATOM 3056 C CA . GLU A 1 382 ? 7.183 15.316 -10.002 1.00 95.31 382 GLU A CA 1
ATOM 3057 C C . GLU A 1 382 ? 6.843 15.391 -11.494 1.00 95.31 382 GLU A C 1
ATOM 3059 O O . GLU A 1 382 ? 5.805 14.878 -11.912 1.00 95.31 382 GLU A O 1
ATOM 3064 N N . THR A 1 383 ? 7.738 15.951 -12.316 1.00 95.56 383 THR A N 1
ATOM 3065 C CA . THR A 1 383 ? 7.545 16.013 -13.773 1.00 95.56 383 THR A CA 1
ATOM 3066 C C . THR A 1 383 ? 7.481 14.612 -14.383 1.00 95.56 383 THR A C 1
ATOM 3068 O O . THR A 1 383 ? 6.597 14.332 -15.196 1.00 95.56 383 THR A O 1
ATOM 3071 N N . ALA A 1 384 ? 8.387 13.713 -13.988 1.00 96.31 384 ALA A N 1
ATOM 3072 C CA . ALA A 1 384 ? 8.402 12.345 -14.492 1.00 96.31 384 ALA A CA 1
ATOM 3073 C C . ALA A 1 384 ? 7.169 11.553 -14.028 1.00 96.31 384 ALA A C 1
ATOM 3075 O O . ALA A 1 384 ? 6.504 10.925 -14.855 1.00 96.31 384 ALA A O 1
ATOM 3076 N N . ILE A 1 385 ? 6.803 11.648 -12.743 1.00 96.06 385 ILE A N 1
ATOM 3077 C CA . ILE A 1 385 ? 5.588 11.027 -12.197 1.00 96.06 385 ILE A CA 1
ATOM 3078 C C . ILE A 1 385 ? 4.354 11.535 -12.938 1.00 96.06 385 ILE A C 1
ATOM 3080 O O . ILE A 1 385 ? 3.533 10.718 -13.341 1.00 96.06 385 ILE A O 1
ATOM 3084 N N . ALA A 1 386 ? 4.215 12.844 -13.160 1.00 95.00 386 ALA A N 1
ATOM 3085 C CA . ALA A 1 386 ? 3.066 13.420 -13.858 1.00 95.00 386 ALA A CA 1
ATOM 3086 C C . ALA A 1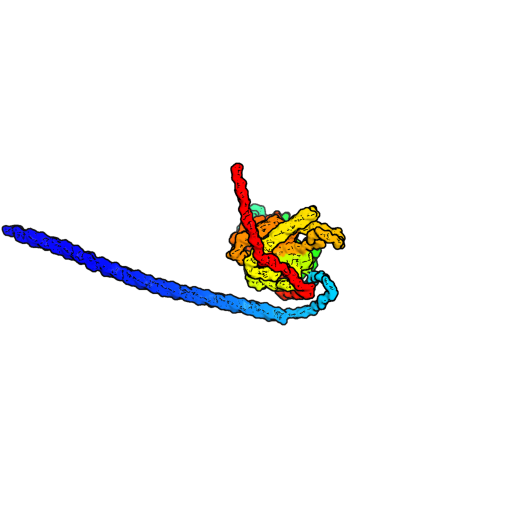 386 ? 2.932 12.881 -15.291 1.00 95.00 386 ALA A C 1
ATOM 3088 O O . ALA A 1 386 ? 1.846 12.483 -15.707 1.00 95.00 386 ALA A O 1
ATOM 3089 N N . ARG A 1 387 ? 4.043 12.810 -16.039 1.00 95.19 387 ARG A N 1
ATOM 3090 C CA . ARG A 1 387 ? 4.041 12.276 -17.411 1.00 95.19 387 ARG A CA 1
ATOM 3091 C C . ARG A 1 387 ? 3.702 10.789 -17.450 1.00 95.19 387 ARG A C 1
ATOM 3093 O O . ARG A 1 387 ? 2.863 10.385 -18.252 1.00 95.19 387 ARG A O 1
ATOM 3100 N N . LEU A 1 388 ? 4.334 9.993 -16.587 1.00 95.88 388 LEU A N 1
ATOM 3101 C CA . LEU A 1 388 ? 4.068 8.559 -16.492 1.00 95.88 388 LEU A CA 1
ATOM 3102 C C . LEU A 1 388 ? 2.617 8.319 -16.090 1.00 95.88 388 LEU A C 1
ATOM 3104 O O . LEU A 1 388 ? 1.888 7.641 -16.800 1.00 95.88 388 LEU A O 1
ATOM 3108 N N . SER A 1 389 ? 2.160 8.940 -15.008 1.00 92.81 389 SER A N 1
ATOM 3109 C CA . SER A 1 389 ? 0.820 8.689 -14.479 1.00 92.81 389 SER A CA 1
ATOM 3110 C C . SER A 1 389 ? -0.319 9.064 -15.433 1.00 92.81 389 SER A C 1
ATOM 3112 O O . SER A 1 389 ? -1.386 8.454 -15.384 1.00 92.81 389 SER A O 1
ATOM 3114 N N . ALA A 1 390 ? -0.079 10.006 -16.348 1.00 91.62 390 ALA A N 1
ATOM 3115 C CA . ALA A 1 390 ? -1.041 10.390 -17.372 1.00 91.62 390 ALA A CA 1
ATOM 3116 C C . ALA A 1 390 ? -1.097 9.429 -18.578 1.00 91.62 390 ALA A C 1
ATOM 3118 O O . ALA A 1 390 ? -2.162 9.272 -19.175 1.00 91.62 390 ALA A O 1
ATOM 3119 N N . MET A 1 391 ? 0.024 8.810 -18.976 1.00 92.19 391 MET A N 1
ATOM 3120 C CA . MET A 1 391 ? 0.145 8.142 -20.289 1.00 92.19 391 MET A CA 1
ATOM 3121 C C . MET A 1 391 ? 0.673 6.698 -20.237 1.00 92.19 391 MET A C 1
ATOM 3123 O O . MET A 1 391 ? 0.546 5.952 -21.201 1.00 92.19 391 MET A O 1
ATOM 3127 N N . ALA A 1 392 ? 1.230 6.243 -19.121 1.00 94.12 392 ALA A N 1
ATOM 3128 C CA . ALA A 1 392 ? 1.952 4.975 -19.050 1.00 94.12 392 ALA A CA 1
ATOM 3129 C C . ALA A 1 392 ? 1.054 3.722 -19.072 1.00 94.12 392 ALA A C 1
ATOM 3131 O O . ALA A 1 392 ? 1.504 2.647 -19.478 1.00 94.12 392 ALA A O 1
ATOM 3132 N N . ARG A 1 393 ? -0.231 3.854 -18.705 1.00 92.50 393 ARG A N 1
ATOM 3133 C CA . ARG A 1 393 ? -1.183 2.730 -18.608 1.00 92.50 393 ARG A CA 1
ATOM 3134 C C . ARG A 1 393 ? -1.213 1.856 -19.861 1.00 92.50 393 ARG A C 1
ATOM 3136 O O . ARG A 1 393 ? -1.167 0.636 -19.765 1.00 92.50 393 ARG A O 1
ATOM 3143 N N . ALA A 1 394 ? -1.337 2.471 -21.036 1.00 91.44 394 ALA A N 1
ATOM 3144 C CA . ALA A 1 394 ? -1.525 1.733 -22.285 1.00 91.44 394 ALA A CA 1
ATOM 3145 C C . ALA A 1 394 ? -0.277 0.932 -22.688 1.00 91.44 394 ALA A C 1
ATOM 3147 O O . ALA A 1 394 ? -0.392 -0.106 -23.338 1.00 91.44 394 ALA A O 1
ATOM 3148 N N . VAL A 1 395 ? 0.905 1.399 -22.284 1.00 94.75 395 VAL A N 1
ATOM 3149 C CA . VAL A 1 395 ? 2.201 0.795 -22.617 1.00 94.75 395 VAL A CA 1
ATOM 3150 C C . VAL A 1 395 ? 2.734 -0.133 -21.518 1.00 94.75 395 VAL A C 1
ATOM 3152 O O . VAL A 1 395 ? 3.867 -0.607 -21.611 1.00 94.75 395 VAL A O 1
ATOM 3155 N N . GLY A 1 396 ? 1.925 -0.411 -20.490 1.00 94.81 396 GLY A N 1
ATOM 3156 C CA . GLY A 1 396 ? 2.244 -1.375 -19.437 1.00 94.81 396 GLY A CA 1
ATOM 3157 C C . GLY A 1 396 ? 3.325 -0.915 -18.464 1.00 94.81 396 GLY A C 1
ATOM 3158 O O . GLY A 1 396 ? 4.088 -1.747 -17.980 1.00 94.81 396 GLY A O 1
ATOM 3159 N N . ILE A 1 397 ? 3.430 0.390 -18.198 1.00 96.75 397 ILE A N 1
ATOM 3160 C CA . ILE A 1 397 ? 4.320 0.922 -17.160 1.00 96.75 397 ILE A CA 1
ATOM 3161 C C . ILE A 1 397 ? 3.455 1.429 -16.002 1.00 96.75 397 ILE A C 1
ATOM 3163 O O . ILE A 1 397 ? 2.556 2.247 -16.192 1.00 96.75 397 ILE A O 1
ATOM 3167 N N . HIS A 1 398 ? 3.728 0.940 -14.797 1.00 96.62 398 HIS A N 1
ATOM 3168 C CA . HIS A 1 398 ? 2.921 1.171 -13.604 1.00 96.62 398 HIS A CA 1
ATOM 3169 C C . HIS A 1 398 ? 3.770 1.748 -12.473 1.00 96.62 398 HIS A C 1
ATOM 3171 O O . HIS A 1 398 ? 4.953 1.435 -12.345 1.00 96.62 398 HIS A O 1
ATOM 3177 N N . LEU A 1 399 ? 3.158 2.591 -11.638 1.00 97.00 399 LEU A N 1
ATOM 3178 C CA . LEU A 1 399 ? 3.837 3.247 -10.515 1.00 97.00 399 LEU A CA 1
ATOM 3179 C C . LEU A 1 399 ? 3.190 2.829 -9.198 1.00 97.00 399 LEU A C 1
ATOM 3181 O O . LEU A 1 399 ? 1.976 2.948 -9.052 1.00 97.00 399 LEU A O 1
ATOM 3185 N N . ILE A 1 400 ? 4.000 2.424 -8.228 1.00 97.44 400 ILE A N 1
ATOM 3186 C CA . ILE A 1 400 ? 3.604 2.264 -6.829 1.00 97.44 400 ILE A CA 1
ATOM 3187 C C . ILE A 1 400 ? 4.440 3.252 -6.024 1.00 97.44 400 ILE A C 1
ATOM 3189 O O . ILE A 1 400 ? 5.630 3.043 -5.797 1.00 97.44 400 ILE A O 1
ATOM 3193 N N . LEU A 1 401 ? 3.820 4.359 -5.629 1.00 97.44 401 LEU A N 1
ATOM 3194 C CA . LEU A 1 401 ? 4.480 5.413 -4.871 1.00 97.44 401 LEU A CA 1
ATOM 3195 C C . LEU A 1 401 ? 4.099 5.283 -3.411 1.00 97.44 401 LEU A C 1
ATOM 3197 O O . LEU A 1 401 ? 2.918 5.375 -3.083 1.00 97.44 401 LEU A O 1
ATOM 3201 N N . ALA A 1 402 ? 5.080 5.111 -2.536 1.00 97.19 402 ALA A N 1
ATOM 3202 C CA . ALA A 1 402 ? 4.845 5.022 -1.112 1.00 97.19 402 ALA A CA 1
ATOM 3203 C C . ALA A 1 402 ? 5.462 6.191 -0.337 1.00 97.19 402 ALA A C 1
ATOM 3205 O O . ALA A 1 402 ? 6.468 6.768 -0.737 1.00 97.19 402 ALA A O 1
ATOM 3206 N N . THR A 1 403 ? 4.842 6.574 0.779 1.00 96.06 403 THR A N 1
ATOM 3207 C CA . THR A 1 403 ? 5.400 7.578 1.697 1.00 96.06 403 THR A CA 1
ATOM 3208 C C . THR A 1 403 ? 4.984 7.317 3.138 1.00 96.06 403 THR A C 1
ATOM 3210 O O . THR A 1 403 ? 3.846 6.931 3.411 1.00 96.06 403 THR A O 1
ATOM 3213 N N . GLN A 1 404 ? 5.901 7.544 4.080 1.00 95.12 404 GLN A N 1
ATOM 3214 C CA . GLN A 1 404 ? 5.571 7.569 5.510 1.00 95.12 404 GLN A CA 1
ATOM 3215 C C . GLN A 1 404 ? 5.248 8.972 6.028 1.00 95.12 404 GLN A C 1
ATOM 3217 O O . GLN A 1 404 ? 4.848 9.136 7.181 1.00 95.12 404 GLN A O 1
ATOM 3222 N N . ARG A 1 405 ? 5.436 9.991 5.185 1.00 92.44 405 ARG A N 1
ATOM 3223 C CA . ARG A 1 405 ? 5.251 11.406 5.513 1.00 92.44 405 ARG A CA 1
ATOM 3224 C C . ARG A 1 405 ? 4.179 12.002 4.600 1.00 92.44 405 ARG A C 1
ATOM 3226 O O . ARG A 1 405 ? 4.519 12.635 3.599 1.00 92.44 405 ARG A O 1
ATOM 3233 N N . PRO A 1 406 ? 2.886 11.790 4.905 1.00 91.12 406 PRO A N 1
ATOM 3234 C CA . PRO A 1 406 ? 1.797 12.347 4.113 1.00 91.12 406 PRO A CA 1
ATOM 3235 C C . PRO A 1 406 ? 1.668 13.861 4.353 1.00 91.12 406 PRO A C 1
ATOM 3237 O O . PRO A 1 406 ? 0.853 14.314 5.150 1.00 91.12 406 PRO A O 1
ATOM 3240 N N . SER A 1 407 ? 2.487 14.658 3.662 1.00 92.69 407 SER A N 1
ATOM 3241 C CA . SER A 1 407 ? 2.442 16.126 3.680 1.00 92.69 407 SER A CA 1
ATOM 3242 C C . SER A 1 407 ? 2.093 16.697 2.301 1.00 92.69 407 SER A C 1
ATOM 3244 O O . SER A 1 407 ? 2.185 16.005 1.287 1.00 92.69 407 SER A O 1
ATOM 3246 N N . ARG A 1 408 ? 1.706 17.980 2.251 1.00 91.62 408 ARG A N 1
ATOM 3247 C CA . ARG A 1 408 ? 1.394 18.685 0.989 1.00 91.62 408 ARG A CA 1
ATOM 3248 C C . ARG A 1 408 ? 2.593 18.800 0.048 1.00 91.62 408 ARG A C 1
ATOM 3250 O O . ARG A 1 408 ? 2.394 18.850 -1.160 1.00 91.62 408 ARG A O 1
ATOM 3257 N N . ASP A 1 409 ? 3.800 18.825 0.607 1.00 89.94 409 ASP A N 1
ATOM 3258 C CA . ASP A 1 409 ? 5.044 18.956 -0.157 1.00 89.94 409 ASP A CA 1
ATOM 3259 C C . ASP A 1 409 ? 5.460 17.630 -0.812 1.00 89.94 409 ASP A C 1
ATOM 3261 O O . ASP A 1 409 ? 6.194 17.624 -1.793 1.00 89.94 409 ASP A O 1
ATOM 3265 N N . VAL A 1 410 ? 4.977 16.498 -0.284 1.00 93.19 410 VAL A N 1
ATOM 3266 C CA . VAL A 1 410 ? 5.212 15.164 -0.860 1.00 93.19 410 VAL A CA 1
ATOM 3267 C C . VAL A 1 410 ? 4.066 14.753 -1.767 1.00 93.19 410 VAL A C 1
ATOM 3269 O O . VAL A 1 410 ? 4.280 14.277 -2.875 1.00 93.19 410 VAL A O 1
ATOM 3272 N N . ILE A 1 411 ? 2.836 14.911 -1.283 1.00 94.12 411 ILE A N 1
ATOM 3273 C CA . ILE A 1 411 ? 1.617 14.530 -1.988 1.00 94.12 411 ILE A CA 1
ATOM 3274 C C . ILE A 1 411 ? 1.030 15.804 -2.609 1.00 94.12 411 ILE A C 1
ATOM 3276 O O . ILE A 1 411 ? 0.031 16.361 -2.140 1.00 94.12 411 ILE A O 1
ATOM 3280 N N . THR A 1 412 ? 1.707 16.296 -3.648 1.00 93.25 412 THR A N 1
ATOM 3281 C CA . THR A 1 412 ? 1.336 17.533 -4.343 1.00 93.25 412 THR A CA 1
ATOM 3282 C C . THR A 1 412 ? 0.016 17.376 -5.101 1.00 93.25 412 THR A C 1
ATOM 3284 O O . THR A 1 412 ? -0.457 16.269 -5.370 1.00 93.25 412 THR A O 1
ATOM 3287 N N . GLY A 1 413 ? -0.594 18.497 -5.497 1.00 90.19 413 GLY A N 1
ATOM 3288 C CA . GLY A 1 413 ? -1.821 18.477 -6.300 1.00 90.19 413 GLY A CA 1
ATOM 3289 C C . GLY A 1 413 ? -1.670 17.709 -7.619 1.00 90.19 413 GLY A C 1
ATOM 3290 O O . GLY A 1 413 ? -2.598 17.003 -8.006 1.00 90.19 413 GLY A O 1
ATOM 3291 N N . VAL A 1 414 ? -0.497 17.793 -8.257 1.00 89.50 414 VAL A N 1
ATOM 3292 C CA . VAL A 1 414 ? -0.181 17.099 -9.518 1.00 89.50 414 VAL A CA 1
ATOM 3293 C C . VAL A 1 414 ? -0.094 15.588 -9.312 1.00 89.50 414 VAL A C 1
ATOM 3295 O O . VAL A 1 414 ? -0.623 14.817 -10.112 1.00 89.50 414 VAL A O 1
ATOM 3298 N N . ILE A 1 415 ? 0.535 15.149 -8.221 1.00 90.44 415 ILE A N 1
ATOM 3299 C CA . ILE A 1 415 ? 0.612 13.728 -7.874 1.00 90.44 415 ILE A CA 1
ATOM 3300 C C . ILE A 1 415 ? -0.798 13.193 -7.596 1.00 90.44 415 ILE A C 1
ATOM 3302 O O . ILE A 1 415 ? -1.200 12.171 -8.153 1.00 90.44 415 ILE A O 1
ATOM 3306 N N . LYS A 1 416 ? -1.602 13.909 -6.799 1.00 89.19 416 LYS A N 1
ATOM 3307 C CA . LYS A 1 416 ? -2.970 13.467 -6.479 1.00 89.19 416 LYS A CA 1
ATOM 3308 C C . LYS A 1 416 ? -3.888 13.415 -7.689 1.00 89.19 416 LYS A C 1
ATOM 3310 O O . LYS A 1 416 ? -4.699 12.493 -7.767 1.00 89.19 416 LYS A O 1
ATOM 3315 N N . SER A 1 417 ? -3.802 14.387 -8.596 1.00 86.88 417 SER A N 1
ATOM 3316 C CA . SER A 1 417 ? -4.712 14.469 -9.742 1.00 86.88 417 SER A CA 1
ATOM 3317 C C . SER A 1 417 ? -4.516 13.329 -10.740 1.00 86.88 417 SER A C 1
ATOM 3319 O O . SER A 1 417 ? -5.473 12.962 -11.415 1.00 86.88 417 SER A O 1
ATOM 3321 N N . ASN A 1 418 ? -3.317 12.741 -10.806 1.00 86.75 418 ASN A N 1
ATOM 3322 C CA . ASN A 1 418 ? -3.023 11.642 -11.724 1.00 86.75 418 ASN A CA 1
ATOM 3323 C C . ASN A 1 418 ? -3.059 10.249 -11.061 1.00 86.75 418 ASN A C 1
ATOM 3325 O O . ASN A 1 418 ? -3.244 9.243 -11.745 1.00 86.75 418 ASN A O 1
ATOM 3329 N N . LEU A 1 419 ? -2.935 10.160 -9.731 1.00 90.06 419 LEU A N 1
ATOM 3330 C CA . LEU A 1 419 ? -3.035 8.901 -8.980 1.00 90.06 419 LEU A CA 1
ATOM 3331 C C . LEU A 1 419 ? -4.455 8.702 -8.444 1.00 90.06 419 LEU A C 1
ATOM 3333 O O . LEU A 1 419 ? -4.787 9.121 -7.333 1.00 90.06 419 LEU A O 1
ATOM 3337 N N . SER A 1 420 ? -5.302 8.061 -9.252 1.00 86.00 420 SER A N 1
ATOM 3338 C CA . SER A 1 420 ? -6.720 7.834 -8.935 1.00 86.00 420 SER A CA 1
ATOM 3339 C C . SER A 1 420 ? -6.970 6.710 -7.929 1.00 86.00 420 SER A C 1
ATOM 3341 O O . SER A 1 420 ? -8.017 6.711 -7.287 1.00 86.00 420 SER A O 1
ATOM 3343 N N . SER A 1 421 ? -6.030 5.774 -7.764 1.00 93.94 421 SER A N 1
ATOM 3344 C CA . SER A 1 421 ? -6.146 4.690 -6.788 1.00 93.94 421 SER A CA 1
ATOM 3345 C C . SER A 1 421 ? -5.174 4.884 -5.631 1.00 93.94 421 SER A C 1
ATOM 3347 O O . SER A 1 421 ? -4.002 5.214 -5.837 1.00 93.94 421 SER A O 1
ATOM 3349 N N . ARG A 1 422 ? -5.678 4.740 -4.400 1.00 95.69 422 ARG A N 1
ATOM 3350 C CA . ARG A 1 422 ? -4.942 5.129 -3.189 1.00 95.69 422 ARG A CA 1
ATOM 3351 C C . ARG A 1 422 ? -5.176 4.149 -2.053 1.00 95.69 422 ARG A C 1
ATOM 3353 O O . ARG A 1 422 ? -6.283 3.652 -1.880 1.00 95.69 422 ARG A O 1
ATOM 3360 N N . ILE A 1 423 ? -4.137 3.907 -1.267 1.00 97.44 423 ILE A N 1
ATOM 3361 C CA . ILE A 1 423 ? -4.174 3.131 -0.032 1.00 97.44 423 ILE A CA 1
ATOM 3362 C C . ILE A 1 423 ? -3.657 4.022 1.088 1.00 97.44 423 ILE A C 1
ATOM 3364 O O . ILE A 1 423 ? -2.535 4.528 1.023 1.00 97.44 423 ILE A O 1
ATOM 3368 N N . ALA A 1 424 ? -4.461 4.183 2.131 1.00 97.94 424 ALA A N 1
ATOM 3369 C CA . ALA A 1 424 ? -4.020 4.773 3.382 1.00 97.94 424 ALA A CA 1
ATOM 3370 C C . ALA A 1 424 ? -4.013 3.698 4.467 1.00 97.94 424 ALA A C 1
ATOM 3372 O O . ALA A 1 424 ? -5.062 3.168 4.826 1.00 97.94 424 ALA A O 1
ATOM 3373 N N . PHE A 1 425 ? -2.835 3.398 4.998 1.00 98.06 425 PHE A N 1
ATOM 3374 C CA . PHE A 1 425 ? -2.701 2.758 6.302 1.00 98.06 425 PHE A CA 1
ATOM 3375 C C . PHE A 1 425 ? -2.895 3.802 7.408 1.00 98.06 425 PHE A C 1
ATOM 3377 O O . PHE A 1 425 ? -3.011 4.999 7.136 1.00 98.06 425 PHE A O 1
ATOM 3384 N N . GLN A 1 426 ? -2.889 3.352 8.664 1.00 96.31 426 GLN A N 1
ATOM 3385 C CA . GLN A 1 426 ? -3.058 4.223 9.826 1.00 96.31 426 GLN A CA 1
ATOM 3386 C C . GLN A 1 426 ? -2.157 5.474 9.784 1.00 96.31 426 GLN A C 1
ATOM 3388 O O . GLN A 1 426 ? -0.920 5.400 9.689 1.00 96.31 426 GLN A O 1
ATOM 3393 N N . VAL A 1 427 ? -2.806 6.630 9.905 1.00 96.06 427 VAL A N 1
ATOM 3394 C CA . VAL A 1 427 ? -2.190 7.954 10.066 1.00 96.06 427 VAL A CA 1
ATOM 3395 C C . VAL A 1 427 ? -2.541 8.537 11.432 1.00 96.06 427 VAL A C 1
ATOM 3397 O O . VAL A 1 427 ? -3.374 7.982 12.142 1.00 96.06 427 VAL A O 1
ATOM 3400 N N . ARG A 1 428 ? -1.885 9.625 11.841 1.00 92.19 428 ARG A N 1
ATOM 3401 C CA . ARG A 1 428 ? -2.112 10.211 13.173 1.00 92.19 428 ARG A CA 1
ATOM 3402 C C . ARG A 1 428 ? -3.228 11.236 13.168 1.00 92.19 428 ARG A C 1
ATOM 3404 O O . ARG A 1 428 ? -3.917 11.387 14.170 1.00 92.19 428 ARG A O 1
ATOM 3411 N N . GLU A 1 429 ? -3.380 11.963 12.066 1.00 93.06 429 GLU A N 1
ATOM 3412 C CA . GLU A 1 429 ? -4.278 13.111 12.011 1.00 93.06 429 GLU A CA 1
ATOM 3413 C C . GLU A 1 429 ? -5.277 13.037 10.854 1.00 93.06 429 GLU A C 1
ATOM 3415 O O . GLU A 1 429 ? -4.968 12.599 9.745 1.00 93.06 429 GLU A O 1
ATOM 3420 N N . LYS A 1 430 ? -6.473 13.602 11.077 1.00 93.88 430 LYS A N 1
ATOM 3421 C CA . LYS A 1 430 ? -7.518 13.768 10.046 1.00 93.88 430 LYS A CA 1
ATOM 3422 C C . LYS A 1 430 ? -7.005 14.522 8.815 1.00 93.88 430 LYS A C 1
ATOM 3424 O O . LYS A 1 430 ? -7.444 14.270 7.694 1.00 93.88 430 LYS A O 1
ATOM 3429 N N . LEU A 1 431 ? -6.085 15.472 9.018 1.00 95.19 431 LEU A N 1
ATOM 3430 C CA . LEU A 1 431 ? -5.458 16.215 7.927 1.00 95.19 431 LEU A CA 1
ATOM 3431 C C . LEU A 1 431 ? -4.654 15.285 7.011 1.00 95.19 431 LEU A C 1
ATOM 3433 O O . LEU A 1 431 ? -4.794 15.385 5.796 1.00 95.19 431 LEU A O 1
ATOM 3437 N N . GLU A 1 432 ? -3.870 14.368 7.579 1.00 95.69 432 GLU A N 1
ATOM 3438 C CA . GLU A 1 432 ? -3.089 13.378 6.828 1.00 95.69 432 GLU A CA 1
ATOM 3439 C C . GLU A 1 432 ? -4.010 12.440 6.040 1.00 95.69 432 GLU A C 1
ATOM 3441 O O . GLU A 1 432 ? -3.779 12.215 4.852 1.00 95.69 432 GLU A O 1
ATOM 3446 N N . SER A 1 433 ? -5.113 11.983 6.649 1.00 95.94 433 SER A N 1
ATOM 3447 C CA . SER A 1 433 ? -6.122 11.173 5.950 1.00 95.94 433 SER A CA 1
ATOM 3448 C C . SER A 1 433 ? -6.668 11.904 4.722 1.00 95.94 433 SER A C 1
ATOM 3450 O O . SER A 1 433 ? -6.689 11.344 3.627 1.00 95.94 433 SER A O 1
ATOM 3452 N N . ARG A 1 434 ? -7.037 13.186 4.861 1.00 95.19 434 ARG A N 1
ATOM 3453 C CA . ARG A 1 434 ? -7.525 13.999 3.732 1.00 95.19 434 ARG A CA 1
ATOM 3454 C C . ARG A 1 434 ? -6.460 14.269 2.680 1.00 95.19 434 ARG A C 1
ATOM 3456 O O . ARG A 1 434 ? -6.799 14.420 1.513 1.00 95.19 434 ARG A O 1
ATOM 3463 N N . LEU A 1 435 ? -5.189 14.366 3.061 1.00 95.06 435 LEU A N 1
ATOM 3464 C CA . LEU A 1 435 ? -4.115 14.527 2.083 1.00 95.06 435 LEU A CA 1
ATOM 3465 C C . LEU A 1 435 ? -3.989 13.292 1.189 1.00 95.06 435 LEU A C 1
ATOM 3467 O O . LEU A 1 435 ? -3.727 13.454 0.002 1.00 95.06 435 LEU A O 1
ATOM 3471 N N . ILE A 1 436 ? -4.227 12.095 1.730 1.00 95.81 436 ILE A N 1
ATOM 3472 C CA . ILE A 1 436 ? -4.123 10.837 0.983 1.00 95.81 436 ILE A CA 1
ATOM 3473 C C . ILE A 1 436 ? -5.430 10.514 0.250 1.00 95.81 436 ILE A C 1
ATOM 3475 O O . ILE A 1 436 ? -5.413 10.263 -0.947 1.00 95.81 436 ILE A O 1
ATOM 3479 N N . LEU A 1 437 ? -6.566 10.502 0.949 1.00 95.06 437 LEU A N 1
ATOM 3480 C CA . LEU A 1 437 ? -7.839 9.950 0.462 1.00 95.06 437 LEU A CA 1
ATOM 3481 C C . LEU A 1 437 ? -8.856 11.009 0.021 1.00 95.06 437 LEU A C 1
ATOM 3483 O O . LEU A 1 437 ? -9.955 10.654 -0.401 1.00 95.06 437 LEU A O 1
ATOM 3487 N N . ASP A 1 438 ? -8.540 12.295 0.200 1.00 93.38 438 ASP A N 1
ATOM 3488 C CA . ASP A 1 438 ? -9.488 13.419 0.118 1.00 93.38 438 ASP A CA 1
ATOM 3489 C C . ASP A 1 438 ? -10.674 13.297 1.112 1.00 93.38 438 ASP A C 1
ATOM 3491 O O . ASP A 1 438 ? -11.636 14.061 1.061 1.00 93.38 438 ASP A O 1
ATOM 3495 N N . GLN A 1 439 ? -10.583 12.359 2.066 1.00 93.12 439 GLN A N 1
ATOM 3496 C CA . GLN A 1 439 ? -11.603 12.000 3.054 1.00 93.12 439 GLN A CA 1
ATOM 3497 C C . GLN A 1 439 ? -10.957 11.661 4.410 1.00 93.12 439 GLN A C 1
ATOM 3499 O O . GLN A 1 439 ? -9.773 11.326 4.484 1.00 93.12 439 GLN A O 1
ATOM 3504 N N . ASN A 1 440 ? -11.733 11.760 5.493 1.00 92.44 440 ASN A N 1
ATOM 3505 C CA . ASN A 1 440 ? -11.317 11.287 6.820 1.00 92.44 440 ASN A CA 1
ATOM 3506 C C . ASN A 1 440 ? -11.450 9.757 6.921 1.00 92.44 440 ASN A C 1
ATOM 3508 O O . ASN A 1 440 ? -12.154 9.134 6.122 1.00 92.44 440 ASN A O 1
ATOM 3512 N N . GLY A 1 441 ? -10.829 9.176 7.943 1.00 91.94 441 GLY A N 1
ATOM 3513 C CA . GLY A 1 441 ? -11.030 7.794 8.367 1.00 91.94 441 GLY A CA 1
ATOM 3514 C C . GLY A 1 441 ? -9.745 6.981 8.468 1.00 91.94 441 GLY A C 1
ATOM 3515 O O . GLY A 1 441 ? -9.749 5.956 9.136 1.00 91.94 441 GLY A O 1
ATOM 3516 N N . ALA A 1 442 ? -8.641 7.397 7.841 1.00 95.62 442 ALA A N 1
ATOM 3517 C CA . ALA A 1 442 ? -7.378 6.670 7.987 1.00 95.62 442 ALA A CA 1
ATOM 3518 C C . ALA A 1 442 ? -6.770 6.852 9.392 1.00 95.62 442 ALA A C 1
ATOM 3520 O O . ALA A 1 442 ? -5.975 6.030 9.842 1.00 95.62 442 ALA A O 1
ATOM 3521 N N . GLU A 1 443 ? -7.149 7.916 10.100 1.00 92.94 443 GLU A N 1
ATOM 3522 C CA . GLU A 1 443 ? -6.766 8.170 11.490 1.00 92.94 443 GLU A CA 1
ATOM 3523 C C . GLU A 1 443 ? -7.461 7.247 12.500 1.00 92.94 443 GLU A C 1
ATOM 3525 O O . GLU A 1 443 ? -6.979 7.110 13.618 1.00 92.94 443 GLU A O 1
ATOM 3530 N N . THR A 1 444 ? -8.578 6.614 12.119 1.00 91.38 444 THR A N 1
ATOM 3531 C CA . THR A 1 444 ? -9.336 5.683 12.976 1.00 91.38 444 THR A CA 1
ATOM 3532 C C . THR A 1 444 ? -8.995 4.218 12.706 1.00 91.38 444 THR A C 1
ATOM 3534 O O . THR A 1 444 ? -9.626 3.315 13.254 1.00 91.38 444 THR A O 1
ATOM 3537 N N . LEU A 1 445 ? -8.005 3.969 11.846 1.00 94.12 445 LEU A N 1
ATOM 3538 C CA . LEU A 1 445 ? -7.504 2.628 11.578 1.00 94.12 445 LEU A CA 1
ATOM 3539 C C . LEU A 1 445 ? -6.720 2.082 12.767 1.00 94.12 445 LEU A C 1
ATOM 3541 O O . LEU A 1 445 ? -6.141 2.819 13.559 1.00 94.12 445 LEU A O 1
ATOM 3545 N N . GLU A 1 446 ? -6.633 0.761 12.826 1.00 90.12 446 GLU A N 1
ATOM 3546 C CA . GLU A 1 446 ? -6.075 0.002 13.945 1.00 90.12 446 GLU A CA 1
ATOM 3547 C C . GLU A 1 446 ? -4.565 -0.275 13.828 1.00 90.12 446 GLU A C 1
ATOM 3549 O O . GLU A 1 446 ? -3.959 -0.910 14.701 1.00 90.12 446 GLU A O 1
ATOM 3554 N N . GLY A 1 447 ? -3.951 0.177 12.730 1.00 92.88 447 GLY A N 1
ATOM 3555 C CA . GLY A 1 447 ? -2.568 -0.128 12.371 1.00 92.88 447 GLY A CA 1
ATOM 3556 C C . GLY A 1 447 ? -2.364 -1.602 12.009 1.00 92.88 447 GLY A C 1
ATOM 3557 O O . GLY A 1 447 ? -3.307 -2.327 11.699 1.00 92.88 447 GLY A O 1
ATOM 3558 N N . LYS A 1 448 ? -1.105 -2.062 12.033 1.00 92.88 448 LYS A N 1
ATOM 3559 C CA . LYS A 1 448 ? -0.718 -3.466 11.768 1.00 92.88 448 LYS A CA 1
ATOM 3560 C C . LYS A 1 448 ? -1.308 -4.071 10.477 1.00 92.88 448 LYS A C 1
ATOM 3562 O O . LYS A 1 448 ? -1.609 -5.260 10.443 1.00 92.88 448 LYS A O 1
ATOM 3567 N N . GLY A 1 449 ? -1.435 -3.276 9.419 1.00 94.62 449 GLY A N 1
ATOM 3568 C CA . GLY A 1 449 ? -1.946 -3.715 8.118 1.00 94.62 449 GLY A CA 1
ATOM 3569 C C . GLY A 1 449 ? -3.397 -3.325 7.842 1.00 94.62 449 GLY A C 1
ATOM 3570 O O . GLY A 1 449 ? -3.854 -3.521 6.723 1.00 94.62 449 GLY A O 1
ATOM 3571 N N . ASP A 1 450 ? -4.113 -2.749 8.808 1.00 96.56 450 ASP A N 1
ATOM 3572 C CA . ASP A 1 450 ? -5.429 -2.151 8.571 1.00 96.56 450 ASP A CA 1
ATOM 3573 C C . ASP A 1 450 ? -5.309 -0.914 7.665 1.00 96.56 450 ASP A C 1
ATOM 3575 O O . ASP A 1 450 ? -4.467 -0.036 7.898 1.00 96.56 450 ASP A O 1
ATOM 3579 N N . MET A 1 451 ? -6.121 -0.869 6.608 1.00 97.38 451 MET A N 1
ATOM 3580 C CA . MET A 1 451 ? -6.046 0.155 5.570 1.00 97.38 451 MET A CA 1
ATOM 3581 C C . MET A 1 451 ? -7.409 0.520 4.985 1.00 97.38 451 MET A C 1
ATOM 3583 O O . MET A 1 451 ? -8.349 -0.273 4.942 1.00 97.38 451 MET A O 1
ATOM 3587 N N . LEU A 1 452 ? -7.481 1.738 4.456 1.00 97.25 452 LEU A N 1
ATOM 3588 C CA . LEU A 1 452 ? -8.546 2.186 3.571 1.00 97.25 452 LEU A CA 1
ATOM 3589 C C . LEU A 1 452 ? -8.026 2.228 2.147 1.00 97.25 452 LEU A C 1
ATOM 3591 O O . LEU A 1 452 ? -7.024 2.878 1.844 1.00 97.25 452 LEU A O 1
ATOM 3595 N N . TYR A 1 453 ? -8.758 1.559 1.276 1.00 96.56 453 TYR A N 1
ATOM 3596 C CA . TYR A 1 453 ? -8.510 1.516 -0.143 1.00 96.56 453 TYR A CA 1
ATOM 3597 C C . TYR A 1 453 ? -9.535 2.385 -0.882 1.00 96.56 453 TYR A C 1
ATOM 3599 O O . TYR A 1 453 ? -10.743 2.252 -0.678 1.00 96.56 453 TYR A O 1
ATOM 3607 N N . LEU A 1 454 ? -9.049 3.287 -1.735 1.00 95.00 454 LEU A N 1
ATOM 3608 C CA . LEU A 1 454 ? -9.842 4.112 -2.639 1.00 95.00 454 LEU A CA 1
ATOM 3609 C C . LEU A 1 454 ? -9.692 3.573 -4.073 1.00 95.00 454 LEU A C 1
ATOM 3611 O O . LEU A 1 454 ? -8.626 3.740 -4.688 1.00 95.00 454 LEU A O 1
ATOM 3615 N N . PRO A 1 455 ? -10.740 2.930 -4.618 1.00 92.69 455 PRO A N 1
ATOM 3616 C CA . PRO A 1 455 ? -10.740 2.467 -5.995 1.00 92.69 455 PRO A CA 1
ATOM 3617 C C . PRO A 1 455 ? -10.748 3.620 -7.006 1.00 92.69 455 PRO A C 1
ATOM 3619 O O . PRO A 1 455 ? -11.307 4.684 -6.727 1.00 92.69 455 PRO A O 1
ATOM 3622 N N . PRO A 1 456 ? -10.187 3.415 -8.209 1.00 89.56 456 PRO A N 1
ATOM 3623 C CA . PRO A 1 456 ? -10.163 4.436 -9.244 1.00 89.56 456 PRO A CA 1
ATOM 3624 C C . PRO A 1 456 ? -11.591 4.755 -9.698 1.00 89.56 456 PRO A C 1
ATOM 3626 O O . PRO A 1 456 ? -12.405 3.859 -9.917 1.00 89.56 456 PRO A O 1
ATOM 3629 N N . GLY A 1 457 ? -11.908 6.044 -9.827 1.00 85.25 457 GLY A N 1
ATOM 3630 C CA . GLY A 1 457 ? -13.240 6.504 -10.241 1.00 85.25 457 GLY A CA 1
ATOM 3631 C C . GLY A 1 457 ? -14.352 6.305 -9.201 1.00 85.25 457 GLY A C 1
ATOM 3632 O O . GLY A 1 457 ? -15.496 6.661 -9.471 1.00 85.25 457 GLY A O 1
ATOM 3633 N N . SER A 1 458 ? -14.033 5.777 -8.016 1.00 85.75 458 SER A N 1
ATOM 3634 C CA . SER A 1 458 ? -14.957 5.653 -6.888 1.00 85.75 458 SER A CA 1
ATOM 3635 C C . SER A 1 458 ? -14.697 6.759 -5.866 1.00 85.75 458 SER A C 1
ATOM 3637 O O . SER A 1 458 ? -13.552 7.079 -5.567 1.00 85.75 458 SER A O 1
ATOM 3639 N N . GLY A 1 459 ? -15.761 7.318 -5.284 1.00 85.44 459 GLY A N 1
ATOM 3640 C CA . GLY A 1 459 ? -15.664 8.165 -4.088 1.00 85.44 459 GLY A CA 1
ATOM 3641 C C . GLY A 1 459 ? -15.744 7.372 -2.781 1.00 85.44 459 GLY A C 1
ATOM 3642 O O . GLY A 1 459 ? -15.592 7.942 -1.706 1.00 85.44 459 GLY A O 1
ATOM 3643 N N . ARG A 1 460 ? -16.016 6.065 -2.850 1.00 89.50 460 ARG A N 1
ATOM 3644 C CA . ARG A 1 460 ? -16.251 5.219 -1.680 1.00 89.50 460 ARG A CA 1
ATOM 3645 C C . ARG A 1 460 ? -14.978 4.492 -1.266 1.00 89.50 460 ARG A C 1
ATOM 3647 O O . ARG A 1 460 ? -14.355 3.825 -2.089 1.00 89.50 460 ARG A O 1
ATOM 3654 N N . LEU A 1 461 ? -14.659 4.589 0.021 1.00 93.19 461 LEU A N 1
ATOM 3655 C CA . LEU A 1 461 ? -13.565 3.862 0.652 1.00 93.19 461 LEU A CA 1
ATOM 3656 C C . LEU A 1 461 ? -13.989 2.429 0.972 1.00 93.19 461 LEU A C 1
ATOM 3658 O O . LEU A 1 461 ? -15.114 2.185 1.407 1.00 93.19 461 LEU A O 1
ATOM 3662 N N . VAL A 1 462 ? -13.067 1.495 0.773 1.00 93.25 462 VAL A N 1
ATOM 3663 C CA . VAL A 1 462 ? -13.199 0.094 1.172 1.00 93.25 462 VAL A CA 1
ATOM 3664 C C . VAL A 1 462 ? -12.180 -0.164 2.271 1.00 93.25 462 VAL A C 1
ATOM 3666 O O . VAL A 1 462 ? -10.986 0.040 2.059 1.00 93.25 462 VAL A O 1
ATOM 3669 N N . ARG A 1 463 ? -12.633 -0.590 3.451 1.00 95.00 463 ARG A N 1
ATOM 3670 C CA . ARG A 1 463 ? -11.724 -1.002 4.523 1.00 95.00 463 ARG A CA 1
ATOM 3671 C C . ARG A 1 463 ? -11.246 -2.424 4.262 1.00 95.00 463 ARG A C 1
ATOM 3673 O O . ARG A 1 463 ? -12.052 -3.322 4.020 1.00 95.00 463 ARG A O 1
ATOM 3680 N N . VAL A 1 464 ? -9.931 -2.602 4.275 1.00 96.69 464 VAL A N 1
ATOM 3681 C CA . VAL A 1 464 ? -9.267 -3.875 4.006 1.00 96.69 464 VAL A CA 1
ATOM 3682 C C . VAL A 1 464 ? -8.230 -4.115 5.094 1.00 96.69 464 VAL A C 1
ATOM 3684 O O . VAL A 1 464 ? -7.437 -3.242 5.431 1.00 96.69 464 VAL A O 1
ATOM 3687 N N . HIS A 1 465 ? -8.216 -5.325 5.626 1.00 96.56 465 HIS A N 1
ATOM 3688 C CA . HIS A 1 465 ? -7.227 -5.786 6.581 1.00 96.56 465 HIS A CA 1
ATOM 3689 C C . HIS A 1 465 ? -6.122 -6.522 5.826 1.00 96.56 465 HIS A C 1
ATOM 3691 O O . HIS A 1 465 ? -6.372 -7.563 5.214 1.00 96.56 465 HIS A O 1
ATOM 3697 N N . GLY A 1 466 ? -4.920 -5.953 5.833 1.00 96.69 466 GLY A N 1
ATOM 3698 C CA . GLY A 1 466 ? -3.808 -6.380 4.995 1.00 96.69 466 GLY A CA 1
ATOM 3699 C C . GLY A 1 466 ? -3.340 -7.811 5.235 1.00 96.69 466 GLY A C 1
ATOM 3700 O O . GLY A 1 466 ? -3.257 -8.269 6.376 1.00 96.69 466 GLY A O 1
ATOM 3701 N N . GLY A 1 467 ? -2.982 -8.495 4.146 1.00 95.31 467 GLY A N 1
ATOM 3702 C CA . GLY A 1 467 ? -2.270 -9.768 4.218 1.00 95.31 467 GLY A CA 1
ATOM 3703 C C . GLY A 1 467 ? -0.921 -9.600 4.912 1.00 95.31 467 GLY A C 1
ATOM 3704 O O . GLY A 1 467 ? -0.111 -8.754 4.535 1.00 95.31 467 GLY A O 1
ATOM 3705 N N . PHE A 1 468 ? -0.676 -10.405 5.936 1.00 96.25 468 PHE A N 1
ATOM 3706 C CA . PHE A 1 468 ? 0.586 -10.437 6.649 1.00 96.25 468 PHE A CA 1
ATOM 3707 C C . PHE A 1 468 ? 1.547 -11.393 5.951 1.00 96.25 468 PHE A C 1
ATOM 3709 O O . PHE A 1 468 ? 1.271 -12.587 5.826 1.00 96.25 468 PHE A O 1
ATOM 3716 N N . LEU A 1 469 ? 2.684 -10.841 5.541 1.00 95.19 469 LEU A N 1
ATOM 3717 C CA . LEU A 1 469 ? 3.825 -11.571 5.016 1.00 95.19 469 LEU A CA 1
ATOM 3718 C C . LEU A 1 469 ? 5.026 -11.297 5.921 1.00 95.19 469 LEU A C 1
ATOM 3720 O O . LEU A 1 469 ? 5.429 -10.145 6.106 1.00 95.19 469 LEU A O 1
ATOM 3724 N N . SER A 1 470 ? 5.582 -12.345 6.519 1.00 95.19 470 SER A N 1
ATOM 3725 C CA . SER A 1 470 ? 6.749 -12.226 7.385 1.00 95.19 470 SER A CA 1
ATOM 3726 C C . SER A 1 470 ? 8.050 -12.123 6.587 1.00 95.19 470 SER A C 1
ATOM 3728 O O . SER A 1 470 ? 8.165 -12.613 5.467 1.00 95.19 470 SER A O 1
ATOM 3730 N N . ASN A 1 471 ? 9.090 -11.557 7.205 1.00 93.44 471 ASN A N 1
ATOM 3731 C CA . ASN A 1 471 ? 10.417 -11.489 6.583 1.00 93.44 471 ASN A CA 1
ATOM 3732 C C . ASN A 1 471 ? 10.984 -12.879 6.244 1.00 93.44 471 ASN A C 1
ATOM 3734 O O . ASN A 1 471 ? 11.712 -13.009 5.267 1.00 93.44 471 ASN A O 1
ATOM 3738 N N . ALA A 1 472 ? 10.657 -13.906 7.038 1.00 95.00 472 ALA A N 1
ATOM 3739 C CA . ALA A 1 472 ? 11.107 -15.272 6.783 1.00 95.00 472 ALA A CA 1
ATOM 3740 C C . ALA A 1 472 ? 10.424 -15.863 5.540 1.00 95.00 472 ALA A C 1
ATOM 3742 O O . ALA A 1 472 ? 11.095 -16.466 4.708 1.00 95.00 472 ALA A O 1
ATOM 3743 N N . GLU A 1 473 ? 9.114 -15.648 5.383 1.00 96.31 473 GLU A N 1
ATOM 3744 C CA . GLU A 1 473 ? 8.380 -16.021 4.167 1.00 96.31 473 GLU A CA 1
ATOM 3745 C C . GLU A 1 473 ? 8.941 -15.300 2.941 1.00 96.31 473 GLU A C 1
ATOM 3747 O O . GLU A 1 473 ? 9.262 -15.956 1.951 1.00 96.31 473 GLU A O 1
ATOM 3752 N N . THR A 1 474 ? 9.155 -13.981 3.038 1.00 96.31 474 THR A N 1
ATOM 3753 C CA . THR A 1 474 ? 9.798 -13.190 1.981 1.00 96.31 474 THR A CA 1
ATOM 3754 C C . THR A 1 474 ? 11.135 -13.806 1.576 1.00 96.31 474 THR A C 1
ATOM 3756 O O . THR A 1 474 ? 11.344 -14.111 0.408 1.00 96.31 474 THR A O 1
ATOM 3759 N N . GLN A 1 475 ? 12.032 -14.064 2.531 1.00 95.00 475 GLN A N 1
ATOM 3760 C CA . GLN A 1 475 ? 13.350 -14.631 2.237 1.00 95.00 475 GLN A CA 1
ATOM 3761 C C . GLN A 1 475 ? 13.274 -16.003 1.559 1.00 95.00 475 GLN A C 1
ATOM 3763 O O . GLN A 1 475 ? 14.034 -16.247 0.624 1.00 95.00 475 GLN A O 1
ATOM 3768 N N . ARG A 1 476 ? 12.356 -16.886 1.977 1.00 96.12 476 ARG A N 1
ATOM 3769 C CA . ARG A 1 476 ? 12.169 -18.195 1.328 1.00 96.12 476 ARG A CA 1
ATOM 3770 C C . ARG A 1 476 ? 11.738 -18.050 -0.127 1.00 96.12 476 ARG A C 1
ATOM 3772 O O . ARG A 1 476 ? 12.276 -18.745 -0.987 1.00 96.12 476 ARG A O 1
ATOM 3779 N N . VAL A 1 477 ? 10.811 -17.132 -0.408 1.00 96.50 477 VAL A N 1
ATOM 3780 C CA . VAL A 1 477 ? 10.367 -16.852 -1.780 1.00 96.50 477 VAL A CA 1
ATOM 3781 C C . VAL A 1 477 ? 11.511 -16.275 -2.609 1.00 96.50 477 VAL A C 1
ATOM 3783 O O . VAL A 1 477 ? 11.787 -16.792 -3.688 1.00 96.50 477 VAL A O 1
ATOM 3786 N N . ILE A 1 478 ? 12.230 -15.268 -2.106 1.00 95.50 478 ILE A N 1
ATOM 3787 C CA . ILE A 1 478 ? 13.359 -14.680 -2.841 1.00 95.50 478 ILE A CA 1
ATOM 3788 C C . ILE A 1 478 ? 14.452 -15.714 -3.108 1.00 95.50 478 ILE A C 1
ATOM 3790 O O . ILE A 1 478 ? 14.919 -15.810 -4.238 1.00 95.50 478 ILE A O 1
ATOM 3794 N N . GLN A 1 479 ? 14.811 -16.538 -2.122 1.00 94.56 479 GLN A N 1
ATOM 3795 C CA . GLN A 1 479 ? 15.811 -17.590 -2.299 1.00 94.56 479 GLN A CA 1
ATOM 3796 C C . GLN A 1 479 ? 15.385 -18.628 -3.347 1.00 94.56 479 GLN A C 1
ATOM 3798 O O . GLN A 1 479 ? 16.217 -19.133 -4.099 1.00 94.56 479 GLN A O 1
ATOM 3803 N N . TYR A 1 480 ? 14.097 -18.972 -3.402 1.00 94.69 480 TYR A N 1
ATOM 3804 C CA . TYR A 1 480 ? 13.571 -19.845 -4.448 1.00 94.69 480 TYR A CA 1
ATOM 3805 C C . TYR A 1 480 ? 13.689 -19.198 -5.837 1.00 94.69 480 TYR A C 1
ATOM 3807 O O . TYR A 1 480 ? 14.017 -19.877 -6.809 1.00 94.69 480 TYR A O 1
ATOM 3815 N N . LEU A 1 481 ? 13.446 -17.889 -5.940 1.00 93.88 481 LEU A N 1
ATOM 3816 C CA . LEU A 1 481 ? 13.519 -17.148 -7.199 1.00 93.88 481 LEU A CA 1
ATOM 3817 C C . LEU A 1 481 ? 14.956 -16.929 -7.687 1.00 93.88 481 LEU A C 1
ATOM 3819 O O . LEU A 1 481 ? 15.212 -17.130 -8.873 1.00 93.88 481 LEU A O 1
ATOM 3823 N N . SER A 1 482 ? 15.891 -16.574 -6.802 1.00 91.19 482 SER A N 1
ATOM 3824 C CA . SER A 1 482 ? 17.286 -16.294 -7.175 1.00 91.19 482 SER A CA 1
ATOM 3825 C C . SER A 1 482 ? 18.022 -17.530 -7.700 1.00 91.19 482 SER A C 1
ATOM 3827 O O . SER A 1 482 ? 18.894 -17.430 -8.558 1.00 91.19 482 SER A O 1
ATOM 3829 N N . ARG A 1 483 ? 17.611 -18.735 -7.280 1.00 90.50 483 ARG A N 1
ATOM 3830 C CA . ARG A 1 483 ? 18.139 -20.008 -7.809 1.00 90.50 483 ARG A CA 1
ATOM 3831 C C . ARG A 1 483 ? 17.748 -20.296 -9.260 1.00 90.50 483 ARG A C 1
ATOM 3833 O O . ARG A 1 483 ? 18.313 -21.208 -9.857 1.00 90.50 483 ARG A O 1
ATOM 3840 N N . GLN A 1 484 ? 16.769 -19.581 -9.811 1.00 89.88 484 GLN A N 1
ATOM 3841 C CA . GLN A 1 484 ? 16.266 -19.822 -11.166 1.00 89.88 484 GLN A CA 1
ATOM 3842 C C . GLN A 1 484 ? 16.911 -18.923 -12.227 1.00 89.88 484 GLN A C 1
ATOM 3844 O O . GLN A 1 484 ? 16.712 -19.163 -13.418 1.00 89.88 484 GLN A O 1
ATOM 3849 N N . GLY A 1 485 ? 17.673 -17.905 -11.822 1.00 83.62 485 GLY A N 1
ATOM 3850 C CA . GLY A 1 485 ? 18.399 -17.026 -12.732 1.00 83.62 485 GLY A CA 1
ATOM 3851 C C . GLY A 1 485 ? 18.832 -15.723 -12.070 1.00 83.62 485 GLY A C 1
ATOM 3852 O O . GLY A 1 485 ? 18.181 -15.238 -11.146 1.00 83.62 485 GLY A O 1
ATOM 3853 N N . GLU A 1 486 ? 19.919 -15.150 -12.579 1.00 86.12 486 GLU A N 1
ATOM 3854 C CA . GLU A 1 486 ? 20.414 -13.841 -12.153 1.00 86.12 486 GLU A CA 1
ATOM 3855 C C . GLU A 1 486 ? 19.635 -12.702 -12.837 1.00 86.12 486 GLU A C 1
ATOM 3857 O O . GLU A 1 486 ? 19.164 -12.860 -13.973 1.00 86.12 486 GLU A O 1
ATOM 3862 N N . PRO A 1 487 ? 19.491 -11.537 -12.182 1.00 88.81 487 PRO A N 1
ATOM 3863 C CA . PRO A 1 487 ? 18.899 -10.370 -12.816 1.00 88.81 487 PRO A CA 1
ATOM 3864 C C . PRO A 1 487 ? 19.757 -9.866 -13.982 1.00 88.81 487 PRO A C 1
ATOM 3866 O O . PRO A 1 487 ? 20.977 -9.738 -13.891 1.00 88.81 487 PRO A O 1
ATOM 3869 N N . SER A 1 488 ? 19.095 -9.517 -15.085 1.00 89.12 488 SER A N 1
ATOM 3870 C CA . SER A 1 488 ? 19.736 -8.864 -16.226 1.00 89.12 488 SER A CA 1
ATOM 3871 C C . SER A 1 488 ? 19.584 -7.355 -16.079 1.00 89.12 488 SER A C 1
ATOM 3873 O O . SER A 1 488 ? 18.516 -6.802 -16.350 1.00 89.12 488 SER A O 1
ATOM 3875 N N . PHE A 1 489 ? 20.642 -6.704 -15.594 1.00 92.94 489 PHE A N 1
ATOM 3876 C CA . PHE A 1 489 ? 20.629 -5.267 -15.354 1.00 92.94 489 PHE A CA 1
ATOM 3877 C C . PHE A 1 489 ? 20.890 -4.458 -16.625 1.00 92.94 489 PHE A C 1
ATOM 3879 O O . PHE A 1 489 ? 21.866 -4.695 -17.337 1.00 92.94 489 PHE A O 1
ATOM 3886 N N . ASP A 1 490 ? 20.067 -3.436 -16.845 1.00 90.56 490 ASP A N 1
ATOM 3887 C CA . ASP A 1 490 ? 20.282 -2.419 -17.866 1.00 90.56 490 ASP A CA 1
ATOM 3888 C C . ASP A 1 490 ? 20.917 -1.173 -17.234 1.00 90.56 490 ASP A C 1
ATOM 3890 O O . ASP A 1 490 ? 20.304 -0.420 -16.470 1.00 90.56 490 ASP A O 1
ATOM 3894 N N . ALA A 1 491 ? 22.192 -0.961 -17.559 1.00 87.81 491 ALA A N 1
ATOM 3895 C CA . ALA A 1 491 ? 22.958 0.166 -17.053 1.00 87.81 491 ALA A CA 1
ATOM 3896 C C . ALA A 1 491 ? 22.465 1.524 -17.583 1.00 87.81 491 ALA A C 1
ATOM 3898 O O . ALA A 1 491 ? 22.805 2.541 -16.981 1.00 87.81 491 ALA A O 1
ATOM 3899 N N . ASP A 1 492 ? 21.709 1.577 -18.686 1.00 91.69 492 ASP A N 1
ATOM 3900 C CA . ASP A 1 492 ? 21.180 2.832 -19.237 1.00 91.69 492 ASP A CA 1
ATOM 3901 C C . ASP A 1 492 ? 20.102 3.462 -18.348 1.00 91.69 492 ASP A C 1
ATOM 3903 O O . ASP A 1 492 ? 19.980 4.685 -18.284 1.00 91.69 492 ASP A O 1
ATOM 3907 N N . ILE A 1 493 ? 19.388 2.640 -17.573 1.00 92.75 493 ILE A N 1
ATOM 3908 C CA . ILE A 1 493 ? 18.313 3.094 -16.679 1.00 92.75 493 ILE A CA 1
ATOM 3909 C C . ILE A 1 493 ? 18.827 4.108 -15.650 1.00 92.75 493 ILE A C 1
ATOM 3911 O O . ILE A 1 493 ? 18.128 5.058 -15.302 1.00 92.75 493 ILE A O 1
ATOM 3915 N N . LEU A 1 494 ? 20.055 3.920 -15.158 1.00 91.94 494 LEU A N 1
ATOM 3916 C CA . LEU A 1 494 ? 20.630 4.737 -14.084 1.00 91.94 494 LEU A CA 1
ATOM 3917 C C . LEU A 1 494 ? 21.537 5.868 -14.586 1.00 91.94 494 LEU A C 1
ATOM 3919 O O . LEU A 1 494 ? 22.007 6.672 -13.774 1.00 91.94 494 LEU A O 1
ATOM 3923 N N . LYS A 1 495 ? 21.811 5.930 -15.893 1.00 89.75 495 LYS A N 1
ATOM 3924 C CA . LYS A 1 495 ? 22.646 6.978 -16.488 1.00 89.75 495 LYS A CA 1
ATOM 3925 C C . LYS A 1 495 ? 21.870 8.282 -16.615 1.00 89.75 495 LYS A C 1
ATOM 3927 O O . LYS A 1 495 ? 20.653 8.289 -16.805 1.00 89.75 495 LYS A O 1
ATOM 3932 N N . ASP A 1 496 ? 22.601 9.389 -16.531 1.00 75.25 496 ASP A N 1
ATOM 3933 C CA . ASP A 1 496 ? 22.045 10.699 -16.846 1.00 75.25 496 ASP A CA 1
ATOM 3934 C C . ASP A 1 496 ? 21.539 10.696 -18.291 1.00 75.25 496 ASP A C 1
ATOM 3936 O O . ASP A 1 496 ? 22.175 10.135 -19.189 1.00 75.25 496 ASP A O 1
ATOM 3940 N N . ALA A 1 497 ? 20.382 11.321 -18.519 1.00 62.44 497 ALA A N 1
ATOM 3941 C CA . ALA A 1 497 ? 19.904 11.530 -19.876 1.00 62.44 497 ALA A CA 1
ATOM 3942 C C . ALA A 1 497 ? 20.979 12.310 -20.659 1.00 62.44 497 ALA A C 1
ATOM 3944 O O . ALA A 1 497 ? 21.509 13.288 -20.119 1.00 62.44 497 ALA A O 1
ATOM 3945 N N . PRO A 1 498 ? 21.307 11.928 -21.909 1.00 53.50 498 PRO A N 1
ATOM 3946 C CA . PRO A 1 498 ? 22.149 12.774 -22.741 1.00 53.50 498 PRO A CA 1
ATOM 3947 C C . PRO A 1 498 ? 21.499 14.156 -22.796 1.00 53.50 498 PRO A C 1
ATOM 3949 O O . PRO A 1 498 ? 20.286 14.261 -23.004 1.00 53.50 498 PRO A O 1
ATOM 3952 N N . ALA A 1 499 ? 22.286 15.200 -22.523 1.00 39.91 499 ALA A N 1
ATOM 3953 C CA . ALA A 1 499 ? 21.804 16.570 -22.562 1.00 39.91 499 ALA A CA 1
ATOM 3954 C C . ALA A 1 499 ? 21.098 16.782 -23.904 1.00 39.91 499 ALA A C 1
ATOM 3956 O O . ALA A 1 499 ? 21.711 16.617 -24.957 1.00 39.91 499 ALA A O 1
ATOM 3957 N N . ALA A 1 500 ? 19.800 17.086 -23.866 1.00 41.97 500 ALA A N 1
ATOM 3958 C CA . ALA A 1 500 ? 19.102 17.532 -25.055 1.00 41.97 500 ALA A CA 1
ATOM 3959 C C . ALA A 1 500 ? 19.826 18.798 -25.521 1.00 41.97 500 ALA A C 1
ATOM 3961 O O . ALA A 1 500 ? 19.803 19.807 -24.813 1.00 41.97 500 ALA A O 1
ATOM 3962 N N . GLU A 1 501 ? 20.524 18.725 -26.654 1.00 35.59 501 GLU A N 1
ATOM 3963 C CA . GLU A 1 501 ? 21.055 19.907 -27.319 1.00 35.59 501 GLU A CA 1
ATOM 3964 C C . GLU A 1 501 ? 19.882 20.868 -27.514 1.00 35.59 501 GLU A C 1
ATOM 3966 O O . GLU A 1 501 ? 18.911 20.568 -28.212 1.00 35.59 501 GLU A O 1
ATOM 3971 N N . GLY A 1 502 ? 19.928 21.984 -26.789 1.00 35.06 502 GLY A N 1
ATOM 3972 C CA . GLY A 1 502 ? 18.923 23.029 -26.842 1.00 35.06 502 GLY A CA 1
ATOM 3973 C C . GLY A 1 502 ? 18.932 23.671 -28.219 1.00 35.06 502 GLY A C 1
ATOM 3974 O O . GLY A 1 502 ? 19.638 24.648 -28.442 1.00 35.06 502 GLY A O 1
ATOM 3975 N N . GLY A 1 503 ? 18.143 23.122 -29.138 1.00 32.97 503 GLY A N 1
ATOM 3976 C CA . GLY A 1 503 ? 17.705 23.834 -30.324 1.00 32.97 503 GLY A CA 1
ATOM 3977 C C . GLY A 1 503 ? 16.706 24.901 -29.897 1.00 32.97 503 GLY A C 1
ATOM 3978 O O . GLY A 1 503 ? 15.529 24.604 -29.693 1.00 32.97 503 GLY A O 1
ATOM 3979 N N . GLU A 1 504 ? 17.177 26.136 -29.730 1.00 30.00 504 GLU A N 1
ATOM 3980 C CA . GLU A 1 504 ? 16.300 27.303 -29.787 1.00 30.00 504 GLU A CA 1
ATOM 3981 C C . GLU A 1 504 ? 15.503 27.238 -31.101 1.00 30.00 504 GLU A C 1
ATOM 3983 O O . GLU A 1 504 ? 16.104 27.067 -32.167 1.00 30.00 504 GLU A O 1
ATOM 3988 N N . PRO A 1 505 ? 14.165 27.363 -31.080 1.00 37.84 505 PRO A N 1
ATOM 3989 C CA . PRO A 1 505 ? 13.438 27.607 -32.309 1.00 37.84 505 PRO A CA 1
ATOM 3990 C C . PRO A 1 505 ? 13.875 28.983 -32.811 1.00 37.84 505 PRO A C 1
ATOM 3992 O O . PRO A 1 505 ? 13.653 29.996 -32.144 1.00 37.84 505 PRO A O 1
ATOM 3995 N N . ALA A 1 506 ? 14.534 29.006 -33.969 1.00 34.91 506 ALA A N 1
ATOM 3996 C CA . ALA A 1 506 ? 14.839 30.234 -34.677 1.00 34.91 506 ALA A CA 1
ATOM 3997 C C . ALA A 1 506 ? 13.542 31.036 -34.829 1.00 34.91 506 ALA A C 1
ATOM 3999 O O . ALA A 1 506 ? 12.564 30.559 -35.405 1.00 34.91 506 ALA A O 1
ATOM 4000 N N . ALA A 1 507 ? 13.533 32.239 -34.262 1.00 39.69 507 ALA A N 1
ATOM 4001 C CA . ALA A 1 507 ? 12.491 33.212 -34.509 1.00 39.69 507 ALA A CA 1
ATOM 4002 C C . ALA A 1 507 ? 12.501 33.543 -36.008 1.00 39.69 507 ALA A C 1
ATOM 4004 O O . ALA A 1 507 ? 13.403 34.227 -36.491 1.00 39.69 507 ALA A O 1
ATOM 4005 N N . GLU A 1 508 ? 11.513 33.040 -36.747 1.00 42.47 508 GLU A N 1
ATOM 4006 C CA . GLU A 1 508 ? 11.184 33.574 -38.064 1.00 42.47 508 GLU A CA 1
ATOM 4007 C C . GLU A 1 508 ? 10.702 35.015 -37.873 1.00 42.47 508 GLU A C 1
ATOM 4009 O O . GLU A 1 508 ? 9.682 35.283 -37.235 1.00 42.47 508 GLU A O 1
ATOM 4014 N N . GLY A 1 509 ? 11.514 35.952 -38.357 1.00 47.75 509 GLY A N 1
ATOM 4015 C CA . GLY A 1 509 ? 11.204 37.369 -38.397 1.00 47.75 509 GLY A CA 1
ATOM 4016 C C . GLY A 1 509 ? 10.573 37.778 -39.726 1.00 47.75 509 GLY A C 1
ATOM 4017 O O . GLY A 1 509 ? 11.007 37.306 -40.772 1.00 47.75 509 GLY A O 1
ATOM 4018 N N . ALA A 1 510 ? 9.653 38.742 -39.597 1.00 36.31 510 ALA A N 1
ATOM 4019 C CA . ALA A 1 510 ? 9.133 39.701 -40.584 1.00 36.31 510 ALA A CA 1
ATOM 4020 C C . ALA A 1 510 ? 8.277 39.175 -41.747 1.00 36.31 510 ALA A C 1
ATOM 4022 O O . ALA A 1 510 ? 8.815 38.528 -42.669 1.00 36.31 510 ALA A O 1
#

Radius of gyration: 35.08 Å; Cα contacts (8 Å, |Δi|>4): 807; chains: 1; bounding box: 68×135×93 Å

Sequence (510 aa):
MLLPVWVLLTLMLFWQISFLGSIRRLGAPFQRMRADWKLKKERKRQSVNREEVMEQVRQKQQERLQREEVRQAYRDARISERAATVPALPLEPPPDHGRYRLPPSDLLDPPKPRPPVNEQRLREKAARIEARLMEFDIAGEVVEIHPGPVVTIFEFKPAPGVKYTRITSLEEDLALSLKADHIRVDRVSGKSHIGIEVPNEQREIISFRELIESRAFAETPGRLPIALGKTVEGEPFITTLDQMPHLLVAGTTGSGKSVGINALIHSILFRSSPDEVKFILIDPKQVELKVYEEIPHLMTPVVTDVKKAANALNWAVREMTERYKYLAAAKVRSIDQYNAYVRSLTPSSADGVPDMNRPLPYIVIVIDELYDLMAAVAKEVETAIARLSAMARAVGIHLILATQRPSRDVITGVIKSNLSSRIAFQVREKLESRLILDQNGAETLEGKGDMLYLPPGSGRLVRVHGGFLSNAETQRVIQYLSRQGEPSFDADILKDAPAAEGGEPAAEGA

pLDDT: mean 84.78, std 16.01, range [30.0, 98.31]

Foldseek 3Di:
DPVPVVVVVVVVVVVVVVVVVVVVVVVVVVVVVVVVVVVVVVVVVVVVVVVVVVVVVVVVVVVVVVVVVVVVVVVVVVVVVVVVPDPPDPDDADDPDDDDDFDDLVLFDDFDDADDDDVVVVVVLQVLLQVQCVVVVWHWHFDDWQQFQWWIKTWTQTDPPDDPVSSQVCQVVSCVSSVHPGWDWADDPPDNTIIIIGTDPDHGAFALSCLCPDPCLVPADDQQKAFFFAFRNGHGDIDGCLQQQEEEEEAAPQLCRLQRVLSSVSSNSNRDDLQAEAEAAEDLPCPRCQLQQQFQRYQAGHHNDLLLVLLLLVVLLVVLVVLVVLCVVLVHQALVVLQVSLVPDDPDPDPDDPPSNGRHHAYEYEHAAQPVNLVPPVVSVLVSLLSCLVRVSRSRYGYYYYHNDQDCSRLPPSNPVSRQKYKAGADCDQVSVCSTLVGGDNPRFPGPSWIWIGRGPDNDTTTRRGHGDDPSSSNSSSVVRSSSDGYNYDPSSRDDDDPDPDDDDPPPDD

Solvent-accessible surface area (backbone atoms only — not comparable to full-atom values): 27957 Å² total; per-residue (Å²): 141,68,71,70,63,57,56,55,55,54,54,52,53,55,52,54,57,57,52,59,59,53,60,64,65,67,55,57,64,60,55,52,54,54,51,52,52,50,51,54,52,50,52,55,50,52,50,53,54,49,50,54,51,51,51,54,51,50,52,55,48,52,55,50,52,51,51,48,51,53,54,48,54,55,49,54,52,54,51,53,58,52,64,73,65,58,78,80,70,88,70,76,76,81,72,87,75,100,66,89,74,69,63,65,68,82,56,36,62,77,61,70,83,80,80,84,83,59,64,69,61,50,52,53,50,48,54,51,52,39,53,56,36,41,78,72,76,42,59,51,47,71,79,48,77,49,78,27,50,47,32,29,36,36,30,32,37,63,39,91,88,67,56,68,69,66,58,57,70,37,33,67,60,48,11,61,71,73,74,36,95,42,36,46,71,47,77,39,85,99,49,92,33,34,29,38,36,38,63,43,95,74,59,60,75,44,31,38,36,56,41,66,73,26,67,61,47,71,69,51,73,81,64,41,38,30,47,54,22,21,34,59,78,54,48,72,41,60,49,41,40,82,82,34,41,28,37,39,39,35,22,30,91,77,9,24,48,70,40,43,53,50,30,42,55,47,33,24,50,58,68,37,52,53,72,51,35,29,36,42,47,34,29,71,81,63,74,81,58,55,79,56,64,51,29,42,30,30,38,43,72,62,32,44,51,61,64,42,43,39,23,36,43,49,37,51,50,50,51,44,54,53,44,50,52,53,28,56,73,71,73,38,81,31,45,68,52,40,33,54,50,34,69,67,49,73,93,68,95,62,92,87,68,74,94,63,82,58,62,76,43,32,38,42,36,38,30,58,48,45,49,67,37,40,75,75,45,35,71,60,43,52,53,33,49,47,54,37,54,71,60,19,58,43,57,34,41,29,43,39,43,21,26,60,62,71,40,68,86,56,56,31,72,64,56,54,74,46,37,56,16,33,37,32,22,15,33,90,38,56,67,39,16,31,65,70,68,76,38,73,61,25,40,46,41,83,23,74,22,24,30,38,36,32,49,59,95,49,93,59,73,43,58,31,42,26,24,49,59,51,75,67,37,51,49,48,48,43,56,61,43,34,75,70,36,74,45,62,63,48,72,70,37,55,37,77,75,76,78,75,78,80,75,74,78,78,78,86,75,135

Secondary structure (DSSP, 8-state):
--HHHHHHHHHHHHHHHHHHHHHHHHSHHHHHHHHHHHHHHHHHHHHHHHHHHHHHHHHHHHHHHHHHHHHHHHHHHHHHHHHTTS----PPPPPSSS---PPPGGGSPPPPPPPPP-HHHHHHHHHHHHHHHHHTT--EEEEEEEE-SSEEEEEEEEPTT--HHHHHTTHHHHHHHHT-S--EEEEPTTSS-EEEEEE-SSPPP-BHHHHHTSHHHHH--SS-EEEEEEETTS-EEEEETTTSSEEEEE--TTSSHHHHHHHHHHHHHTT--TTTEEEEEE-TTSSSSGGGTT-TTBSSS-B-SHHHHHHHHHHHHHHHHHHHHHHHHTT-SSHHHHHHHHHHS-----TTS-S-SSPPPEEEEEES-HHHHHHHHHHHHHHHHHHHHHHGGGGTEEEEEEES---TTTS-HHHHHH--EEEEE--SSHHHHHHHHSSS-GGG--STTEEEEE-TT----EEEEEPB--HHHHHHHHHHHHTT------GGGGSPPPP-----------